Protein AF-A0A937W9B8-F1 (afdb_monomer)

pLDDT: mean 82.1, std 20.15, range [25.0, 98.69]

Structure (mmCIF, N/CA/C/O backbone):
data_AF-A0A937W9B8-F1
#
_entry.id   AF-A0A937W9B8-F1
#
loop_
_atom_site.group_PDB
_atom_site.id
_atom_site.type_symbol
_atom_site.label_atom_id
_atom_site.label_alt_id
_atom_site.label_comp_id
_atom_site.label_asym_id
_atom_site.label_entity_id
_atom_site.label_seq_id
_atom_site.pdbx_PDB_ins_code
_atom_site.Cartn_x
_atom_site.Cartn_y
_atom_site.Cartn_z
_atom_site.occupancy
_atom_site.B_iso_or_equiv
_atom_site.auth_seq_id
_atom_site.auth_comp_id
_atom_site.auth_asym_id
_atom_site.auth_atom_id
_atom_site.pdbx_PDB_model_num
ATOM 1 N N . MET A 1 1 ? -28.801 30.307 -22.491 1.00 70.44 1 MET A N 1
ATOM 2 C CA . MET A 1 1 ? -27.554 30.253 -23.298 1.00 70.44 1 MET A CA 1
ATOM 3 C C . MET A 1 1 ? -26.330 30.880 -22.613 1.00 70.44 1 MET A C 1
ATOM 5 O O . MET A 1 1 ? -25.282 30.248 -22.635 1.00 70.44 1 MET A O 1
ATOM 9 N N . ALA A 1 2 ? -26.424 32.047 -21.958 1.00 71.50 2 ALA A N 1
ATOM 10 C CA . ALA A 1 2 ? -25.270 32.710 -21.318 1.00 71.50 2 ALA A CA 1
ATOM 11 C C . ALA A 1 2 ? -24.565 31.887 -20.210 1.00 71.50 2 ALA A C 1
ATOM 13 O O . ALA A 1 2 ? -23.339 31.848 -20.174 1.00 71.50 2 ALA A O 1
ATOM 14 N N . LYS A 1 3 ? -25.312 31.159 -19.357 1.00 69.88 3 LYS A N 1
ATOM 15 C CA . LYS A 1 3 ? -24.726 30.252 -18.342 1.00 69.88 3 LYS A CA 1
ATOM 16 C C . LYS A 1 3 ? -23.923 29.097 -18.963 1.00 69.88 3 LYS A C 1
ATOM 18 O O . LYS A 1 3 ? -22.860 28.767 -18.457 1.00 69.88 3 LYS A O 1
ATOM 23 N N . LYS A 1 4 ? -24.398 28.530 -20.083 1.00 74.06 4 LYS A N 1
ATOM 24 C CA . LYS A 1 4 ? -23.691 27.463 -20.816 1.00 74.06 4 LYS A CA 1
ATOM 25 C C . LYS A 1 4 ? -22.393 27.999 -21.432 1.00 74.06 4 LYS A C 1
ATOM 27 O O . LYS A 1 4 ? -21.355 27.400 -21.219 1.00 74.06 4 LYS A O 1
ATOM 32 N N . LYS A 1 5 ? -22.433 29.180 -22.070 1.00 79.25 5 LYS A N 1
ATOM 33 C CA . LYS A 1 5 ? -21.233 29.849 -22.612 1.00 79.25 5 LYS A CA 1
ATOM 34 C C . LYS A 1 5 ? -20.195 30.200 -21.533 1.00 79.25 5 LYS A C 1
ATOM 36 O O . LYS A 1 5 ? -19.010 30.010 -21.765 1.00 79.25 5 LYS A O 1
ATOM 41 N N . ARG A 1 6 ? -20.623 30.677 -20.353 1.00 80.12 6 ARG A N 1
ATOM 42 C CA . ARG A 1 6 ? -19.711 30.939 -19.219 1.00 80.12 6 ARG A CA 1
ATOM 43 C C . ARG A 1 6 ? -19.053 29.664 -18.692 1.00 80.12 6 ARG A C 1
ATOM 45 O O . ARG A 1 6 ? -17.858 29.690 -18.438 1.00 80.12 6 ARG A O 1
ATOM 52 N N . LYS A 1 7 ? -19.817 28.573 -18.559 1.00 80.56 7 LYS A N 1
ATOM 53 C CA . LYS A 1 7 ? -19.287 27.282 -18.100 1.00 80.56 7 LYS A CA 1
ATOM 54 C C . LYS A 1 7 ? -18.232 26.735 -19.068 1.00 80.56 7 LYS A C 1
ATOM 56 O O . LYS A 1 7 ? -17.156 26.377 -18.621 1.00 80.56 7 LYS A O 1
ATOM 61 N N . THR A 1 8 ? -18.509 26.777 -20.373 1.00 83.25 8 THR A N 1
ATOM 62 C CA . THR A 1 8 ? -17.549 26.352 -21.404 1.00 83.25 8 THR A CA 1
ATOM 63 C C . THR A 1 8 ? -16.273 27.194 -21.365 1.00 83.25 8 THR A C 1
ATOM 65 O O . THR A 1 8 ? -15.193 26.633 -21.281 1.00 83.25 8 THR A O 1
ATOM 68 N N . LYS A 1 9 ? -16.382 28.529 -21.284 1.00 85.81 9 LYS A N 1
ATOM 69 C CA . LYS A 1 9 ? -15.201 29.405 -21.196 1.00 85.81 9 LYS A CA 1
ATOM 70 C C . LYS A 1 9 ? -14.330 29.118 -19.960 1.00 85.81 9 LYS A C 1
ATOM 72 O O . LYS A 1 9 ? -13.113 29.100 -20.073 1.00 85.81 9 LYS A O 1
ATOM 77 N N . GLN A 1 10 ? -14.941 28.886 -18.796 1.00 80.94 10 GLN A N 1
ATOM 78 C CA . GLN A 1 10 ? -14.202 28.542 -17.573 1.00 80.94 10 GLN A CA 1
ATOM 79 C C . GLN A 1 10 ? -13.530 27.165 -17.659 1.00 80.94 10 GLN A C 1
ATOM 81 O O . GLN A 1 10 ? -12.420 26.998 -17.161 1.00 80.94 10 GLN A O 1
ATOM 86 N N . GLU A 1 11 ? -14.190 26.183 -18.278 1.00 79.69 11 GLU A N 1
ATOM 87 C CA . GLU A 1 11 ? -13.605 24.861 -18.530 1.00 79.69 11 GLU A CA 1
ATOM 88 C C . GLU A 1 11 ? -12.417 24.958 -19.501 1.00 79.69 11 GLU A C 1
ATOM 90 O O . GLU A 1 11 ? -11.376 24.358 -19.238 1.00 79.69 11 GLU A O 1
ATOM 95 N N . ASP A 1 12 ? -12.526 25.770 -20.555 1.00 81.25 12 ASP A N 1
ATOM 96 C CA . ASP A 1 12 ? -11.452 25.999 -21.530 1.00 81.25 12 ASP A CA 1
ATOM 97 C C . ASP A 1 12 ? -10.232 26.684 -20.889 1.00 81.25 12 ASP A C 1
ATOM 99 O O . ASP A 1 12 ? -9.107 26.208 -21.039 1.00 81.25 12 ASP A O 1
ATOM 103 N N . GLU A 1 13 ? -10.445 27.753 -20.112 1.00 83.25 13 GLU A N 1
ATOM 104 C CA . GLU A 1 13 ? -9.376 28.458 -19.382 1.00 83.25 13 GLU A CA 1
ATOM 105 C C . GLU A 1 13 ? -8.682 27.539 -18.363 1.00 83.25 13 GLU A C 1
ATOM 107 O O . GLU A 1 13 ? -7.454 27.536 -18.244 1.00 83.25 13 GLU A O 1
ATOM 112 N N . HIS A 1 14 ? -9.452 26.710 -17.650 1.00 78.75 14 HIS A N 1
ATOM 113 C CA . HIS A 1 14 ? -8.900 25.735 -16.713 1.00 78.75 14 HIS A CA 1
ATOM 114 C C . HIS A 1 14 ? -8.063 24.665 -17.427 1.00 78.75 14 HIS A C 1
ATOM 116 O O . HIS A 1 14 ? -6.954 24.359 -16.988 1.00 78.75 14 HIS A O 1
ATOM 122 N N . ASN A 1 15 ? -8.548 24.129 -18.549 1.00 77.69 15 ASN A N 1
ATOM 123 C CA . ASN A 1 15 ? -7.818 23.139 -19.342 1.00 77.69 15 ASN A CA 1
ATOM 124 C C . ASN A 1 15 ? -6.529 23.719 -19.940 1.00 77.69 15 ASN A C 1
ATOM 126 O O . ASN A 1 15 ? -5.501 23.039 -19.953 1.00 77.69 15 ASN A O 1
ATOM 130 N N . GLN A 1 16 ? -6.551 24.981 -20.380 1.00 80.62 16 GLN A N 1
ATOM 131 C CA . GLN A 1 16 ? -5.357 25.672 -20.862 1.00 80.62 16 GLN A CA 1
ATOM 132 C C . GLN A 1 16 ? -4.306 25.798 -19.750 1.00 80.62 16 GLN A C 1
ATOM 134 O O . GLN A 1 16 ? -3.150 25.438 -19.961 1.00 80.62 16 GLN A O 1
ATOM 139 N N . PHE A 1 17 ? -4.713 26.213 -18.546 1.00 81.50 17 PHE A N 1
ATOM 140 C CA . PHE A 1 17 ? -3.818 26.296 -17.389 1.00 81.50 17 PHE A CA 1
ATOM 141 C C . PHE A 1 17 ? -3.189 24.939 -17.031 1.00 81.50 17 PHE A C 1
ATOM 143 O O . PHE A 1 17 ? -1.981 24.850 -16.799 1.00 81.50 17 PHE A O 1
ATOM 150 N N . LEU A 1 18 ? -3.988 23.865 -17.021 1.00 78.94 18 LEU A N 1
ATOM 151 C CA . LEU A 1 18 ? -3.483 22.514 -16.764 1.00 78.94 18 LEU A CA 1
ATOM 152 C C . LEU A 1 18 ? -2.508 22.042 -17.851 1.00 78.94 18 LEU A C 1
ATOM 154 O O . LEU A 1 18 ? -1.531 21.366 -17.535 1.00 78.94 18 LEU A O 1
ATOM 158 N N . THR A 1 19 ? -2.740 22.429 -19.107 1.00 81.94 19 THR A N 1
ATOM 159 C CA . THR A 1 19 ? -1.856 22.097 -20.234 1.00 81.94 19 THR A CA 1
ATOM 160 C C . THR A 1 19 ? -0.497 22.775 -20.087 1.00 81.94 19 THR A C 1
ATOM 162 O O . THR A 1 19 ? 0.523 22.098 -20.152 1.00 81.94 19 THR A O 1
ATOM 165 N N . THR A 1 20 ? -0.462 24.076 -19.779 1.00 87.38 20 THR A N 1
ATOM 166 C CA . THR A 1 20 ? 0.802 24.791 -19.534 1.00 87.38 20 THR A CA 1
ATOM 167 C C . THR A 1 20 ? 1.586 24.169 -18.379 1.00 87.38 20 THR A C 1
ATOM 169 O O . THR A 1 20 ? 2.799 23.997 -18.470 1.00 87.38 20 THR A O 1
ATOM 172 N N . LYS A 1 21 ? 0.900 23.771 -17.300 1.00 87.88 21 LYS A N 1
ATOM 173 C CA . LYS A 1 21 ? 1.543 23.080 -16.176 1.00 87.88 21 LYS A CA 1
ATOM 174 C C . LYS A 1 21 ? 2.095 21.707 -16.575 1.00 87.88 21 LYS A C 1
ATOM 176 O O . LYS A 1 21 ? 3.163 21.337 -16.098 1.00 87.88 21 LYS A O 1
ATOM 181 N N . TYR A 1 22 ? 1.378 20.960 -17.416 1.00 91.69 22 TYR A N 1
ATOM 182 C CA . TYR A 1 22 ? 1.847 19.680 -17.950 1.00 91.69 22 TYR A CA 1
ATOM 183 C C . TYR A 1 22 ? 3.155 19.862 -18.721 1.00 91.69 22 TYR A C 1
ATOM 185 O O . TYR A 1 22 ? 4.134 19.190 -18.420 1.00 91.69 22 TYR A O 1
ATOM 193 N N . ASP A 1 23 ? 3.200 20.811 -19.654 1.00 93.00 23 ASP A N 1
ATOM 194 C CA . ASP A 1 23 ? 4.361 20.988 -20.528 1.00 93.00 23 ASP A CA 1
ATOM 195 C C . ASP A 1 23 ? 5.620 21.400 -19.734 1.00 93.00 23 ASP A C 1
ATOM 197 O O . ASP A 1 23 ? 6.690 20.844 -19.972 1.00 93.00 23 ASP A O 1
ATOM 201 N N . ILE A 1 24 ? 5.480 22.253 -18.706 1.00 93.06 24 ILE A N 1
ATOM 202 C CA . ILE A 1 24 ? 6.575 22.601 -17.773 1.00 93.06 24 ILE A CA 1
ATOM 203 C C . ILE A 1 24 ? 7.100 21.361 -17.033 1.00 93.06 24 ILE A C 1
ATOM 205 O O . ILE A 1 24 ? 8.308 21.191 -16.866 1.00 93.06 24 ILE A O 1
ATOM 209 N N . VAL A 1 25 ? 6.197 20.493 -16.565 1.00 92.75 25 VAL A N 1
ATOM 210 C CA . VAL A 1 25 ? 6.567 19.253 -15.861 1.00 92.75 25 VAL A CA 1
ATOM 211 C C . VAL A 1 25 ? 7.341 18.323 -16.791 1.00 92.75 25 VAL A C 1
ATOM 213 O O . VAL A 1 25 ? 8.356 17.765 -16.381 1.00 92.75 25 VAL A O 1
ATOM 216 N N . ILE A 1 26 ? 6.897 18.182 -18.042 1.00 96.94 26 ILE A N 1
ATOM 217 C CA . ILE A 1 26 ? 7.577 17.354 -19.042 1.00 96.94 26 ILE A CA 1
ATOM 218 C C . ILE A 1 26 ? 8.957 17.907 -19.384 1.00 96.94 26 ILE A C 1
ATOM 220 O O . ILE A 1 26 ? 9.919 17.144 -19.427 1.00 96.94 26 ILE A O 1
ATOM 224 N N . GLU A 1 27 ? 9.074 19.215 -19.608 1.00 97.12 27 GLU A N 1
ATOM 225 C CA . GLU A 1 27 ? 10.354 19.859 -19.902 1.00 97.12 27 GLU A CA 1
ATOM 226 C C . GLU A 1 27 ? 11.351 19.651 -18.758 1.00 97.12 27 GLU A C 1
ATOM 228 O O . GLU A 1 27 ? 12.443 19.124 -18.978 1.00 97.12 27 GLU A O 1
ATOM 233 N N . LYS A 1 28 ? 10.941 19.937 -17.517 1.00 95.81 28 LYS A N 1
ATOM 234 C CA . LYS A 1 28 ? 11.815 19.771 -16.354 1.00 95.81 28 LYS A CA 1
ATOM 235 C C . LYS A 1 28 ? 12.162 18.307 -16.078 1.00 95.81 28 LYS A C 1
ATOM 237 O O . LYS A 1 28 ? 13.307 17.991 -15.767 1.00 95.81 28 LYS A O 1
ATOM 242 N N . GLY A 1 29 ? 11.201 17.397 -16.228 1.00 96.00 29 GLY A N 1
ATOM 243 C CA . GLY A 1 29 ? 11.443 15.960 -16.107 1.00 96.00 29 GLY A CA 1
ATOM 244 C C . GLY A 1 29 ? 12.404 15.421 -17.171 1.00 96.00 29 GLY A C 1
ATOM 245 O O . GLY A 1 29 ? 13.194 14.521 -16.887 1.00 96.00 29 GLY A O 1
ATOM 246 N N . ARG A 1 30 ? 12.388 15.990 -18.383 1.00 97.50 30 ARG A N 1
ATOM 247 C CA . ARG A 1 30 ? 13.340 15.655 -19.450 1.00 97.50 30 ARG A CA 1
ATOM 248 C C . ARG A 1 30 ? 14.756 16.111 -19.109 1.00 97.50 30 ARG A C 1
ATOM 250 O O . ARG A 1 30 ? 15.684 15.332 -19.304 1.00 97.50 30 ARG A O 1
ATOM 257 N N . GLU A 1 31 ? 14.919 17.322 -18.574 1.00 96.69 31 GLU A N 1
ATOM 258 C CA . GLU A 1 31 ? 16.216 17.802 -18.072 1.00 96.69 31 GLU A CA 1
ATOM 259 C C . GLU A 1 31 ? 16.771 16.869 -16.988 1.00 96.69 31 GLU A C 1
ATOM 261 O O . GLU A 1 31 ? 17.912 16.423 -17.084 1.00 96.69 31 GLU A O 1
ATOM 266 N N . LEU A 1 32 ? 15.945 16.511 -15.995 1.00 95.00 32 LEU A N 1
ATOM 267 C CA . LEU A 1 32 ? 16.327 15.568 -14.939 1.00 95.00 32 LEU A CA 1
ATOM 268 C C . LEU A 1 32 ? 16.735 14.213 -15.520 1.00 95.00 32 LEU A C 1
ATOM 270 O O . LEU A 1 32 ? 17.763 13.665 -15.139 1.00 95.00 32 LEU A O 1
ATOM 274 N N . SER A 1 33 ? 15.973 13.685 -16.481 1.00 95.69 33 SER A N 1
ATOM 275 C CA . SER A 1 33 ? 16.310 12.422 -17.143 1.00 95.69 33 SER A CA 1
ATOM 276 C C . SER A 1 33 ? 17.677 12.453 -17.829 1.00 95.69 33 SER A C 1
ATOM 278 O O . SER A 1 33 ? 18.316 11.406 -17.901 1.00 95.69 33 SER A O 1
ATOM 280 N N . GLU A 1 34 ? 18.115 13.595 -18.362 1.00 95.94 34 GLU A N 1
ATOM 281 C CA . GLU A 1 34 ? 19.446 13.727 -18.962 1.00 95.94 34 GLU A CA 1
ATOM 282 C C . GLU A 1 34 ? 20.538 13.720 -17.887 1.00 95.94 34 GLU A C 1
ATOM 284 O O . GLU A 1 34 ? 21.545 13.033 -18.038 1.00 95.94 34 GLU A O 1
ATOM 289 N N . ILE A 1 35 ? 20.296 14.400 -16.762 1.00 93.81 35 ILE A N 1
ATOM 290 C CA . ILE A 1 35 ? 21.195 14.403 -15.601 1.00 93.81 35 ILE A CA 1
ATOM 291 C C . ILE A 1 35 ? 21.378 12.980 -15.058 1.00 93.81 35 ILE A C 1
ATOM 293 O O . ILE A 1 35 ? 22.512 12.533 -14.894 1.00 93.81 35 ILE A O 1
ATOM 297 N N . TYR A 1 36 ? 20.283 12.243 -14.829 1.00 92.62 36 TYR A N 1
ATOM 298 C CA . TYR A 1 36 ? 20.355 10.862 -14.336 1.00 92.62 36 TYR A CA 1
ATOM 299 C C . TYR A 1 36 ? 21.036 9.920 -15.332 1.00 92.62 36 TYR A C 1
ATOM 301 O O . TYR A 1 36 ? 21.722 8.999 -14.912 1.00 92.62 36 TYR A O 1
ATOM 309 N N . ARG A 1 37 ? 20.912 10.157 -16.644 1.00 92.56 37 ARG A N 1
ATOM 310 C CA . ARG A 1 37 ? 21.600 9.342 -17.658 1.00 92.56 37 ARG A CA 1
ATOM 311 C C . ARG A 1 37 ? 23.123 9.491 -17.608 1.00 92.56 37 ARG A C 1
ATOM 313 O O . ARG A 1 37 ? 23.828 8.549 -17.952 1.00 92.56 37 ARG A O 1
ATOM 320 N N . GLN A 1 38 ? 23.624 10.666 -17.232 1.00 90.62 38 GLN A N 1
ATOM 321 C CA . GLN A 1 38 ? 25.053 10.992 -17.267 1.00 90.62 38 GLN A CA 1
ATOM 322 C C . GLN A 1 38 ? 25.801 10.653 -15.969 1.00 90.62 38 GLN A C 1
ATOM 324 O O . GLN A 1 38 ? 27.027 10.726 -15.945 1.00 90.62 38 GLN A O 1
ATOM 329 N N . GLN A 1 39 ? 25.094 10.317 -14.890 1.00 84.06 39 GLN A N 1
ATOM 330 C CA . GLN A 1 39 ? 25.676 10.159 -13.557 1.00 84.06 39 GLN A CA 1
ATOM 331 C C . GLN A 1 39 ? 25.560 8.705 -13.077 1.00 84.06 39 GLN A C 1
ATOM 333 O O . GLN A 1 39 ? 24.493 8.102 -13.154 1.00 84.06 39 GLN A O 1
ATOM 338 N N . GLU A 1 40 ? 26.652 8.145 -12.543 1.00 71.44 40 GLU A N 1
ATOM 339 C CA . GLU A 1 40 ? 26.633 6.873 -11.806 1.00 71.44 40 GLU A CA 1
ATOM 340 C C . GLU A 1 40 ? 26.029 7.102 -10.415 1.00 71.44 40 GLU A C 1
ATOM 342 O O . GLU A 1 40 ? 26.726 7.223 -9.407 1.00 71.44 40 GLU A O 1
ATOM 347 N N . HIS A 1 41 ? 24.708 7.239 -10.362 1.00 68.62 41 HIS A N 1
ATOM 348 C CA . HIS A 1 41 ? 24.009 7.477 -9.106 1.00 68.62 41 HIS A CA 1
ATOM 349 C C . HIS A 1 41 ? 23.800 6.212 -8.287 1.00 68.62 41 HIS A C 1
ATOM 351 O O . HIS A 1 41 ? 23.621 5.110 -8.803 1.00 68.62 41 HIS A O 1
ATOM 357 N N . ARG A 1 42 ? 23.738 6.412 -6.969 1.00 68.25 42 ARG A N 1
ATOM 358 C CA . ARG A 1 42 ? 23.251 5.442 -5.986 1.00 68.25 42 ARG A CA 1
ATOM 359 C C . ARG A 1 42 ? 22.089 6.078 -5.217 1.00 68.25 42 ARG A C 1
ATOM 361 O O . ARG A 1 42 ? 22.117 7.278 -4.967 1.00 68.25 42 ARG A O 1
ATOM 368 N N . GLY A 1 43 ? 21.087 5.285 -4.838 1.00 85.62 43 GLY A N 1
ATOM 369 C CA . GLY A 1 43 ? 19.934 5.738 -4.044 1.00 85.62 43 GLY A CA 1
ATOM 370 C C . GLY A 1 43 ? 18.581 5.566 -4.739 1.00 85.62 43 GLY A C 1
ATOM 371 O O . GLY A 1 43 ? 18.493 5.006 -5.833 1.00 85.62 43 GLY A O 1
ATOM 372 N N . ASP A 1 44 ? 17.516 6.030 -4.086 1.00 83.81 44 ASP A N 1
ATOM 373 C CA . ASP A 1 44 ? 16.132 5.798 -4.523 1.00 83.81 44 ASP A CA 1
ATOM 374 C C . ASP A 1 44 ? 15.777 6.523 -5.826 1.00 83.81 44 ASP A C 1
ATOM 376 O O . ASP A 1 44 ? 15.124 5.936 -6.687 1.00 83.81 44 ASP A O 1
ATOM 380 N N . ASP A 1 45 ? 16.291 7.733 -6.046 1.00 87.62 45 ASP A N 1
ATOM 381 C CA . ASP A 1 45 ? 16.097 8.472 -7.300 1.00 87.62 45 ASP A CA 1
ATOM 382 C C . ASP A 1 45 ? 16.596 7.696 -8.525 1.00 87.62 45 ASP A C 1
ATOM 384 O O . ASP A 1 45 ? 15.940 7.652 -9.568 1.00 87.62 45 ASP A O 1
ATOM 388 N N . TRP A 1 46 ? 17.739 7.021 -8.387 1.00 92.56 46 TRP A N 1
ATOM 389 C CA . TRP A 1 46 ? 18.278 6.153 -9.430 1.00 92.56 46 TRP A CA 1
ATOM 390 C C . TRP A 1 46 ? 17.387 4.932 -9.669 1.00 92.56 46 TRP A C 1
ATOM 392 O O . TRP A 1 46 ? 17.171 4.532 -10.813 1.00 92.56 46 TRP A O 1
ATOM 402 N N . ARG A 1 47 ? 16.807 4.359 -8.608 1.00 94.81 47 ARG A N 1
ATOM 403 C CA . ARG A 1 47 ? 15.848 3.250 -8.729 1.00 94.81 47 ARG A CA 1
ATOM 404 C C . ARG A 1 47 ? 14.567 3.697 -9.435 1.00 94.81 47 ARG A C 1
ATOM 406 O O . ARG A 1 47 ? 14.076 2.971 -10.297 1.00 94.81 47 ARG A O 1
ATOM 413 N N . ILE A 1 48 ? 14.065 4.897 -9.131 1.00 95.19 48 ILE A N 1
ATOM 414 C CA . ILE A 1 48 ? 12.923 5.524 -9.818 1.00 95.19 48 ILE A CA 1
ATOM 415 C C . ILE A 1 48 ? 13.241 5.711 -11.303 1.00 95.19 48 ILE A C 1
ATOM 417 O O . ILE A 1 48 ? 12.443 5.307 -12.152 1.00 95.19 48 ILE A O 1
ATOM 421 N N . TYR A 1 49 ? 14.405 6.292 -11.616 1.00 96.31 49 TYR A N 1
ATOM 422 C CA . TYR A 1 49 ? 14.865 6.490 -12.989 1.00 96.31 49 TYR A CA 1
ATOM 423 C C . TYR A 1 49 ? 14.950 5.161 -13.744 1.00 96.31 49 TYR A C 1
ATOM 425 O O . TYR A 1 49 ? 14.340 5.016 -14.804 1.00 96.31 49 TYR A O 1
ATOM 433 N N . ASN A 1 50 ? 15.646 4.166 -13.193 1.00 96.06 50 ASN A N 1
ATOM 434 C CA . ASN A 1 50 ? 15.800 2.858 -13.829 1.00 96.06 50 ASN A CA 1
ATOM 435 C C . ASN A 1 50 ? 14.459 2.176 -14.062 1.00 96.06 50 ASN A C 1
ATOM 437 O O . ASN A 1 50 ? 14.229 1.632 -15.136 1.00 96.06 50 ASN A O 1
ATOM 441 N N . TYR A 1 51 ? 13.553 2.238 -13.088 1.00 98.12 51 TYR A N 1
ATOM 442 C CA . TYR A 1 51 ? 12.250 1.611 -13.216 1.00 98.12 51 TYR A CA 1
ATOM 443 C C . TYR A 1 51 ? 11.384 2.283 -14.286 1.00 98.12 51 TYR A C 1
ATOM 445 O O . TYR A 1 51 ? 10.926 1.623 -15.215 1.00 98.12 51 TYR A O 1
ATOM 453 N N . TYR A 1 52 ? 11.179 3.600 -14.203 1.00 98.38 52 TYR A N 1
ATOM 454 C CA . TYR A 1 52 ? 10.291 4.300 -15.134 1.00 98.38 52 TYR A CA 1
ATOM 455 C C . TYR A 1 52 ? 10.933 4.611 -16.493 1.00 98.38 52 TYR A C 1
ATOM 457 O O . TYR A 1 52 ? 10.219 5.011 -17.410 1.00 98.38 52 TYR A O 1
ATOM 465 N N . SER A 1 53 ? 12.246 4.430 -16.673 1.00 97.69 53 SER A N 1
ATOM 466 C CA . SER A 1 53 ? 12.901 4.540 -17.990 1.00 97.69 53 SER A CA 1
ATOM 467 C C . SER A 1 53 ? 12.704 3.302 -18.867 1.00 97.69 53 SER A C 1
ATOM 469 O O . SER A 1 53 ? 12.908 3.374 -20.080 1.00 97.69 53 SER A O 1
ATOM 471 N N . ARG A 1 54 ? 12.248 2.189 -18.283 1.00 98.12 54 ARG A N 1
ATOM 472 C CA . ARG A 1 54 ? 11.916 0.952 -18.990 1.00 98.12 54 ARG A CA 1
ATOM 473 C C . ARG A 1 54 ? 10.766 1.158 -19.997 1.00 98.12 54 ARG A C 1
ATOM 475 O O . ARG A 1 54 ? 9.653 1.505 -19.585 1.00 98.12 54 ARG A O 1
ATOM 482 N N . PRO A 1 55 ? 10.975 0.918 -21.308 1.00 98.25 55 PRO A N 1
ATOM 483 C CA . PRO A 1 55 ? 9.944 1.158 -22.323 1.00 98.25 55 PRO A CA 1
ATOM 484 C C . PRO A 1 55 ? 8.678 0.300 -22.175 1.00 98.25 55 PRO A C 1
ATOM 486 O O . PRO A 1 55 ? 7.585 0.762 -22.506 1.00 98.25 55 PRO A O 1
ATOM 489 N N . ASP A 1 56 ? 8.808 -0.936 -21.684 1.00 98.31 56 ASP A N 1
ATOM 490 C CA . ASP A 1 56 ? 7.687 -1.841 -21.396 1.00 98.31 56 ASP A CA 1
ATOM 491 C C . ASP A 1 56 ? 6.803 -1.282 -20.269 1.00 98.31 56 ASP A C 1
ATOM 493 O O . ASP A 1 56 ? 5.586 -1.195 -20.431 1.00 98.31 56 ASP A O 1
ATOM 497 N N . ILE A 1 57 ? 7.412 -0.799 -19.180 1.00 98.56 57 ILE A N 1
ATOM 498 C CA . ILE A 1 57 ? 6.709 -0.154 -18.058 1.00 98.56 57 ILE A CA 1
ATOM 499 C C . ILE A 1 57 ? 6.001 1.126 -18.510 1.00 98.56 57 ILE A C 1
ATOM 501 O O . ILE A 1 57 ? 4.811 1.305 -18.240 1.00 98.56 57 ILE A O 1
ATOM 505 N N . GLN A 1 58 ? 6.698 2.000 -19.243 1.00 98.44 58 GLN A N 1
ATOM 506 C CA . GLN A 1 58 ? 6.121 3.238 -19.777 1.00 98.44 58 GLN A CA 1
ATOM 507 C C . GLN A 1 58 ? 4.881 2.967 -20.629 1.00 98.44 58 GLN A C 1
ATOM 509 O O . GLN A 1 58 ? 3.846 3.615 -20.453 1.00 98.44 58 GLN A O 1
ATOM 514 N N . ARG A 1 59 ? 4.971 1.989 -21.538 1.00 98.00 59 ARG A N 1
ATOM 515 C CA . ARG A 1 59 ? 3.854 1.594 -22.396 1.00 98.00 59 ARG A CA 1
ATOM 516 C C . ARG A 1 59 ? 2.703 1.027 -21.572 1.00 98.00 59 ARG A C 1
ATOM 518 O O . ARG A 1 59 ? 1.576 1.470 -21.750 1.00 98.00 59 ARG A O 1
ATOM 525 N N . ALA A 1 60 ? 2.972 0.106 -20.651 1.00 98.00 60 ALA A N 1
ATOM 526 C CA . ALA A 1 60 ? 1.930 -0.531 -19.853 1.00 98.00 60 ALA A CA 1
ATOM 527 C C . ALA A 1 60 ? 1.150 0.476 -18.986 1.00 98.00 60 ALA A C 1
ATOM 529 O O . ALA A 1 60 ? -0.083 0.441 -18.945 1.00 98.00 60 ALA A O 1
ATOM 530 N N . ILE A 1 61 ? 1.847 1.425 -18.348 1.00 98.25 61 ILE A N 1
ATOM 531 C CA . ILE A 1 61 ? 1.203 2.498 -17.576 1.00 98.25 61 ILE A CA 1
ATOM 532 C C . ILE A 1 61 ? 0.395 3.411 -18.500 1.00 98.25 61 ILE A C 1
ATOM 534 O O . ILE A 1 61 ? -0.742 3.749 -18.174 1.00 98.25 61 ILE A O 1
ATOM 538 N N . PHE A 1 62 ? 0.957 3.798 -19.650 1.00 97.69 62 PHE A N 1
ATOM 539 C CA . PHE A 1 62 ? 0.290 4.658 -20.628 1.00 97.69 62 PHE A CA 1
ATOM 540 C C . PHE A 1 62 ? -1.019 4.050 -21.149 1.00 97.69 62 PHE A C 1
ATOM 542 O O . PHE A 1 62 ? -2.049 4.726 -21.151 1.00 97.69 62 PHE A O 1
ATOM 549 N N . GLU A 1 63 ? -1.009 2.767 -21.522 1.00 96.69 63 GLU A N 1
ATOM 550 C CA . GLU A 1 63 ? -2.208 2.047 -21.969 1.00 96.69 63 GLU A CA 1
ATOM 551 C C . GLU A 1 63 ? -3.281 2.006 -20.869 1.00 96.69 63 GLU A C 1
ATOM 553 O O . GLU A 1 63 ? -4.450 2.307 -21.119 1.00 96.69 63 GLU A O 1
ATOM 558 N N . TYR A 1 64 ? -2.895 1.717 -19.620 1.00 97.38 64 TYR A N 1
ATOM 559 C CA . TYR A 1 64 ? -3.832 1.711 -18.492 1.00 97.38 64 TYR A CA 1
ATOM 560 C C . TYR A 1 64 ? -4.375 3.112 -18.149 1.00 97.38 64 TYR A C 1
ATOM 562 O O . TYR A 1 64 ? -5.520 3.260 -17.703 1.00 97.38 64 TYR A O 1
ATOM 570 N N . ALA A 1 65 ? -3.563 4.152 -18.355 1.00 97.25 65 ALA A N 1
ATOM 571 C CA . ALA A 1 65 ? -3.889 5.549 -18.085 1.00 97.25 65 ALA A CA 1
ATOM 572 C C . ALA A 1 65 ? -4.794 6.201 -19.142 1.00 97.25 65 ALA A C 1
ATOM 574 O O . ALA A 1 65 ? -5.342 7.276 -18.881 1.00 97.25 65 ALA A O 1
ATOM 575 N N . ARG A 1 66 ? -4.955 5.590 -20.324 1.00 96.00 66 ARG A N 1
ATOM 576 C CA . ARG A 1 66 ? -5.638 6.203 -21.471 1.00 96.00 66 ARG A CA 1
ATOM 577 C C . ARG A 1 66 ? -7.028 6.733 -21.102 1.00 96.00 66 ARG A C 1
ATOM 579 O O . ARG A 1 66 ? -7.873 6.026 -20.549 1.00 96.00 66 ARG A O 1
ATOM 586 N N . GLY A 1 67 ? -7.254 8.010 -21.416 1.00 95.00 67 GLY A N 1
ATOM 587 C CA . GLY A 1 67 ? -8.518 8.711 -21.187 1.00 95.00 67 GLY A CA 1
ATOM 588 C C . GLY A 1 67 ? -8.840 9.027 -19.721 1.00 95.00 67 GLY A C 1
ATOM 589 O O . GLY A 1 67 ? -9.948 9.496 -19.448 1.00 95.00 67 GLY A O 1
ATOM 590 N N . ARG A 1 68 ? -7.928 8.763 -18.774 1.00 96.06 68 ARG A N 1
ATOM 591 C CA . ARG A 1 68 ? -8.084 9.109 -17.353 1.00 96.06 68 ARG A CA 1
ATOM 592 C C . ARG A 1 68 ? -7.450 10.457 -17.050 1.00 96.06 68 ARG A C 1
ATOM 594 O O . ARG A 1 68 ? -6.375 10.774 -17.551 1.00 96.06 68 ARG A O 1
ATOM 601 N N . LYS A 1 69 ? -8.045 11.170 -16.092 1.00 94.69 69 LYS A N 1
ATOM 602 C CA . LYS A 1 69 ? -7.321 12.210 -15.357 1.00 94.69 69 LYS A CA 1
ATOM 603 C C . LYS A 1 69 ? -6.309 11.561 -14.433 1.00 94.69 69 LYS A C 1
ATOM 605 O O . LYS A 1 69 ? -6.629 10.565 -13.780 1.00 94.69 69 LYS A O 1
ATOM 610 N N . ILE A 1 70 ? -5.125 12.149 -14.354 1.00 95.44 70 ILE A N 1
ATOM 611 C CA . ILE A 1 70 ? -3.989 11.595 -13.621 1.00 95.44 70 ILE A CA 1
ATOM 612 C C . ILE A 1 70 ? -3.614 12.530 -12.481 1.00 95.44 70 ILE A C 1
ATOM 614 O O . ILE A 1 70 ? -3.658 13.748 -12.624 1.00 95.44 70 ILE A O 1
ATOM 618 N N . THR A 1 71 ? -3.239 11.962 -11.344 1.00 94.69 71 THR A N 1
ATOM 619 C CA . THR A 1 71 ? -2.571 12.684 -10.260 1.00 94.69 71 THR A CA 1
ATOM 620 C C . THR A 1 71 ? -1.319 11.928 -9.854 1.00 94.69 71 THR A C 1
ATOM 622 O O . THR A 1 71 ? -1.255 10.706 -9.995 1.00 94.69 71 THR A O 1
ATOM 625 N N . VAL A 1 72 ? -0.327 12.651 -9.350 1.00 93.25 72 VAL A N 1
ATOM 626 C CA . VAL A 1 72 ? 0.904 12.067 -8.809 1.00 93.25 72 VAL A CA 1
ATOM 627 C C . VAL A 1 72 ? 0.917 12.337 -7.320 1.00 93.25 72 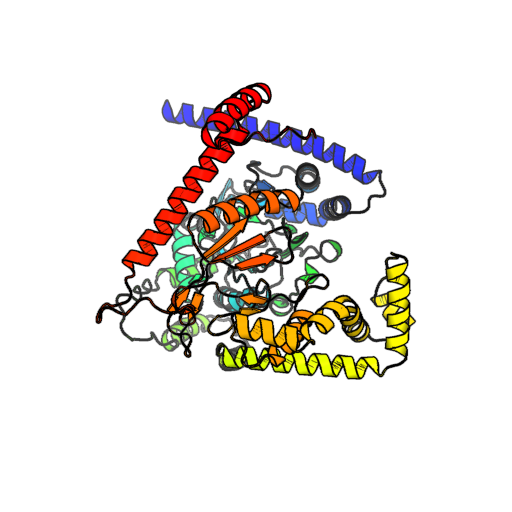VAL A C 1
ATOM 629 O O . VAL A 1 72 ? 0.732 13.488 -6.945 1.00 93.25 72 VAL A O 1
ATOM 632 N N . LEU A 1 73 ? 1.108 11.298 -6.505 1.00 85.81 73 LEU A N 1
ATOM 633 C CA . LEU A 1 73 ? 0.935 11.271 -5.051 1.00 85.81 73 LEU A CA 1
ATOM 634 C C . LEU A 1 73 ? -0.511 11.601 -4.630 1.00 85.81 73 LEU A C 1
ATOM 636 O O . LEU A 1 73 ? -1.086 12.621 -5.007 1.00 85.81 73 LEU A O 1
ATOM 640 N N . ARG A 1 74 ? -1.115 10.765 -3.777 1.00 64.88 74 ARG A N 1
ATOM 641 C CA . ARG A 1 74 ? -2.532 10.894 -3.369 1.00 64.88 74 ARG A CA 1
ATOM 642 C C . ARG A 1 74 ? -2.905 12.266 -2.776 1.00 64.88 74 ARG A C 1
ATOM 644 O O . ARG A 1 74 ? -4.067 12.663 -2.836 1.00 64.88 74 ARG A O 1
ATOM 651 N N . HIS A 1 75 ? -1.938 12.990 -2.211 1.00 60.25 75 HIS A N 1
ATOM 652 C CA . HIS A 1 75 ? -2.147 14.291 -1.563 1.00 60.25 75 HIS A CA 1
ATOM 653 C C . HIS A 1 75 ? -1.706 15.498 -2.399 1.00 60.25 75 HIS A C 1
ATOM 655 O O . HIS A 1 75 ? -2.026 16.635 -2.041 1.00 60.25 75 HIS A O 1
ATOM 661 N N . PHE A 1 76 ? -1.011 15.288 -3.518 1.00 58.09 76 PHE A N 1
ATOM 662 C CA . PHE A 1 76 ? -0.601 16.391 -4.377 1.00 58.09 76 PHE A CA 1
ATOM 663 C C . PHE A 1 76 ? -1.736 16.754 -5.326 1.00 58.09 76 PHE A C 1
ATOM 665 O O . PHE A 1 76 ? -2.244 15.941 -6.087 1.00 58.09 76 PHE A O 1
ATOM 672 N N . ARG A 1 77 ? -2.123 18.031 -5.320 1.00 63.59 77 ARG A N 1
ATOM 673 C CA . ARG A 1 77 ? -3.170 18.594 -6.192 1.00 63.59 77 ARG A CA 1
ATOM 674 C C . ARG A 1 77 ? -2.732 18.725 -7.662 1.00 63.59 77 ARG A C 1
ATOM 676 O O . ARG A 1 77 ? -3.287 19.541 -8.400 1.00 63.59 77 ARG A O 1
ATOM 683 N N . ALA A 1 78 ? -1.689 18.015 -8.088 1.00 71.31 78 ALA A N 1
ATOM 684 C CA . ALA A 1 78 ? -1.210 18.048 -9.463 1.00 71.31 78 ALA A CA 1
ATOM 685 C C . ALA A 1 78 ? -2.109 17.163 -10.331 1.00 71.31 78 ALA A C 1
ATOM 687 O O . ALA A 1 78 ? -1.808 16.003 -10.577 1.00 71.31 78 ALA A O 1
ATOM 688 N N . LEU A 1 79 ? -3.234 17.733 -10.762 1.00 82.81 79 LEU A N 1
ATOM 689 C CA . LEU A 1 79 ? -4.156 17.091 -11.684 1.00 82.81 79 LEU A CA 1
ATOM 690 C C . LEU A 1 79 ? -3.684 17.317 -13.122 1.00 82.81 79 LEU A C 1
ATOM 692 O O . LEU A 1 79 ? -3.615 18.456 -13.579 1.00 82.81 79 LEU A O 1
ATOM 696 N N . TYR A 1 80 ? -3.400 16.237 -13.833 1.00 88.31 80 TYR A N 1
ATOM 697 C CA . TYR A 1 80 ? -3.118 16.237 -15.260 1.00 88.31 80 TYR A CA 1
ATOM 698 C C . TYR A 1 80 ? -4.351 15.736 -16.021 1.00 88.31 80 TYR A C 1
ATOM 700 O O . TYR A 1 80 ? -5.008 14.793 -15.564 1.00 88.31 80 TYR A O 1
ATOM 708 N N . PRO A 1 81 ? -4.703 16.359 -17.159 1.00 85.88 81 PRO A N 1
ATOM 709 C CA . PRO A 1 81 ? -5.883 15.965 -17.920 1.00 85.88 81 PRO A CA 1
ATOM 710 C C . PRO A 1 81 ? -5.742 14.553 -18.503 1.00 85.88 81 PRO A C 1
ATOM 712 O O . PRO A 1 81 ? -6.697 13.787 -18.427 1.00 85.88 81 PRO A O 1
ATOM 715 N N . GLU A 1 82 ? -4.558 14.220 -19.020 1.00 92.25 82 GLU A N 1
ATOM 716 C CA . GLU A 1 82 ? -4.168 12.914 -19.560 1.00 92.25 82 GLU A CA 1
ATOM 717 C C . GLU A 1 82 ? -2.637 12.849 -19.705 1.00 92.25 82 GLU A C 1
ATOM 719 O O . GLU A 1 82 ? -1.966 13.883 -19.655 1.00 92.25 82 GLU A O 1
ATOM 724 N N . ILE A 1 83 ? -2.090 11.645 -19.888 1.00 95.56 83 ILE A N 1
ATOM 725 C CA . ILE A 1 83 ? -0.696 11.448 -20.310 1.00 95.56 83 ILE A CA 1
ATOM 726 C C . ILE A 1 83 ? -0.669 11.427 -21.842 1.00 95.56 83 ILE A C 1
ATOM 728 O O . ILE A 1 83 ? -1.458 10.705 -22.450 1.00 95.56 83 ILE A O 1
ATOM 732 N N . LYS A 1 84 ? 0.222 12.211 -22.461 1.00 95.81 84 LYS A N 1
ATOM 733 C CA . LYS A 1 84 ? 0.272 12.402 -23.922 1.00 95.81 84 LYS A CA 1
ATOM 734 C C . LYS A 1 84 ? 1.144 11.361 -24.635 1.00 95.81 84 LYS A C 1
ATOM 736 O O . LYS A 1 84 ? 0.815 10.968 -25.752 1.00 95.81 84 LYS A O 1
ATOM 741 N N . ALA A 1 85 ? 2.225 10.898 -24.006 1.00 97.56 85 ALA A N 1
ATOM 742 C CA . ALA A 1 85 ? 3.118 9.878 -24.559 1.00 97.56 85 ALA A CA 1
ATOM 743 C C . ALA A 1 85 ? 3.661 8.920 -23.478 1.00 97.56 85 ALA A C 1
ATOM 745 O O . ALA A 1 85 ? 3.790 9.325 -22.325 1.00 97.56 85 ALA A O 1
ATOM 746 N N . PRO A 1 86 ? 4.065 7.680 -23.823 1.00 98.31 86 PRO A N 1
ATOM 747 C CA . PRO A 1 86 ? 4.678 6.756 -22.861 1.00 98.31 86 PRO A CA 1
ATOM 748 C C . PRO A 1 86 ? 5.904 7.327 -22.131 1.00 98.31 86 PRO A C 1
ATOM 750 O O . PRO A 1 86 ? 6.032 7.163 -20.920 1.00 98.31 86 PRO A O 1
ATOM 753 N N . ALA A 1 87 ? 6.771 8.061 -22.837 1.00 98.00 87 ALA A N 1
ATOM 754 C CA . ALA A 1 87 ? 7.968 8.670 -22.250 1.00 98.00 87 ALA A CA 1
ATOM 755 C C . ALA A 1 87 ? 7.650 9.699 -21.150 1.00 98.00 87 ALA A C 1
ATOM 757 O O . ALA A 1 87 ? 8.455 9.903 -20.240 1.00 98.00 87 ALA A O 1
ATOM 758 N N . ASP A 1 88 ? 6.459 10.304 -21.186 1.00 97.88 88 ASP A N 1
ATOM 759 C CA . ASP A 1 88 ? 6.033 11.284 -20.188 1.00 97.88 88 ASP A CA 1
ATOM 760 C C . ASP A 1 88 ? 5.916 10.667 -18.788 1.00 97.88 88 ASP A C 1
ATOM 762 O O . ASP A 1 88 ? 6.059 11.381 -17.800 1.00 97.88 88 ASP A O 1
ATOM 766 N N . ILE A 1 89 ? 5.720 9.346 -18.679 1.00 98.31 89 ILE A N 1
ATOM 767 C CA . ILE A 1 89 ? 5.705 8.627 -17.397 1.00 98.31 89 ILE A CA 1
ATOM 768 C C . ILE A 1 89 ? 7.002 8.851 -16.619 1.00 98.31 89 ILE A C 1
ATOM 770 O O . ILE A 1 89 ? 6.953 9.168 -15.429 1.00 98.31 89 ILE A O 1
ATOM 774 N N . LEU A 1 90 ? 8.155 8.724 -17.286 1.00 97.94 90 LEU A N 1
ATOM 775 C CA . LEU A 1 90 ? 9.457 8.970 -16.670 1.00 97.94 90 LEU A CA 1
ATOM 776 C C . LEU A 1 90 ? 9.569 10.429 -16.231 1.00 97.94 90 LEU A C 1
ATOM 778 O O . LEU A 1 90 ? 9.894 10.705 -15.080 1.00 97.94 90 LEU A O 1
ATOM 782 N N . TYR A 1 91 ? 9.262 11.360 -17.134 1.00 97.88 91 TYR A N 1
ATOM 783 C CA . TYR A 1 91 ? 9.451 12.790 -16.891 1.00 97.88 91 TYR A CA 1
ATOM 784 C C . TYR A 1 91 ? 8.571 13.302 -15.750 1.00 97.88 91 TYR A C 1
ATOM 786 O O . TYR A 1 91 ? 9.058 13.991 -14.854 1.00 97.88 91 TYR A O 1
ATOM 794 N N . ILE A 1 92 ? 7.298 12.904 -15.733 1.00 96.38 92 ILE A N 1
ATOM 795 C CA . ILE A 1 92 ? 6.377 13.211 -14.638 1.00 96.38 92 ILE A CA 1
ATOM 796 C C . ILE A 1 92 ? 6.918 12.630 -13.326 1.00 96.38 92 ILE A C 1
ATOM 798 O O . ILE A 1 92 ? 6.952 13.334 -12.318 1.00 96.38 92 ILE A O 1
ATOM 802 N N . SER A 1 93 ? 7.367 11.373 -13.325 1.00 96.75 93 SER A N 1
ATOM 803 C CA . SER A 1 93 ? 7.827 10.704 -12.103 1.00 96.75 93 SER A CA 1
ATOM 804 C C . SER A 1 93 ? 9.079 11.359 -11.514 1.00 96.75 93 SER A C 1
ATOM 806 O O . SER A 1 93 ? 9.095 11.647 -10.320 1.00 96.75 93 SER A O 1
ATOM 808 N N . LEU A 1 94 ? 10.083 11.674 -12.340 1.00 95.56 94 LEU A N 1
ATOM 809 C CA . LEU A 1 94 ? 11.309 12.354 -11.897 1.00 95.56 94 LEU A CA 1
ATOM 810 C C . LEU A 1 94 ? 11.029 13.757 -11.352 1.00 95.56 94 LEU A C 1
ATOM 812 O O . LEU A 1 94 ? 11.552 14.127 -10.305 1.00 95.56 94 LEU A O 1
ATOM 816 N N . TYR A 1 95 ? 10.163 14.523 -12.024 1.00 95.19 95 TYR A N 1
ATOM 817 C CA . TYR A 1 95 ? 9.798 15.868 -11.575 1.00 95.19 95 TYR A CA 1
ATOM 818 C C . TYR A 1 95 ? 9.208 15.881 -10.155 1.00 95.19 95 TYR A C 1
ATOM 820 O O . TYR A 1 95 ? 9.460 16.812 -9.383 1.00 95.19 95 TYR A O 1
ATOM 828 N N . HIS A 1 96 ? 8.389 14.875 -9.826 1.00 93.62 96 HIS A N 1
ATOM 829 C CA . HIS A 1 96 ? 7.765 14.753 -8.506 1.00 93.62 96 HIS A CA 1
ATOM 830 C C . HIS A 1 96 ? 8.677 14.108 -7.465 1.00 93.62 96 HIS A C 1
ATOM 832 O O . HIS A 1 96 ? 8.589 14.507 -6.306 1.00 93.62 96 HIS A O 1
ATOM 838 N N . ALA A 1 97 ? 9.555 13.183 -7.861 1.00 92.31 97 ALA A N 1
ATOM 839 C CA . ALA A 1 97 ? 10.580 12.623 -6.977 1.00 92.31 97 ALA A CA 1
ATOM 840 C C . ALA A 1 97 ? 11.501 13.725 -6.426 1.00 92.31 97 ALA A C 1
ATOM 842 O O . ALA A 1 97 ? 11.665 13.838 -5.220 1.00 92.31 97 ALA A O 1
ATOM 843 N N . GLU A 1 98 ? 11.959 14.651 -7.278 1.00 92.12 98 GLU A N 1
ATOM 844 C CA . GLU A 1 98 ? 12.795 15.799 -6.870 1.00 92.12 98 GLU A CA 1
ATOM 845 C C . GLU A 1 98 ? 12.113 16.710 -5.818 1.00 92.12 98 GLU A C 1
ATOM 847 O O . GLU A 1 98 ? 12.759 17.491 -5.122 1.00 92.12 98 GLU A O 1
ATOM 852 N N . ARG A 1 99 ? 10.780 16.654 -5.706 1.00 90.00 99 ARG A N 1
ATOM 853 C CA . ARG A 1 99 ? 9.963 17.560 -4.876 1.00 90.00 99 ARG A CA 1
ATOM 854 C C . ARG A 1 99 ? 9.326 16.884 -3.671 1.00 90.00 99 ARG A C 1
ATOM 856 O O . ARG A 1 99 ? 8.560 17.532 -2.951 1.00 90.00 99 ARG A O 1
ATOM 863 N N . SER A 1 100 ? 9.573 15.596 -3.468 1.00 86.62 100 SER A N 1
ATOM 864 C CA . SER A 1 100 ? 8.924 14.820 -2.423 1.00 86.62 100 SER A CA 1
ATOM 865 C C . SER A 1 100 ? 9.869 13.784 -1.841 1.00 86.62 100 SER A C 1
ATOM 867 O O . SER A 1 100 ? 10.576 13.107 -2.567 1.00 86.62 100 SER A O 1
ATOM 869 N N . ASN A 1 101 ? 9.782 13.569 -0.531 1.00 86.88 101 ASN A N 1
ATOM 870 C CA . ASN A 1 101 ? 10.464 12.453 0.131 1.00 86.88 101 ASN A CA 1
ATOM 871 C C . ASN A 1 101 ? 9.680 11.130 -0.009 1.00 86.88 101 ASN A C 1
ATOM 873 O O . ASN A 1 101 ? 9.859 10.217 0.791 1.00 86.88 101 ASN A O 1
ATOM 877 N N . LEU A 1 102 ? 8.733 11.057 -0.950 1.00 90.94 102 LEU A N 1
ATOM 878 C CA . LEU A 1 102 ? 7.888 9.895 -1.215 1.00 90.94 102 LEU A CA 1
ATOM 879 C C . LEU A 1 102 ? 8.130 9.396 -2.636 1.00 90.94 102 LEU A C 1
ATOM 881 O O . LEU A 1 102 ? 8.419 10.178 -3.541 1.00 90.94 102 LEU A O 1
ATOM 885 N N . TRP A 1 103 ? 7.895 8.104 -2.856 1.00 95.06 103 TRP A N 1
ATOM 886 C CA . TRP A 1 103 ? 7.978 7.527 -4.193 1.00 95.06 103 TRP A CA 1
ATOM 887 C C . TRP A 1 103 ? 6.897 8.119 -5.114 1.00 95.06 103 TRP A C 1
ATOM 889 O O . TRP A 1 103 ? 5.734 8.209 -4.707 1.00 95.06 103 TRP A O 1
ATOM 899 N N . PRO A 1 104 ? 7.213 8.488 -6.368 1.00 95.69 104 PRO A N 1
ATOM 900 C CA . PRO A 1 104 ? 6.248 9.098 -7.278 1.00 95.69 104 PRO A CA 1
ATOM 901 C C . PRO A 1 104 ? 5.188 8.077 -7.724 1.00 95.69 104 PRO A C 1
ATOM 903 O O . PRO A 1 104 ? 5.377 7.304 -8.669 1.00 95.69 104 PRO A O 1
ATOM 906 N N . SER A 1 105 ? 4.050 8.089 -7.025 1.00 96.94 105 SER A N 1
ATOM 907 C CA . SER A 1 105 ? 2.901 7.228 -7.313 1.00 96.94 105 SER A CA 1
ATOM 908 C C . SER A 1 105 ? 1.926 7.898 -8.270 1.00 96.94 105 SER A C 1
ATOM 910 O O . SER A 1 105 ? 1.372 8.952 -7.972 1.00 96.94 105 SER A O 1
ATOM 912 N N . LEU A 1 106 ? 1.698 7.285 -9.423 1.00 97.50 106 LEU A N 1
ATOM 913 C CA . LEU A 1 106 ? 0.749 7.705 -10.444 1.00 97.50 106 LEU A CA 1
ATOM 914 C C . LEU A 1 106 ? -0.609 7.068 -10.150 1.00 97.50 106 LEU A C 1
ATOM 916 O O . LEU A 1 106 ? -0.752 5.844 -10.078 1.00 97.50 106 LEU A O 1
ATOM 920 N N . HIS A 1 107 ? -1.638 7.897 -10.036 1.00 97.19 107 HIS A N 1
ATOM 921 C CA . HIS A 1 107 ? -3.014 7.452 -9.867 1.00 97.19 107 HIS A CA 1
ATOM 922 C C . HIS A 1 107 ? -3.876 7.971 -11.011 1.00 97.19 107 HIS A C 1
ATOM 924 O O . HIS A 1 107 ? -3.772 9.130 -11.406 1.00 97.19 107 HIS A O 1
ATOM 930 N N . GLY A 1 108 ? -4.767 7.122 -11.511 1.00 96.44 108 GLY A N 1
ATOM 931 C CA . GLY A 1 108 ? -5.766 7.480 -12.505 1.00 96.44 108 GLY A CA 1
ATOM 932 C C . GLY A 1 108 ? -7.157 7.506 -11.901 1.00 96.44 108 GLY A C 1
ATOM 933 O O . GLY A 1 108 ? -7.504 6.674 -11.062 1.00 96.44 108 GLY A O 1
ATOM 934 N N . GLN A 1 109 ? -7.975 8.447 -12.349 1.00 95.50 109 GLN A N 1
ATOM 935 C CA . GLN A 1 109 ? -9.391 8.457 -12.019 1.00 95.50 109 GLN A CA 1
ATOM 936 C C . GLN A 1 109 ? -10.066 7.167 -12.533 1.00 95.50 109 GLN A C 1
ATOM 938 O O . GLN A 1 109 ? -9.746 6.678 -13.620 1.00 95.50 109 GLN A O 1
ATOM 943 N N . ILE A 1 110 ? -10.994 6.595 -11.756 1.00 95.25 110 ILE A N 1
ATOM 944 C CA . ILE A 1 110 ? -11.706 5.361 -12.149 1.00 95.25 110 ILE A CA 1
ATOM 945 C C . ILE A 1 110 ? -12.529 5.591 -13.419 1.00 95.25 110 ILE A C 1
ATOM 947 O O . ILE A 1 110 ? -12.609 4.719 -14.286 1.00 95.25 110 ILE A O 1
ATOM 951 N N . SER A 1 111 ? -13.137 6.771 -13.550 1.00 95.25 111 SER A N 1
ATOM 952 C CA . SER A 1 111 ? -13.779 7.154 -14.798 1.00 95.25 111 SER A CA 1
ATOM 953 C C . SER A 1 111 ? -12.800 7.647 -15.849 1.00 95.25 111 SER A C 1
ATOM 955 O O . SER A 1 111 ? -11.851 8.367 -15.534 1.00 95.25 111 SER A O 1
ATOM 957 N N . ARG A 1 112 ? -13.102 7.335 -17.108 1.00 95.06 112 ARG A N 1
ATOM 958 C CA . ARG A 1 112 ? -12.282 7.706 -18.257 1.00 95.06 112 ARG A CA 1
ATOM 959 C C . ARG A 1 112 ? -13.087 7.875 -19.528 1.00 95.06 112 ARG A C 1
ATOM 961 O O . ARG A 1 112 ? -14.219 7.404 -19.639 1.00 95.06 112 ARG A O 1
ATOM 968 N N . ARG A 1 113 ? -12.462 8.510 -20.512 1.00 94.94 113 ARG A N 1
ATOM 969 C CA . ARG A 1 113 ? -12.936 8.497 -21.890 1.00 94.94 113 ARG A CA 1
ATOM 970 C C . ARG A 1 113 ? -12.507 7.200 -22.575 1.00 94.94 113 ARG A C 1
ATOM 972 O O . ARG A 1 113 ? -11.334 6.843 -22.537 1.00 94.94 113 ARG A O 1
ATOM 979 N N . LEU A 1 114 ? -13.464 6.498 -23.166 1.00 93.44 114 LEU A N 1
ATOM 980 C CA . LEU A 1 114 ? -13.236 5.297 -23.963 1.00 93.44 114 LEU A CA 1
ATOM 981 C C . LEU A 1 114 ? -12.802 5.679 -25.384 1.00 93.44 114 LEU A C 1
ATOM 983 O O . LEU A 1 114 ? -12.972 6.824 -25.806 1.00 93.44 114 LEU A O 1
ATOM 987 N N . GLU A 1 115 ? -12.273 4.717 -26.139 1.00 91.12 115 GLU A N 1
ATOM 988 C CA . GLU A 1 115 ? -11.774 4.950 -27.506 1.00 91.12 115 GLU A CA 1
ATOM 989 C C . GLU A 1 115 ? -12.873 5.409 -28.472 1.00 91.12 115 GLU A C 1
ATOM 991 O O . GLU A 1 115 ? -12.638 6.248 -29.337 1.00 91.12 115 GLU A O 1
ATOM 996 N N . ASN A 1 116 ? -14.110 4.952 -28.262 1.00 90.94 116 ASN A N 1
ATOM 997 C CA . ASN A 1 116 ? -15.287 5.420 -29.000 1.00 90.94 116 ASN A CA 1
ATOM 998 C C . ASN A 1 116 ? -15.745 6.842 -28.593 1.00 90.94 116 ASN A C 1
ATOM 1000 O O . ASN A 1 116 ? -16.772 7.326 -29.064 1.00 90.94 116 ASN A O 1
ATOM 1004 N N . GLY A 1 117 ? -15.015 7.509 -27.694 1.00 91.50 117 GLY A N 1
ATOM 1005 C CA . GLY A 1 117 ? -15.296 8.852 -27.196 1.00 91.50 117 GLY A CA 1
ATOM 1006 C C . GLY A 1 117 ? -16.319 8.919 -26.060 1.00 91.50 117 GLY A C 1
ATOM 1007 O O . GLY A 1 117 ? -16.487 10.005 -25.490 1.00 91.50 117 GLY A O 1
ATOM 1008 N N . GLU A 1 118 ? -16.973 7.805 -25.714 1.00 92.12 118 GLU A N 1
ATOM 1009 C CA . GLU A 1 118 ? -17.932 7.718 -24.611 1.00 92.12 118 GLU A CA 1
ATOM 1010 C C . GLU A 1 118 ? -17.244 7.812 -23.247 1.00 92.12 118 GLU A C 1
ATOM 1012 O O . GLU A 1 118 ? -16.041 7.605 -23.100 1.00 92.12 118 GLU A O 1
ATOM 1017 N N . HIS A 1 119 ? -18.029 8.113 -22.216 1.00 91.88 119 HIS A N 1
ATOM 1018 C CA . HIS A 1 119 ? -17.544 8.123 -20.845 1.00 91.88 119 HIS A CA 1
ATOM 1019 C C . HIS A 1 119 ? -17.800 6.766 -20.184 1.00 91.88 119 HIS A C 1
ATOM 1021 O O . HIS A 1 119 ? -18.945 6.345 -20.016 1.00 91.88 119 HIS A O 1
ATOM 1027 N N . GLY A 1 120 ? -16.723 6.100 -19.786 1.00 93.69 120 GLY A N 1
ATOM 1028 C CA . GLY A 1 120 ? -16.736 4.851 -19.042 1.00 93.69 120 GLY A CA 1
ATOM 1029 C C . GLY A 1 120 ? -16.297 5.058 -17.599 1.00 93.69 120 GLY A C 1
ATOM 1030 O O . GLY A 1 120 ? -15.723 6.082 -17.225 1.00 93.69 120 GLY A O 1
ATOM 1031 N N . CYS A 1 121 ? -16.572 4.073 -16.758 1.00 95.38 121 CYS A N 1
ATOM 1032 C CA . CYS A 1 121 ? -16.021 4.019 -15.414 1.00 95.38 121 CYS A CA 1
ATOM 1033 C C . CYS A 1 121 ? -15.769 2.556 -15.068 1.00 95.38 121 CYS A C 1
ATOM 1035 O O . CYS A 1 121 ? -16.629 1.705 -15.283 1.00 95.38 121 CYS A O 1
ATOM 1037 N N . ASP A 1 122 ? -14.573 2.219 -14.618 1.00 96.81 122 ASP A N 1
ATOM 1038 C CA . ASP A 1 122 ? -14.322 0.833 -14.232 1.00 96.81 122 ASP A CA 1
ATOM 1039 C C . ASP A 1 122 ? -15.072 0.538 -12.926 1.00 96.81 122 ASP A C 1
ATOM 1041 O O . ASP A 1 122 ? -15.482 1.447 -12.195 1.00 96.81 122 ASP A O 1
ATOM 1045 N N . PHE A 1 123 ? -15.335 -0.729 -12.639 1.00 97.62 123 PHE A N 1
ATOM 1046 C CA . PHE A 1 123 ? -15.837 -1.126 -11.329 1.00 97.62 123 PHE A CA 1
ATOM 1047 C C . PHE A 1 123 ? -14.695 -1.764 -10.555 1.00 97.62 123 PHE A C 1
ATOM 1049 O O . PHE A 1 123 ? -14.172 -2.799 -10.952 1.00 97.62 123 PHE A O 1
ATOM 1056 N N . VAL A 1 124 ? -14.279 -1.093 -9.484 1.00 97.94 124 VAL A N 1
ATOM 1057 C CA . VAL A 1 124 ? -13.115 -1.476 -8.686 1.00 97.94 124 VAL A CA 1
ATOM 1058 C C . VAL A 1 124 ? -13.598 -1.933 -7.323 1.00 97.94 124 VAL A C 1
ATOM 1060 O O . VAL A 1 124 ? -14.427 -1.272 -6.694 1.00 97.94 124 VAL A O 1
ATOM 1063 N N . ILE A 1 125 ? -13.074 -3.069 -6.884 1.00 98.06 125 ILE A N 1
ATOM 1064 C CA . ILE A 1 125 ? -13.335 -3.637 -5.574 1.00 98.06 125 ILE A CA 1
ATOM 1065 C C . ILE A 1 125 ? -12.003 -3.815 -4.866 1.00 98.06 125 ILE A C 1
ATOM 1067 O O . ILE A 1 125 ? -11.071 -4.411 -5.408 1.00 98.06 125 ILE A O 1
ATOM 1071 N N . GLU A 1 126 ? -11.944 -3.312 -3.643 1.00 97.50 126 GLU A N 1
ATOM 1072 C CA . GLU A 1 126 ? -10.797 -3.431 -2.759 1.00 97.50 126 GLU A CA 1
ATOM 1073 C C . GLU A 1 126 ? -11.289 -3.880 -1.385 1.00 97.50 126 GLU A C 1
ATOM 1075 O O . GLU A 1 126 ? -12.256 -3.331 -0.848 1.00 97.50 126 GLU A O 1
ATOM 1080 N N . ILE A 1 127 ? -10.618 -4.887 -0.830 1.00 94.81 127 ILE A N 1
ATOM 1081 C CA . ILE A 1 127 ? -10.725 -5.237 0.582 1.00 94.81 127 ILE A CA 1
ATOM 1082 C C . ILE A 1 127 ? -9.462 -4.726 1.270 1.00 94.81 127 ILE A C 1
ATOM 1084 O O . ILE A 1 127 ? -8.363 -5.194 0.970 1.00 94.81 127 ILE A O 1
ATOM 1088 N N . ASP A 1 128 ? -9.640 -3.799 2.208 1.00 90.25 128 ASP A N 1
ATOM 1089 C CA . ASP A 1 128 ? -8.544 -3.170 2.942 1.00 90.25 128 ASP A CA 1
ATOM 1090 C C . ASP A 1 128 ? -8.454 -3.742 4.366 1.00 90.25 128 ASP A C 1
ATOM 1092 O O . ASP A 1 128 ? -9.021 -3.215 5.334 1.00 90.25 128 ASP A O 1
ATOM 1096 N N . TYR A 1 129 ? -7.756 -4.875 4.499 1.00 88.75 129 TYR A N 1
ATOM 1097 C CA . TYR A 1 129 ? -7.252 -5.298 5.803 1.00 88.75 129 TYR A CA 1
ATOM 1098 C C . TYR A 1 129 ? -5.931 -4.599 6.069 1.00 88.75 129 TYR A C 1
ATOM 1100 O O . TYR A 1 129 ? -4.937 -4.803 5.374 1.00 88.75 129 TYR A O 1
ATOM 1108 N N . LYS A 1 130 ? -5.904 -3.825 7.152 1.00 84.69 130 LYS A N 1
ATOM 1109 C CA . LYS A 1 130 ? -4.692 -3.127 7.560 1.00 84.69 130 LYS A CA 1
ATOM 1110 C C . LYS A 1 130 ? -3.584 -4.095 7.979 1.00 84.69 130 LYS A C 1
ATOM 1112 O O . LYS A 1 130 ? -2.440 -3.708 7.904 1.00 84.69 130 LYS A O 1
ATOM 1117 N N . GLN A 1 131 ? -3.873 -5.328 8.379 1.00 78.62 131 GLN A N 1
ATOM 1118 C CA . GLN A 1 131 ? -2.881 -6.170 9.056 1.00 78.62 131 GLN A CA 1
ATOM 1119 C C . GLN A 1 131 ? -1.921 -6.924 8.121 1.00 78.62 131 GLN A C 1
ATOM 1121 O O . GLN A 1 131 ? -0.745 -7.035 8.433 1.00 78.62 131 GLN A O 1
ATOM 1126 N N . SER A 1 132 ? -2.389 -7.471 6.992 1.00 86.81 132 SER A N 1
ATOM 1127 C CA . SER A 1 132 ? -1.566 -8.363 6.154 1.00 86.81 132 SER A CA 1
ATOM 1128 C C . SER A 1 132 ? -2.064 -8.406 4.710 1.00 86.81 132 SER A C 1
ATOM 1130 O O . SER A 1 132 ? -3.275 -8.351 4.450 1.00 86.81 132 SER A O 1
ATOM 1132 N N . TRP A 1 133 ? -1.126 -8.521 3.766 1.00 93.06 133 TRP A N 1
ATOM 1133 C CA . TRP A 1 133 ? -1.456 -8.649 2.350 1.00 93.06 133 TRP A CA 1
ATOM 1134 C C . TRP A 1 133 ? -2.052 -10.027 2.042 1.00 93.06 133 TRP A C 1
ATOM 1136 O O . TRP A 1 133 ? -3.050 -10.107 1.329 1.00 93.06 133 TRP A O 1
ATOM 1146 N N . GLU A 1 134 ? -1.555 -11.093 2.675 1.00 92.62 134 GLU A N 1
ATOM 1147 C CA . GLU A 1 134 ? -2.088 -12.457 2.566 1.00 92.62 134 GLU A CA 1
ATOM 1148 C C . GLU A 1 134 ? -3.563 -12.494 2.972 1.00 92.62 134 GLU A C 1
ATOM 1150 O O . GLU A 1 134 ? -4.404 -13.116 2.320 1.00 92.62 134 GLU A O 1
ATOM 1155 N N . THR A 1 135 ? -3.905 -11.780 4.048 1.00 92.62 135 THR A N 1
ATOM 1156 C CA . THR A 1 135 ? -5.288 -11.675 4.516 1.00 92.62 135 THR A CA 1
ATOM 1157 C C . THR A 1 135 ? -6.159 -10.930 3.511 1.00 92.62 135 THR A C 1
ATOM 1159 O O . THR A 1 135 ? -7.273 -11.383 3.241 1.00 92.62 135 THR A O 1
ATOM 1162 N N . CYS A 1 136 ? -5.657 -9.849 2.904 1.00 94.44 136 CYS A N 1
ATOM 1163 C CA . CYS A 1 136 ? -6.365 -9.164 1.824 1.00 94.44 136 CYS A CA 1
ATOM 1164 C C . CYS A 1 136 ? -6.584 -10.078 0.611 1.00 94.44 136 CYS A C 1
ATOM 1166 O O . CYS A 1 136 ? -7.703 -10.154 0.109 1.00 94.44 136 CYS A O 1
ATOM 1168 N N . PHE A 1 137 ? -5.557 -10.795 0.149 1.00 95.19 137 PHE A N 1
ATOM 1169 C CA . PHE A 1 137 ? -5.654 -11.694 -1.007 1.00 95.19 137 PHE A CA 1
ATOM 1170 C C . PHE A 1 137 ? -6.647 -12.827 -0.750 1.00 95.19 137 PHE A C 1
ATOM 1172 O O . PHE A 1 137 ? -7.597 -13.014 -1.513 1.00 95.19 137 PHE A O 1
ATOM 1179 N N . ARG A 1 138 ? -6.513 -13.510 0.391 1.00 93.62 138 ARG A N 1
ATOM 1180 C CA . ARG A 1 138 ? -7.435 -14.569 0.819 1.00 93.62 138 ARG A CA 1
ATOM 1181 C C . ARG A 1 138 ? -8.876 -14.075 0.933 1.00 93.62 138 ARG A C 1
ATOM 1183 O O . ARG A 1 138 ? -9.798 -14.792 0.552 1.00 93.62 138 ARG A O 1
ATOM 1190 N N . ALA A 1 139 ? -9.091 -12.862 1.439 1.00 93.69 139 ALA A N 1
ATOM 1191 C CA . ALA A 1 139 ? -10.427 -12.278 1.535 1.00 93.69 139 ALA A CA 1
ATOM 1192 C C . ALA A 1 139 ? -10.993 -11.844 0.174 1.00 93.69 139 ALA A C 1
ATOM 1194 O O . ALA A 1 139 ? -12.211 -11.859 -0.010 1.00 93.69 139 ALA A O 1
ATOM 1195 N N . THR A 1 140 ? -10.130 -11.476 -0.774 1.00 96.12 140 THR A N 1
ATOM 1196 C CA . THR A 1 140 ? -10.502 -11.095 -2.143 1.00 96.12 140 THR A CA 1
ATOM 1197 C C . THR A 1 140 ? -10.830 -12.315 -3.008 1.00 96.12 140 THR A C 1
ATOM 1199 O O . THR A 1 140 ? -11.659 -12.215 -3.913 1.00 96.12 140 THR A O 1
ATOM 1202 N N . ARG A 1 141 ? -10.266 -13.491 -2.703 1.00 95.31 141 ARG A N 1
ATOM 1203 C CA . ARG A 1 141 ? -10.466 -14.728 -3.476 1.00 95.31 141 ARG A CA 1
ATOM 1204 C C . ARG A 1 141 ? -11.940 -15.068 -3.771 1.00 95.31 141 ARG A C 1
ATOM 1206 O O . ARG A 1 141 ? -12.254 -15.264 -4.945 1.00 95.31 141 ARG A O 1
ATOM 1213 N N . PRO A 1 142 ? -12.880 -15.056 -2.802 1.00 94.50 142 PRO A N 1
ATOM 1214 C CA . PRO A 1 142 ? -14.292 -15.332 -3.084 1.00 94.50 142 PRO A CA 1
ATOM 1215 C C . PRO A 1 142 ? -14.948 -14.343 -4.060 1.00 94.50 142 PRO A C 1
ATOM 1217 O O . PRO A 1 142 ? -15.914 -14.693 -4.733 1.00 94.50 142 PRO A O 1
ATOM 1220 N N . ILE A 1 143 ? -14.450 -13.103 -4.139 1.00 95.88 143 ILE A N 1
ATOM 1221 C CA . ILE A 1 143 ? -14.944 -12.095 -5.087 1.00 95.88 143 ILE A CA 1
ATOM 1222 C C . ILE A 1 143 ? -14.509 -12.462 -6.506 1.00 95.88 143 ILE A C 1
ATOM 1224 O O . ILE A 1 143 ? -15.320 -12.400 -7.427 1.00 95.88 143 ILE A O 1
ATOM 1228 N N . ILE A 1 144 ? -13.245 -12.860 -6.673 1.00 95.94 144 ILE A N 1
ATOM 1229 C CA . ILE A 1 144 ? -12.700 -13.308 -7.960 1.00 95.94 144 ILE A CA 1
ATOM 1230 C C . ILE A 1 144 ? -13.465 -14.543 -8.443 1.00 95.94 144 ILE A C 1
ATOM 1232 O O . ILE A 1 144 ? -13.967 -14.548 -9.563 1.00 95.94 144 ILE A O 1
ATOM 1236 N N . GLU A 1 145 ? -13.621 -15.551 -7.580 1.00 93.75 145 GLU A N 1
ATOM 1237 C CA . GLU A 1 145 ? -14.363 -16.780 -7.895 1.00 93.75 145 GLU A CA 1
ATOM 1238 C C . GLU A 1 145 ? -15.807 -16.488 -8.300 1.00 93.75 145 GLU A C 1
ATOM 1240 O O . GLU A 1 145 ? -16.287 -17.036 -9.286 1.00 93.75 145 GLU A O 1
ATOM 1245 N N . MET A 1 146 ? -16.477 -15.563 -7.606 1.00 94.88 146 MET A N 1
ATOM 1246 C CA . MET A 1 146 ? -17.820 -15.131 -7.982 1.00 94.88 146 MET A CA 1
ATOM 1247 C C . MET A 1 146 ? -17.856 -14.586 -9.415 1.00 94.88 146 MET A C 1
ATOM 1249 O O . MET A 1 146 ? -18.731 -14.979 -10.174 1.00 94.88 146 MET A O 1
ATOM 1253 N N . PHE A 1 147 ? -16.947 -13.691 -9.813 1.00 95.75 147 PHE A N 1
ATOM 1254 C CA . PHE A 1 147 ? -16.953 -13.179 -11.189 1.00 95.75 147 PHE A CA 1
ATOM 1255 C C . PHE A 1 147 ? -16.624 -14.265 -12.214 1.00 95.75 147 PHE A C 1
ATOM 1257 O O . PHE A 1 147 ? -17.305 -14.347 -13.237 1.00 95.75 147 PHE A O 1
ATOM 1264 N N . LEU A 1 148 ? -15.651 -15.127 -11.912 1.00 93.12 148 LEU A N 1
ATOM 1265 C CA . LEU A 1 148 ? -15.277 -16.257 -12.761 1.00 93.12 148 LEU A CA 1
ATOM 1266 C C . LEU A 1 148 ? -16.431 -17.243 -12.975 1.00 93.12 148 LEU A C 1
ATOM 1268 O O . LEU A 1 148 ? -16.655 -17.670 -14.105 1.00 93.12 148 LEU A O 1
ATOM 1272 N N . ASP A 1 149 ? -17.207 -17.549 -11.933 1.00 92.44 149 ASP A N 1
ATOM 1273 C CA . ASP A 1 149 ? -18.372 -18.440 -12.010 1.00 92.44 149 ASP A CA 1
ATOM 1274 C C . ASP A 1 149 ? -19.471 -17.901 -12.946 1.00 92.44 149 ASP A C 1
ATOM 1276 O O . ASP A 1 149 ? -20.207 -18.679 -13.552 1.00 92.44 149 ASP A O 1
ATOM 1280 N N . PHE A 1 150 ? -19.573 -16.575 -13.092 1.00 93.44 150 PHE A N 1
ATOM 1281 C CA . PHE A 1 150 ? -20.462 -15.912 -14.058 1.00 93.44 150 PHE A CA 1
ATOM 1282 C C . PHE A 1 150 ? -19.776 -15.617 -15.405 1.00 93.44 150 PHE A C 1
ATOM 1284 O O . PHE A 1 150 ? -20.361 -14.959 -16.265 1.00 93.44 150 PHE A O 1
ATOM 1291 N N . GLY A 1 151 ? -18.522 -16.041 -15.589 1.00 95.12 151 GLY A N 1
ATOM 1292 C CA . GLY A 1 151 ? -17.705 -15.717 -16.759 1.00 95.12 151 GLY A CA 1
ATOM 1293 C C . GLY A 1 151 ? -17.424 -14.217 -16.922 1.00 95.12 151 GLY A C 1
ATOM 1294 O O . GLY A 1 151 ? -17.036 -13.762 -17.997 1.00 95.12 151 GLY A O 1
ATOM 1295 N N . VAL A 1 152 ? -17.634 -13.402 -15.890 1.00 96.62 152 VAL A N 1
ATOM 1296 C CA . VAL A 1 152 ? -17.352 -11.969 -15.958 1.00 96.62 152 VAL A CA 1
ATOM 1297 C C . VAL A 1 152 ? -15.840 -11.772 -16.012 1.00 96.62 152 VAL A C 1
ATOM 1299 O O . VAL A 1 152 ? -15.108 -12.230 -15.139 1.00 96.62 152 VAL A O 1
ATOM 1302 N N . HIS A 1 153 ? -15.376 -11.066 -17.043 1.00 96.81 153 HIS A N 1
ATOM 1303 C CA . HIS A 1 153 ? -13.962 -10.743 -17.186 1.00 96.81 153 HIS A CA 1
ATOM 1304 C C . HIS A 1 153 ? -13.534 -9.754 -16.091 1.00 96.81 153 HIS A C 1
ATOM 1306 O O . HIS A 1 153 ? -14.116 -8.674 -15.962 1.00 96.81 153 HIS A O 1
ATOM 1312 N N . ALA A 1 154 ? -12.521 -10.135 -15.315 1.00 97.00 154 ALA A N 1
ATOM 1313 C CA . ALA A 1 154 ? -11.976 -9.351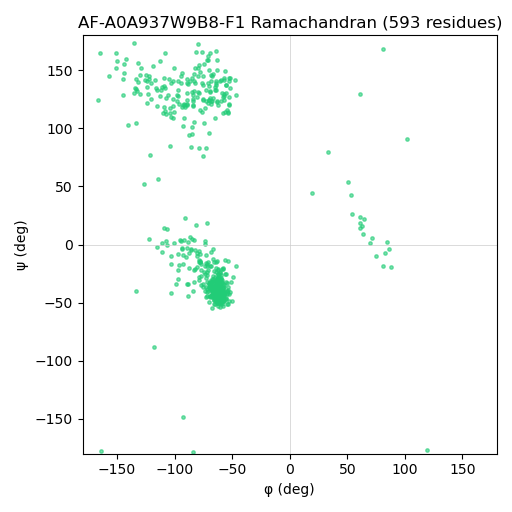 -14.217 1.00 97.00 154 ALA A CA 1
ATOM 1314 C C . ALA A 1 154 ? -10.447 -9.326 -14.292 1.00 97.00 154 ALA A C 1
ATOM 1316 O O . ALA A 1 154 ? -9.812 -10.367 -14.447 1.00 97.00 154 ALA A O 1
ATOM 1317 N N . CYS A 1 155 ? -9.864 -8.142 -14.127 1.00 98.00 155 CYS A N 1
ATOM 1318 C CA . CYS A 1 155 ? -8.428 -7.945 -13.978 1.00 98.00 155 CYS A CA 1
ATOM 1319 C C . CYS A 1 155 ? -8.097 -7.842 -12.487 1.00 98.00 155 CYS A C 1
ATOM 1321 O O . CYS A 1 155 ? -8.827 -7.197 -11.732 1.00 98.00 155 CYS A O 1
ATOM 1323 N N . VAL A 1 156 ? -6.981 -8.425 -12.054 1.00 98.12 156 VAL A N 1
ATOM 1324 C CA . VAL A 1 156 ? -6.533 -8.337 -10.658 1.00 98.12 156 VAL A CA 1
ATOM 1325 C C . VAL A 1 156 ? -5.128 -7.765 -10.590 1.00 98.12 156 VAL A C 1
ATOM 1327 O O . VAL A 1 156 ? -4.289 -8.055 -11.441 1.00 98.12 156 VAL A O 1
ATOM 1330 N N . LYS A 1 157 ? -4.875 -6.915 -9.595 1.00 98.44 157 LYS A N 1
ATOM 1331 C CA . LYS A 1 157 ? -3.531 -6.412 -9.301 1.00 98.44 157 LYS A CA 1
ATOM 1332 C C . LYS A 1 157 ? -3.302 -6.244 -7.811 1.00 98.44 157 LYS A C 1
ATOM 1334 O O . LYS A 1 157 ? -4.211 -5.841 -7.085 1.00 98.44 157 LYS A O 1
ATOM 1339 N N . PHE A 1 158 ? -2.070 -6.454 -7.377 1.00 98.44 158 PHE A N 1
ATOM 1340 C CA . PHE A 1 158 ? -1.588 -5.973 -6.096 1.00 98.44 158 PHE A CA 1
ATOM 1341 C C . PHE A 1 158 ? -1.594 -4.442 -6.083 1.00 98.44 158 PHE A C 1
ATOM 1343 O O . PHE A 1 158 ? -1.239 -3.780 -7.066 1.00 98.44 158 PHE A O 1
ATOM 1350 N N . SER A 1 159 ? -2.000 -3.837 -4.971 1.00 97.56 159 SER A N 1
ATOM 1351 C CA . SER A 1 159 ? -2.017 -2.382 -4.845 1.00 97.56 159 SER A CA 1
ATOM 1352 C C . SER A 1 159 ? -0.614 -1.785 -4.732 1.00 97.56 159 SER A C 1
ATOM 1354 O O . SER A 1 159 ? -0.462 -0.587 -4.948 1.00 97.56 159 SER A O 1
ATOM 1356 N N . GLY A 1 160 ? 0.411 -2.580 -4.420 1.00 97.19 160 GLY A N 1
ATOM 1357 C CA . GLY A 1 160 ? 1.723 -2.087 -3.994 1.00 97.19 160 GLY A CA 1
ATOM 1358 C C . GLY A 1 160 ? 1.765 -1.782 -2.492 1.00 97.19 160 GLY A C 1
ATOM 1359 O O . GLY A 1 160 ? 2.762 -1.275 -2.001 1.00 97.19 160 GLY A O 1
ATOM 1360 N N . HIS A 1 161 ? 0.675 -2.021 -1.754 1.00 95.94 161 HIS A N 1
ATOM 1361 C CA . HIS A 1 161 ? 0.645 -1.915 -0.293 1.00 95.94 161 HIS A CA 1
ATOM 1362 C C . HIS A 1 161 ? 0.314 -3.266 0.342 1.00 95.94 161 HIS A C 1
ATOM 1364 O O . HIS A 1 161 ? 1.211 -4.031 0.663 1.00 95.94 161 HIS A O 1
ATOM 1370 N N . ARG A 1 162 ? -0.977 -3.560 0.524 1.00 94.81 162 ARG A N 1
ATOM 1371 C CA . ARG A 1 162 ? -1.467 -4.772 1.201 1.00 94.81 162 ARG A CA 1
ATOM 1372 C C . ARG A 1 162 ? -2.596 -5.429 0.404 1.00 94.81 162 ARG A C 1
ATOM 1374 O O . ARG A 1 162 ? -2.647 -6.639 0.253 1.00 94.81 162 ARG A O 1
ATOM 1381 N N . SER A 1 163 ? -3.484 -4.625 -0.161 1.00 96.31 163 SER A N 1
ATOM 1382 C CA . SER A 1 163 ? -4.685 -5.091 -0.846 1.00 96.31 163 SER A CA 1
ATOM 1383 C C . SER A 1 163 ? -4.457 -5.615 -2.269 1.00 96.31 163 SER A C 1
ATOM 1385 O O . SER A 1 163 ? -3.547 -5.192 -2.987 1.00 96.31 163 SER A O 1
ATOM 1387 N N . ALA A 1 164 ? -5.361 -6.496 -2.698 1.00 97.56 164 ALA A N 1
ATOM 1388 C CA . ALA A 1 164 ? -5.609 -6.776 -4.106 1.00 97.56 164 ALA A CA 1
ATOM 1389 C C . ALA A 1 164 ? -6.781 -5.914 -4.595 1.00 97.56 164 ALA A C 1
ATOM 1391 O O . ALA A 1 164 ? -7.792 -5.776 -3.903 1.00 97.56 164 ALA A O 1
ATOM 1392 N N . HIS A 1 165 ? -6.666 -5.369 -5.802 1.00 98.38 165 HIS A N 1
ATOM 1393 C CA . HIS A 1 165 ? -7.763 -4.705 -6.494 1.00 98.38 165 HIS A CA 1
ATOM 1394 C C . HIS A 1 165 ? -8.337 -5.644 -7.547 1.00 98.38 165 HIS A C 1
ATOM 1396 O O . HIS A 1 165 ? -7.605 -6.087 -8.432 1.00 98.38 165 HIS A O 1
ATOM 1402 N N . VAL A 1 166 ? -9.644 -5.887 -7.486 1.00 98.31 166 VAL A N 1
ATOM 1403 C CA . VAL A 1 166 ? -10.397 -6.543 -8.561 1.00 98.31 166 VAL A CA 1
ATOM 1404 C C . VAL A 1 166 ? -11.031 -5.451 -9.407 1.00 98.31 166 VAL A C 1
ATOM 1406 O O . VAL A 1 166 ? -11.779 -4.617 -8.896 1.00 98.31 166 VAL A O 1
ATOM 1409 N N . ILE A 1 167 ? -10.704 -5.425 -10.692 1.00 98.56 167 ILE A N 1
ATOM 1410 C CA . ILE A 1 167 ? -11.083 -4.366 -11.621 1.00 98.56 167 ILE A CA 1
ATOM 1411 C C . ILE A 1 167 ? -11.890 -4.984 -12.748 1.00 98.56 167 ILE A C 1
ATOM 1413 O O . ILE A 1 167 ? -11.437 -5.892 -13.439 1.00 98.56 167 ILE A O 1
ATOM 1417 N N . ILE A 1 168 ? -13.079 -4.444 -12.958 1.00 97.88 168 ILE A N 1
ATOM 1418 C CA . ILE A 1 168 ? -13.946 -4.796 -14.068 1.00 97.88 168 ILE A CA 1
ATOM 1419 C C . ILE A 1 168 ? -13.938 -3.628 -15.067 1.00 97.88 168 ILE A C 1
ATOM 1421 O O . ILE A 1 168 ? -14.444 -2.550 -14.719 1.00 97.88 168 ILE A O 1
ATOM 1425 N N . PRO A 1 169 ? -13.365 -3.797 -16.275 1.00 97.38 169 PRO A N 1
ATOM 1426 C CA . PRO A 1 169 ? -13.231 -2.709 -17.241 1.00 97.38 169 PRO A CA 1
ATOM 1427 C C . PRO A 1 169 ? -14.580 -2.117 -17.659 1.00 97.38 169 PRO A C 1
ATOM 1429 O O . PRO A 1 169 ? -15.568 -2.829 -17.842 1.00 97.38 169 PRO A O 1
ATOM 1432 N N . ALA A 1 170 ? -14.633 -0.799 -17.839 1.00 96.50 170 ALA A N 1
ATOM 1433 C CA . ALA A 1 170 ? -15.839 -0.084 -18.252 1.00 96.50 170 ALA A CA 1
ATOM 1434 C C . ALA A 1 170 ? -16.458 -0.602 -19.565 1.00 96.50 170 ALA A C 1
ATOM 1436 O O . ALA A 1 170 ? -17.677 -0.540 -19.736 1.00 96.50 170 ALA A O 1
ATOM 1437 N N . GLU A 1 171 ? -15.632 -1.096 -20.488 1.00 95.50 171 GLU A N 1
ATOM 1438 C CA . GLU A 1 171 ? -16.029 -1.596 -21.805 1.00 95.50 171 GLU A CA 1
ATOM 1439 C C . GLU A 1 171 ? -17.020 -2.753 -21.705 1.00 95.50 171 GLU A C 1
ATOM 1441 O O . GLU A 1 171 ? -17.912 -2.856 -22.547 1.00 95.50 171 GLU A O 1
ATOM 1446 N N . ILE A 1 172 ? -16.911 -3.578 -20.657 1.00 96.56 172 ILE A N 1
ATOM 1447 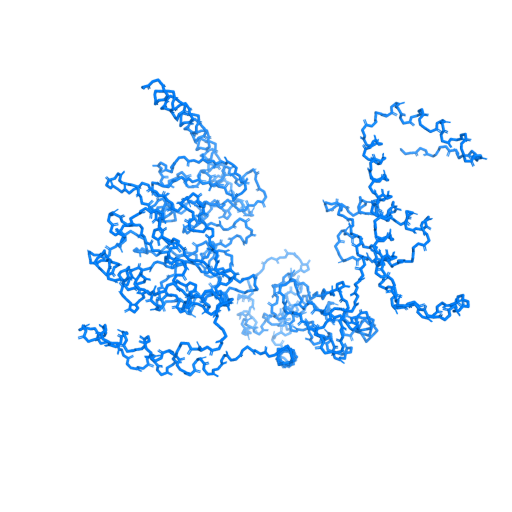C CA . ILE A 1 172 ? -17.748 -4.771 -20.511 1.00 96.56 172 ILE A CA 1
ATOM 1448 C C . ILE A 1 172 ? -19.152 -4.439 -20.002 1.00 96.56 172 ILE A C 1
ATOM 1450 O O . ILE A 1 172 ? -20.052 -5.269 -20.065 1.00 96.56 172 ILE A O 1
ATOM 1454 N N . PHE A 1 173 ? -19.378 -3.225 -19.498 1.00 96.06 173 PHE A N 1
ATOM 1455 C CA . PHE A 1 173 ? -20.714 -2.798 -19.103 1.00 96.06 173 PHE A CA 1
ATOM 1456 C C . PHE A 1 173 ? -21.552 -2.445 -20.339 1.00 96.06 173 PHE A C 1
ATOM 1458 O O . PHE A 1 173 ? -21.057 -1.738 -21.227 1.00 96.06 173 PHE A O 1
ATOM 1465 N N . PRO A 1 174 ? -22.843 -2.835 -20.373 1.00 93.31 174 PRO A N 1
ATOM 1466 C CA . PRO A 1 174 ? -23.787 -2.327 -21.362 1.00 93.31 174 PRO A CA 1
ATOM 1467 C C . PRO A 1 174 ? -23.783 -0.804 -21.400 1.00 93.31 174 PRO A C 1
ATOM 1469 O O . PRO A 1 174 ? -23.655 -0.166 -20.355 1.00 93.31 174 PRO A O 1
ATOM 1472 N N . ILE A 1 175 ? -23.933 -0.218 -22.589 1.00 89.38 175 ILE A N 1
ATOM 1473 C CA . ILE A 1 175 ? -23.794 1.233 -22.801 1.00 89.38 175 ILE A CA 1
ATOM 1474 C C . ILE A 1 175 ? -24.684 2.034 -21.832 1.00 89.38 175 ILE A C 1
ATOM 1476 O O . ILE A 1 175 ? -24.215 2.976 -21.193 1.00 89.38 175 ILE A O 1
ATOM 1480 N N . ASP A 1 176 ? -25.932 1.608 -21.619 1.00 87.94 176 ASP A N 1
ATOM 1481 C CA . ASP A 1 176 ? -26.878 2.252 -20.695 1.00 87.94 176 ASP A CA 1
ATOM 1482 C C . ASP A 1 176 ? -26.525 2.059 -19.202 1.00 87.94 176 ASP A C 1
ATOM 1484 O O . ASP A 1 176 ? -27.032 2.770 -18.330 1.00 87.94 176 ASP A O 1
ATOM 1488 N N . LYS A 1 177 ? -25.630 1.115 -18.894 1.00 87.75 177 LYS A N 1
ATOM 1489 C CA . LYS A 1 177 ? -25.160 0.748 -17.548 1.00 87.75 177 LYS A CA 1
ATOM 1490 C C . LYS A 1 177 ? -23.738 1.219 -17.239 1.00 87.75 177 LYS A C 1
ATOM 1492 O O . LYS A 1 177 ? -23.284 1.044 -16.111 1.00 87.75 177 LYS A O 1
ATOM 1497 N N . ARG A 1 178 ? -23.054 1.885 -18.177 1.00 83.31 178 ARG A N 1
ATOM 1498 C CA . ARG A 1 178 ? -21.710 2.458 -17.958 1.00 83.31 178 ARG A CA 1
ATOM 1499 C C . ARG A 1 178 ? -21.698 3.602 -16.932 1.00 83.31 178 ARG A C 1
ATOM 1501 O O . ARG A 1 178 ? -20.639 3.932 -16.399 1.00 83.31 178 ARG A O 1
ATOM 1508 N N . SER A 1 179 ? -22.852 4.175 -16.584 1.00 75.94 179 SER A N 1
ATOM 1509 C CA . SER A 1 179 ? -22.987 5.269 -15.604 1.00 75.94 179 SER A CA 1
ATOM 1510 C C . SER A 1 179 ? -22.858 4.824 -14.134 1.00 75.94 179 SER A C 1
ATOM 1512 O O . SER A 1 179 ? -22.894 3.636 -13.819 1.00 75.94 179 SER A O 1
ATOM 1514 N N . GLN A 1 180 ? -22.677 5.778 -13.209 1.00 72.44 180 GLN A N 1
ATOM 1515 C CA . GLN A 1 180 ? -22.342 5.537 -11.792 1.00 72.44 180 GLN A CA 1
ATOM 1516 C C . GLN A 1 180 ? -23.346 4.648 -11.031 1.00 72.44 180 GLN A C 1
ATOM 1518 O O . GLN A 1 180 ? -22.927 3.860 -10.185 1.00 72.44 180 GLN A O 1
ATOM 1523 N N . GLY A 1 181 ? -24.647 4.737 -11.331 1.00 81.38 181 GLY A N 1
ATOM 1524 C CA . GLY A 1 181 ? -25.706 4.151 -10.494 1.00 81.38 181 GLY A CA 1
ATOM 1525 C C . GLY A 1 181 ? -25.631 2.630 -10.318 1.00 81.38 181 GLY A C 1
ATOM 1526 O O . GLY A 1 181 ? -25.980 2.111 -9.257 1.00 81.38 181 GLY A O 1
ATOM 1527 N N . VAL A 1 182 ? -25.124 1.904 -11.317 1.00 88.56 182 VAL A N 1
ATOM 1528 C CA . VAL A 1 182 ? -24.995 0.437 -11.262 1.00 88.56 182 VAL A CA 1
ATOM 1529 C C . VAL A 1 182 ? -23.910 -0.001 -10.275 1.00 88.56 182 VAL A C 1
ATOM 1531 O O . VAL A 1 182 ? -24.071 -1.013 -9.599 1.00 88.56 182 VAL A O 1
ATOM 1534 N N . ARG A 1 183 ? -22.837 0.783 -10.112 1.00 90.12 183 ARG A N 1
ATOM 1535 C CA . ARG A 1 183 ? -21.690 0.416 -9.260 1.00 90.12 183 ARG A CA 1
ATOM 1536 C C . ARG A 1 183 ? -22.040 0.387 -7.784 1.00 90.12 183 ARG A C 1
ATOM 1538 O O . ARG A 1 183 ? -21.575 -0.497 -7.079 1.00 90.12 183 ARG A O 1
ATOM 1545 N N . SER A 1 184 ? -22.877 1.308 -7.313 1.00 90.44 184 SER A N 1
ATOM 1546 C CA . SER A 1 184 ? -23.331 1.294 -5.917 1.00 90.44 184 SER A CA 1
ATOM 1547 C C . SER A 1 184 ? -24.142 0.033 -5.604 1.00 90.44 184 SER A C 1
ATOM 1549 O O . SER A 1 184 ? -23.923 -0.587 -4.566 1.00 90.44 184 SER A O 1
ATOM 1551 N N . HIS A 1 185 ? -25.012 -0.392 -6.528 1.00 91.19 185 HIS A N 1
ATOM 1552 C CA . HIS A 1 185 ? -25.776 -1.635 -6.392 1.00 91.19 185 HIS A CA 1
ATOM 1553 C C . HIS A 1 185 ? -24.868 -2.864 -6.447 1.00 91.19 185 HIS A C 1
ATOM 1555 O O . HIS A 1 185 ? -24.995 -3.757 -5.614 1.00 91.19 185 HIS A O 1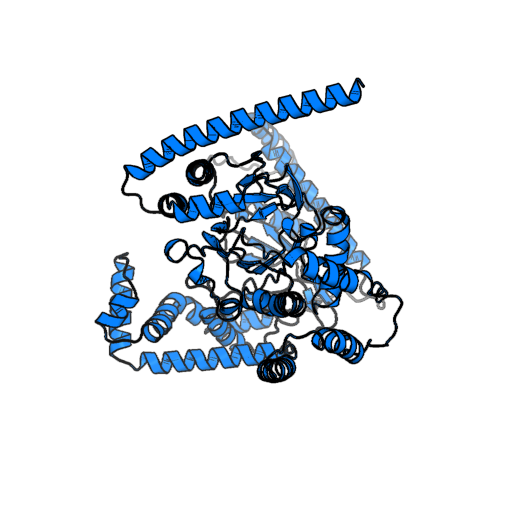
ATOM 1561 N N . LEU A 1 186 ? -23.908 -2.889 -7.375 1.00 94.31 186 LEU A N 1
ATOM 1562 C CA . LEU A 1 186 ? -22.924 -3.965 -7.452 1.00 94.31 186 LEU A CA 1
ATOM 1563 C C . LEU A 1 186 ? -22.052 -4.049 -6.201 1.00 94.31 186 LEU A C 1
ATOM 1565 O O . LEU A 1 186 ? -21.845 -5.140 -5.689 1.00 94.31 186 LEU A O 1
ATOM 1569 N N . MET A 1 187 ? -21.589 -2.920 -5.664 1.00 94.94 187 MET A N 1
ATOM 1570 C CA . MET A 1 187 ? -20.803 -2.896 -4.430 1.00 94.94 187 MET A CA 1
ATOM 1571 C C . MET A 1 187 ? -21.622 -3.406 -3.237 1.00 94.94 187 MET A C 1
ATOM 1573 O O . MET A 1 187 ? -21.113 -4.153 -2.404 1.00 94.94 187 MET A O 1
ATOM 1577 N N . GLN A 1 188 ? -22.913 -3.065 -3.167 1.00 91.75 188 GLN A N 1
ATOM 1578 C CA . GLN A 1 188 ? -23.819 -3.620 -2.160 1.00 91.75 188 GLN A CA 1
ATOM 1579 C C . GLN A 1 188 ? -24.013 -5.132 -2.338 1.00 91.75 188 GLN A C 1
ATOM 1581 O O . GLN A 1 188 ? -24.002 -5.872 -1.353 1.00 91.75 188 GLN A O 1
ATOM 1586 N N . PHE A 1 189 ? -24.170 -5.596 -3.579 1.00 93.50 189 PHE A N 1
ATOM 1587 C CA . PHE A 1 189 ? -24.271 -7.017 -3.893 1.00 93.50 189 PHE A CA 1
ATOM 1588 C C . PHE A 1 189 ? -22.994 -7.770 -3.495 1.00 93.50 189 PHE A C 1
ATOM 1590 O O . PHE A 1 189 ? -23.093 -8.758 -2.767 1.00 93.50 189 PHE A O 1
ATOM 1597 N N . VAL A 1 190 ? -21.810 -7.267 -3.859 1.00 94.19 190 VAL A N 1
ATOM 1598 C CA . VAL A 1 190 ? -20.507 -7.812 -3.436 1.00 94.19 190 VAL A CA 1
ATOM 1599 C C . VAL A 1 190 ? -20.428 -7.873 -1.910 1.00 94.19 190 VAL A C 1
ATOM 1601 O O . VAL A 1 190 ? -20.122 -8.922 -1.350 1.00 94.19 190 VAL A O 1
ATOM 1604 N N . GLY A 1 191 ? -20.822 -6.803 -1.213 1.00 92.94 191 GLY A N 1
ATOM 1605 C CA . GLY A 1 191 ? -20.900 -6.790 0.249 1.00 92.94 191 GLY A CA 1
ATOM 1606 C C . GLY A 1 191 ? -21.846 -7.838 0.845 1.00 92.94 191 GLY A C 1
ATOM 1607 O O . GLY A 1 191 ? -21.627 -8.283 1.962 1.00 92.94 191 GLY A O 1
ATOM 1608 N N . SER A 1 192 ? -22.868 -8.289 0.113 1.00 88.19 192 SER A N 1
ATOM 1609 C CA . SER A 1 192 ? -23.751 -9.380 0.559 1.00 88.19 192 SER A CA 1
ATOM 1610 C C . SER A 1 192 ? -23.152 -10.783 0.382 1.00 88.19 192 SER A C 1
ATOM 1612 O O . SER A 1 192 ? -23.693 -11.761 0.906 1.00 88.19 192 SER A O 1
ATOM 1614 N N . VAL A 1 193 ? -22.081 -10.898 -0.406 1.00 82.50 193 VAL A N 1
ATOM 1615 C CA . VAL A 1 193 ? -21.372 -12.153 -0.691 1.00 82.50 193 VAL A CA 1
ATOM 1616 C C . VAL A 1 193 ? -20.125 -12.280 0.186 1.00 82.50 193 VAL A C 1
ATOM 1618 O O . VAL A 1 193 ? -19.789 -13.380 0.620 1.00 82.50 193 VAL A O 1
ATOM 1621 N N . VAL A 1 194 ? -19.470 -11.162 0.493 1.00 86.94 194 VAL A N 1
ATOM 1622 C CA . VAL A 1 194 ? -18.242 -11.117 1.291 1.00 86.94 194 VAL A CA 1
ATOM 1623 C C . VAL A 1 194 ? -18.577 -11.127 2.783 1.00 86.94 194 VAL A C 1
ATOM 1625 O O . VAL A 1 194 ? -19.354 -10.304 3.263 1.00 86.94 194 VAL A O 1
ATOM 1628 N N . LYS A 1 195 ? -17.949 -12.035 3.541 1.00 82.06 195 LYS A N 1
ATOM 1629 C CA . LYS A 1 195 ? -18.153 -12.190 4.997 1.00 82.06 195 LYS A CA 1
ATOM 1630 C C . LYS A 1 195 ? -17.853 -10.904 5.783 1.00 82.06 195 LYS A C 1
ATOM 1632 O O . LYS A 1 195 ? -18.525 -10.631 6.770 1.00 82.06 195 LYS A O 1
ATOM 1637 N N . HIS A 1 196 ? -16.878 -10.128 5.315 1.00 83.38 196 HIS A N 1
ATOM 1638 C CA . HIS A 1 196 ? -16.357 -8.919 5.956 1.00 83.38 196 HIS A CA 1
ATOM 1639 C C . HIS A 1 196 ? -16.643 -7.665 5.130 1.00 83.38 196 HIS A C 1
ATOM 1641 O O . HIS A 1 196 ? -15.747 -6.930 4.714 1.00 83.38 196 HIS A O 1
ATOM 1647 N N . SER A 1 197 ? -17.922 -7.440 4.833 1.00 87.62 197 SER A N 1
ATOM 1648 C CA . SER A 1 197 ? -18.373 -6.317 4.002 1.00 87.62 197 SER A CA 1
ATOM 1649 C C . SER A 1 197 ? -17.978 -4.930 4.537 1.00 87.62 197 SER A C 1
ATOM 1651 O O . SER A 1 197 ? -17.958 -3.963 3.778 1.00 87.62 197 SER A O 1
ATOM 1653 N N . GLU A 1 198 ? -17.659 -4.826 5.829 1.00 90.50 198 GLU A N 1
ATOM 1654 C CA . GLU A 1 198 ? -17.143 -3.630 6.499 1.00 90.50 198 GLU A CA 1
ATOM 1655 C C . GLU A 1 198 ? -15.717 -3.258 6.076 1.00 90.50 198 GLU A C 1
ATOM 1657 O O . GLU A 1 198 ? -15.303 -2.121 6.287 1.00 90.50 198 GLU A O 1
ATOM 1662 N N . LYS A 1 199 ? -14.973 -4.199 5.483 1.00 93.69 199 LYS A N 1
ATOM 1663 C CA . LYS A 1 199 ? -13.613 -3.992 4.964 1.00 93.69 199 LYS A CA 1
ATOM 1664 C C . LYS A 1 199 ? -13.576 -3.628 3.482 1.00 93.69 199 LYS A C 1
ATOM 1666 O O . LYS A 1 199 ? -12.501 -3.370 2.953 1.00 93.69 199 LYS A O 1
ATOM 1671 N N . LEU A 1 200 ? -14.729 -3.615 2.811 1.00 95.06 200 LEU A N 1
ATOM 1672 C CA . LEU A 1 200 ? -14.821 -3.176 1.422 1.00 95.06 200 LEU A CA 1
ATOM 1673 C C . LEU A 1 200 ? -14.665 -1.659 1.340 1.00 95.06 200 LEU A C 1
ATOM 1675 O O . LEU A 1 200 ? -15.471 -0.924 1.924 1.00 95.06 200 LEU A O 1
ATOM 1679 N N . ASP A 1 201 ? -13.694 -1.189 0.559 1.00 95.00 201 ASP A N 1
ATOM 1680 C CA . ASP A 1 201 ? -13.565 0.239 0.298 1.00 95.00 201 ASP A CA 1
ATOM 1681 C C . ASP A 1 201 ? -14.656 0.702 -0.680 1.00 95.00 201 ASP A C 1
ATOM 1683 O O . ASP A 1 201 ? -14.628 0.479 -1.893 1.00 95.00 201 ASP A O 1
ATOM 1687 N N . ARG A 1 202 ? -15.663 1.382 -0.129 1.00 94.69 202 ARG A N 1
ATOM 1688 C CA . ARG A 1 202 ? -16.784 1.928 -0.902 1.00 94.69 202 ARG A CA 1
ATOM 1689 C C . ARG A 1 202 ? -16.427 3.219 -1.634 1.00 94.69 202 ARG A C 1
ATOM 1691 O O . ARG A 1 202 ? -17.239 3.686 -2.437 1.00 94.69 202 ARG A O 1
ATOM 1698 N N . SER A 1 203 ? -15.252 3.799 -1.395 1.00 92.31 203 SER A N 1
ATOM 1699 C CA . SER A 1 203 ? -14.805 5.026 -2.056 1.00 92.31 203 SER A CA 1
ATOM 1700 C C . SER A 1 203 ? -14.703 4.856 -3.580 1.00 92.31 203 SER A C 1
ATOM 1702 O O . SER A 1 203 ? -15.047 5.782 -4.319 1.00 92.31 203 SER A O 1
ATOM 1704 N N . PHE A 1 204 ? -14.410 3.638 -4.057 1.00 94.31 204 PHE A N 1
ATOM 1705 C CA . PHE A 1 204 ? -14.384 3.271 -5.480 1.00 94.31 204 PHE A CA 1
ATOM 1706 C C . PHE A 1 204 ? -15.753 3.271 -6.176 1.00 94.31 204 PHE A C 1
ATOM 1708 O O . PHE A 1 204 ? -15.835 3.151 -7.398 1.00 94.31 204 PHE A O 1
ATOM 1715 N N . THR A 1 205 ? -16.855 3.459 -5.441 1.00 92.06 205 THR A N 1
ATOM 1716 C CA . THR A 1 205 ? -18.167 3.716 -6.065 1.00 92.06 205 THR A CA 1
ATOM 1717 C C . THR A 1 205 ? -18.264 5.122 -6.666 1.00 92.06 205 THR A C 1
ATOM 1719 O O . THR A 1 205 ? -19.157 5.393 -7.477 1.00 92.06 205 THR A O 1
ATOM 1722 N N . SER A 1 206 ? -17.351 6.025 -6.291 1.00 93.06 206 SER A N 1
ATOM 1723 C CA . SER A 1 206 ? -17.254 7.355 -6.878 1.00 93.06 206 SER A CA 1
ATOM 1724 C C . SER A 1 206 ? -16.427 7.314 -8.168 1.00 93.06 206 SER A C 1
ATOM 1726 O O . SER A 1 206 ? -15.249 6.964 -8.121 1.00 93.06 206 SER A O 1
ATOM 1728 N N . PRO A 1 207 ? -16.969 7.758 -9.318 1.00 91.56 207 PRO A N 1
ATOM 1729 C CA . PRO A 1 207 ? -16.219 7.834 -10.571 1.00 91.56 207 PRO A CA 1
ATOM 1730 C C . PRO A 1 207 ? -15.055 8.826 -10.489 1.00 91.56 207 PRO A C 1
ATOM 1732 O O . PRO A 1 207 ? -14.133 8.744 -11.291 1.00 91.56 207 PRO A O 1
ATOM 1735 N N . ALA A 1 208 ? -15.100 9.763 -9.535 1.00 92.00 208 ALA A N 1
ATOM 1736 C CA . ALA A 1 208 ? -14.052 10.746 -9.283 1.00 92.00 208 ALA A CA 1
ATOM 1737 C C . ALA A 1 208 ? -12.940 10.243 -8.357 1.00 92.00 208 ALA A C 1
ATOM 1739 O O . ALA A 1 208 ? -11.980 10.973 -8.117 1.00 92.00 208 ALA A O 1
ATOM 1740 N N . HIS A 1 209 ? -13.063 9.028 -7.818 1.00 93.81 209 HIS A N 1
ATOM 1741 C CA . HIS A 1 209 ? -12.004 8.460 -7.002 1.00 93.81 209 HIS A CA 1
ATOM 1742 C C . HIS A 1 209 ? -10.787 8.110 -7.866 1.00 93.81 209 HIS A C 1
ATOM 1744 O O . HIS A 1 209 ? -10.916 7.806 -9.055 1.00 93.81 209 HIS A O 1
ATOM 1750 N N . PHE A 1 210 ? -9.604 8.172 -7.259 1.00 94.94 210 PHE A N 1
ATOM 1751 C CA . PHE A 1 210 ? -8.334 7.877 -7.909 1.00 94.94 210 PHE A CA 1
ATOM 1752 C C . PHE A 1 210 ? -7.816 6.521 -7.449 1.00 94.94 210 PHE A C 1
ATOM 1754 O O . PHE A 1 210 ? -7.686 6.265 -6.257 1.00 94.94 210 PHE A O 1
ATOM 1761 N N . LEU A 1 211 ? -7.483 5.673 -8.411 1.00 96.56 211 LEU A N 1
ATOM 1762 C CA . LEU A 1 211 ? -6.880 4.366 -8.211 1.00 96.56 211 LEU A CA 1
ATOM 1763 C C . LEU A 1 211 ? -5.418 4.436 -8.656 1.00 96.56 211 LEU A C 1
ATOM 1765 O O . LEU A 1 211 ? -5.129 4.956 -9.733 1.00 96.56 211 LEU A O 1
ATOM 1769 N N . ARG A 1 212 ? -4.490 3.885 -7.863 1.00 97.75 212 ARG A N 1
ATOM 1770 C CA . ARG A 1 212 ? -3.087 3.752 -8.294 1.00 97.75 212 ARG A CA 1
ATOM 1771 C C . ARG A 1 212 ? -3.029 2.991 -9.617 1.00 97.75 212 ARG A C 1
ATOM 1773 O O . ARG A 1 212 ? -3.670 1.941 -9.730 1.00 97.75 212 ARG A O 1
ATOM 1780 N N . LEU A 1 213 ? -2.306 3.508 -10.605 1.00 98.31 213 LEU A N 1
ATOM 1781 C CA . LEU A 1 213 ? -2.189 2.850 -11.903 1.00 98.31 213 LEU A CA 1
ATOM 1782 C C . LEU A 1 213 ? -1.494 1.489 -11.754 1.00 98.31 213 LEU A C 1
ATOM 1784 O O . LEU A 1 213 ? -0.687 1.298 -10.845 1.00 98.31 213 LEU A O 1
ATOM 1788 N N . ALA A 1 214 ? -1.831 0.530 -12.619 1.00 98.44 214 ALA A N 1
ATOM 1789 C CA . ALA A 1 214 ? -1.023 -0.679 -12.760 1.00 98.44 214 ALA A CA 1
ATOM 1790 C C . ALA A 1 214 ? 0.418 -0.296 -13.122 1.00 98.44 214 ALA A C 1
ATOM 1792 O O . ALA A 1 214 ? 0.619 0.661 -13.864 1.00 98.44 214 ALA A O 1
ATOM 1793 N N . TYR A 1 215 ? 1.389 -1.017 -12.566 1.00 98.69 215 TYR A N 1
ATOM 1794 C CA . TYR A 1 215 ? 2.828 -0.757 -12.674 1.00 98.69 215 TYR A CA 1
ATOM 1795 C C . TYR A 1 215 ? 3.313 0.569 -12.067 1.00 98.69 215 TYR A C 1
ATOM 1797 O O . TYR A 1 215 ? 4.470 0.932 -12.225 1.00 98.69 215 TYR A O 1
ATOM 1805 N N . SER A 1 216 ? 2.478 1.308 -11.333 1.00 98.50 216 SER A N 1
ATOM 1806 C CA . SER A 1 216 ? 2.965 2.485 -10.612 1.00 98.50 216 SER A CA 1
ATOM 1807 C C . SER A 1 216 ? 3.503 2.130 -9.226 1.00 98.50 216 SER A C 1
ATOM 1809 O O . SER A 1 216 ? 2.903 1.320 -8.514 1.00 98.50 216 SER A O 1
ATOM 1811 N N . ILE A 1 217 ? 4.606 2.772 -8.835 1.00 98.44 217 ILE A N 1
ATOM 1812 C CA . ILE A 1 217 ? 5.219 2.646 -7.509 1.00 98.44 217 ILE A CA 1
ATOM 1813 C C . ILE A 1 217 ? 4.268 3.188 -6.434 1.00 98.44 217 ILE A C 1
ATOM 1815 O O . ILE A 1 217 ? 3.589 4.192 -6.636 1.00 98.44 217 ILE A O 1
ATOM 1819 N N . ASN A 1 218 ? 4.193 2.531 -5.285 1.00 97.62 218 ASN A N 1
ATOM 1820 C CA . ASN A 1 218 ? 3.476 2.995 -4.108 1.00 97.62 218 ASN A CA 1
ATOM 1821 C C . ASN A 1 218 ? 4.293 4.042 -3.347 1.00 97.62 218 ASN A C 1
ATOM 1823 O O . ASN A 1 218 ? 5.449 3.808 -3.008 1.00 97.62 218 ASN A O 1
ATOM 1827 N N . GLU A 1 219 ? 3.653 5.160 -3.010 1.00 95.62 219 GLU A N 1
ATOM 1828 C CA . GLU A 1 219 ? 4.290 6.326 -2.403 1.00 95.62 219 GLU A CA 1
ATOM 1829 C C . GLU A 1 219 ? 4.962 6.064 -1.045 1.00 95.62 219 GLU A C 1
ATOM 1831 O O . GLU A 1 219 ? 5.877 6.796 -0.678 1.00 95.62 219 GLU A O 1
ATOM 1836 N N . LYS A 1 220 ? 4.536 5.029 -0.309 1.00 93.81 220 LYS A N 1
ATOM 1837 C CA . LYS A 1 220 ? 5.049 4.688 1.028 1.00 93.81 220 LYS A CA 1
ATOM 1838 C C . LYS A 1 220 ? 6.007 3.504 1.029 1.00 93.81 220 LYS A C 1
ATOM 1840 O O . LYS A 1 220 ? 6.986 3.531 1.759 1.00 93.81 220 LYS A O 1
ATOM 1845 N N . THR A 1 221 ? 5.700 2.455 0.273 1.00 95.62 221 THR A N 1
ATOM 1846 C CA . THR A 1 221 ? 6.431 1.177 0.366 1.00 95.62 221 THR A CA 1
ATOM 1847 C C . THR A 1 221 ? 7.526 1.035 -0.682 1.00 95.62 221 THR A C 1
ATOM 1849 O O . THR A 1 221 ? 8.363 0.149 -0.551 1.00 95.62 221 THR A O 1
ATOM 1852 N N . GLY A 1 222 ? 7.497 1.834 -1.756 1.00 96.62 222 GLY A N 1
ATOM 1853 C CA . GLY A 1 222 ? 8.376 1.642 -2.913 1.00 96.62 222 GLY A CA 1
ATOM 1854 C C . GLY A 1 222 ? 8.052 0.393 -3.747 1.00 96.62 222 GLY A C 1
ATOM 1855 O O . GLY A 1 222 ? 8.717 0.140 -4.749 1.00 96.62 222 GLY A O 1
ATOM 1856 N N . LEU A 1 223 ? 7.020 -0.378 -3.378 1.00 97.81 223 LEU A N 1
ATOM 1857 C CA . LEU A 1 223 ? 6.559 -1.537 -4.144 1.00 97.81 223 LEU A CA 1
ATOM 1858 C C . LEU A 1 223 ? 5.647 -1.109 -5.289 1.00 97.81 223 LEU A C 1
ATOM 1860 O O . LEU A 1 223 ? 4.920 -0.119 -5.210 1.00 97.81 223 LEU A O 1
ATOM 1864 N N . VAL A 1 224 ? 5.631 -1.900 -6.347 1.00 98.56 224 VAL A N 1
ATOM 1865 C CA . VAL A 1 224 ? 4.835 -1.652 -7.542 1.00 98.56 224 VAL A CA 1
ATOM 1866 C C . VAL A 1 224 ? 3.407 -2.153 -7.361 1.00 98.56 224 VAL A C 1
ATOM 1868 O O . VAL A 1 224 ? 3.150 -3.229 -6.822 1.00 98.56 224 VAL A O 1
ATOM 1871 N N . SER A 1 225 ? 2.436 -1.400 -7.873 1.00 98.56 225 SER A N 1
ATOM 1872 C CA . SER A 1 225 ? 1.081 -1.910 -8.050 1.00 98.56 225 SER A CA 1
ATOM 1873 C C . SER A 1 225 ? 1.024 -2.910 -9.204 1.00 98.56 225 SER A C 1
ATOM 1875 O O . SER A 1 225 ? 0.708 -2.551 -10.338 1.00 98.56 225 SER A O 1
ATOM 1877 N N . LEU A 1 226 ? 1.370 -4.156 -8.908 1.00 98.62 226 LEU A N 1
ATOM 1878 C CA . LEU A 1 226 ? 1.673 -5.185 -9.891 1.00 98.62 226 LEU A CA 1
ATOM 1879 C C . LEU A 1 226 ? 0.419 -5.969 -10.321 1.00 98.62 226 LEU A C 1
ATOM 1881 O O . LEU A 1 226 ? -0.247 -6.553 -9.466 1.00 98.62 226 LEU A O 1
ATOM 1885 N N . PRO A 1 227 ? 0.060 -5.987 -11.616 1.00 98.62 227 PRO A N 1
ATOM 1886 C CA . PRO A 1 227 ? -0.856 -6.973 -12.186 1.00 98.62 227 PRO A CA 1
ATOM 1887 C C . PRO A 1 227 ? -0.539 -8.416 -11.803 1.00 98.62 227 PRO A C 1
ATOM 1889 O O . PRO A 1 227 ? 0.623 -8.795 -11.761 1.00 98.62 227 PRO A O 1
ATOM 1892 N N . VAL A 1 228 ? -1.574 -9.218 -11.556 1.00 97.94 228 VAL A N 1
ATOM 1893 C CA . VAL A 1 228 ? -1.445 -10.633 -11.177 1.00 97.94 228 VAL A CA 1
ATOM 1894 C C . VAL A 1 228 ? -2.364 -11.456 -12.075 1.00 97.94 228 VAL A C 1
ATOM 1896 O O . VAL A 1 228 ? -3.544 -11.109 -12.217 1.00 97.94 228 VAL A O 1
ATOM 1899 N N . ARG A 1 229 ? -1.850 -12.528 -12.697 1.00 97.12 229 ARG A N 1
ATOM 1900 C CA . ARG A 1 229 ? -2.704 -13.459 -13.452 1.00 97.12 229 ARG A CA 1
ATOM 1901 C C . ARG A 1 229 ? -3.615 -14.214 -12.486 1.00 97.12 229 ARG A C 1
ATOM 1903 O O . ARG A 1 229 ? -3.233 -14.513 -11.356 1.00 97.12 229 ARG A O 1
ATOM 1910 N N . LEU A 1 230 ? -4.835 -14.533 -12.911 1.00 95.19 230 LEU A N 1
ATOM 1911 C CA . LEU A 1 230 ? -5.812 -15.179 -12.024 1.00 95.19 230 LEU A CA 1
ATOM 1912 C C . LEU A 1 230 ? -5.343 -16.569 -11.568 1.00 95.19 230 LEU A C 1
ATOM 1914 O O . LEU A 1 230 ? -5.634 -16.980 -10.447 1.00 95.19 230 LEU A O 1
ATOM 1918 N N . GLU A 1 231 ? -4.582 -17.264 -12.412 1.00 95.38 231 GLU A N 1
ATOM 1919 C CA . GLU A 1 231 ? -3.994 -18.578 -12.137 1.00 95.38 231 GLU A CA 1
ATOM 1920 C C . GLU A 1 231 ? -2.843 -18.505 -11.122 1.00 95.38 231 GLU A C 1
ATOM 1922 O O . GLU A 1 231 ? -2.552 -19.486 -10.440 1.00 95.38 231 GLU A O 1
ATOM 1927 N N . GLU A 1 232 ? -2.212 -17.337 -11.003 1.00 96.06 232 GLU A N 1
ATOM 1928 C CA . GLU A 1 232 ? -1.083 -17.062 -10.109 1.00 96.06 232 GLU A CA 1
ATOM 1929 C C . GLU A 1 232 ? -1.535 -16.403 -8.799 1.00 96.06 232 GLU A C 1
ATOM 1931 O O . GLU A 1 232 ? -0.746 -16.286 -7.870 1.00 96.06 232 GLU A O 1
ATOM 1936 N N . PHE A 1 233 ? -2.810 -16.010 -8.688 1.00 96.75 233 PHE A N 1
ATOM 1937 C CA . PHE A 1 233 ? -3.315 -15.196 -7.580 1.00 96.75 233 PHE A CA 1
ATOM 1938 C C . PHE A 1 233 ? -3.038 -15.784 -6.189 1.00 96.75 233 PHE A C 1
ATOM 1940 O O . PHE A 1 233 ? -2.687 -15.045 -5.274 1.00 96.75 233 PHE A O 1
ATOM 1947 N N . ASP A 1 234 ? -3.175 -17.104 -6.031 1.00 93.12 234 ASP A N 1
ATOM 1948 C CA . ASP A 1 234 ? -2.953 -17.777 -4.742 1.00 93.12 234 ASP A CA 1
ATOM 1949 C C . ASP A 1 234 ? -1.458 -17.977 -4.422 1.00 93.12 234 ASP A C 1
ATOM 1951 O O . ASP A 1 234 ? -1.116 -18.266 -3.278 1.00 93.12 234 ASP A O 1
ATOM 1955 N N . ASN A 1 235 ? -0.584 -17.831 -5.423 1.00 94.31 235 ASN A N 1
ATOM 1956 C CA . ASN A 1 235 ? 0.866 -17.996 -5.310 1.00 94.31 235 ASN A CA 1
ATOM 1957 C C . ASN A 1 235 ? 1.619 -16.662 -5.384 1.00 94.31 235 ASN A C 1
ATOM 1959 O O . ASN A 1 235 ? 2.844 -16.675 -5.405 1.00 94.31 235 ASN A O 1
ATOM 1963 N N . PHE A 1 236 ? 0.908 -15.538 -5.476 1.00 96.12 236 PHE A N 1
ATOM 1964 C CA . PHE A 1 236 ? 1.517 -14.218 -5.526 1.00 96.12 236 PHE A CA 1
ATOM 1965 C C . PHE A 1 236 ? 2.249 -13.915 -4.219 1.00 96.12 236 PHE A C 1
ATOM 1967 O O . PHE A 1 236 ? 1.684 -14.117 -3.145 1.00 96.12 236 PHE A O 1
ATOM 1974 N N . PHE A 1 237 ? 3.447 -13.343 -4.313 1.00 95.12 237 PHE A N 1
ATOM 1975 C CA . PHE A 1 237 ? 4.209 -12.821 -3.183 1.00 95.12 237 PHE A CA 1
ATOM 1976 C C . PHE A 1 237 ? 4.597 -11.357 -3.405 1.00 95.12 237 PHE A C 1
ATOM 1978 O O . PHE A 1 237 ? 4.981 -10.938 -4.495 1.00 95.12 237 PHE A O 1
ATOM 1985 N N . TRP A 1 238 ? 4.548 -10.549 -2.342 1.00 94.81 238 TRP A N 1
ATOM 1986 C CA . TRP A 1 238 ? 4.812 -9.107 -2.439 1.00 94.81 238 TRP A CA 1
ATOM 1987 C C . TRP A 1 238 ? 6.223 -8.770 -2.950 1.00 94.81 238 TRP A C 1
ATOM 1989 O O . TRP A 1 238 ? 6.422 -7.689 -3.504 1.00 94.81 238 TRP A O 1
ATOM 1999 N N . GLN A 1 239 ? 7.201 -9.670 -2.793 1.00 96.25 239 GLN A N 1
ATOM 2000 C CA . GLN A 1 239 ? 8.567 -9.491 -3.292 1.00 96.25 239 GLN A CA 1
ATOM 2001 C C . GLN A 1 239 ? 8.619 -9.380 -4.820 1.00 96.25 239 GLN A C 1
ATOM 2003 O O . GLN A 1 239 ? 9.476 -8.667 -5.335 1.00 96.25 239 GLN A O 1
ATOM 2008 N N . GLU A 1 240 ? 7.679 -10.002 -5.536 1.00 97.19 240 GLU A N 1
ATOM 2009 C CA . GLU A 1 240 ? 7.557 -9.882 -6.996 1.00 97.19 240 GLU A CA 1
ATOM 2010 C C . GLU A 1 240 ? 7.254 -8.436 -7.426 1.00 97.19 240 GLU A C 1
ATOM 2012 O O . GLU A 1 240 ? 7.530 -8.039 -8.555 1.00 97.19 240 GLU A O 1
ATOM 2017 N N . ALA A 1 241 ? 6.721 -7.617 -6.512 1.00 98.19 241 ALA A N 1
ATOM 2018 C CA . ALA A 1 241 ? 6.427 -6.208 -6.735 1.00 98.19 241 ALA A CA 1
ATOM 2019 C C . ALA A 1 241 ? 7.613 -5.265 -6.457 1.00 98.19 241 ALA A C 1
ATOM 2021 O O . ALA A 1 241 ? 7.434 -4.045 -6.493 1.00 98.19 241 ALA A O 1
ATOM 2022 N N . LYS A 1 242 ? 8.815 -5.778 -6.172 1.00 97.88 242 LYS A N 1
ATOM 2023 C CA . LYS A 1 242 ? 10.033 -4.952 -6.126 1.00 97.88 242 LYS A CA 1
ATOM 2024 C C . LYS A 1 242 ? 10.377 -4.442 -7.527 1.00 97.88 242 LYS A C 1
ATOM 2026 O O . LYS A 1 242 ? 10.170 -5.148 -8.509 1.00 97.88 242 LYS A O 1
ATOM 2031 N N . LEU A 1 243 ? 10.916 -3.224 -7.624 1.00 98.12 243 LEU A N 1
ATOM 2032 C CA . LEU A 1 243 ? 11.179 -2.531 -8.899 1.00 98.12 243 LEU A CA 1
ATOM 2033 C C . LEU A 1 243 ? 11.989 -3.386 -9.888 1.00 98.12 243 LEU A C 1
ATOM 2035 O O . LEU A 1 243 ? 11.695 -3.405 -11.084 1.00 98.12 243 LEU A O 1
ATOM 2039 N N . GLU A 1 244 ? 12.986 -4.094 -9.364 1.00 96.75 244 GLU A N 1
ATOM 2040 C CA . GLU A 1 244 ? 13.885 -4.995 -10.084 1.00 96.75 244 GLU A CA 1
ATOM 2041 C C . GLU A 1 244 ? 13.235 -6.314 -10.547 1.00 96.75 244 GLU A C 1
ATOM 2043 O O . GLU A 1 244 ? 13.644 -6.858 -11.569 1.00 96.75 244 GLU A O 1
ATOM 2048 N N . GLU A 1 245 ? 12.186 -6.787 -9.866 1.00 97.75 245 GLU A N 1
ATOM 2049 C CA . GLU A 1 245 ? 11.525 -8.074 -10.152 1.00 97.75 245 GLU A CA 1
ATOM 2050 C C . GLU A 1 245 ? 10.333 -7.944 -11.111 1.00 97.75 245 GLU A C 1
ATOM 2052 O O . GLU A 1 245 ? 9.884 -8.926 -11.708 1.00 97.75 245 GLU A O 1
ATOM 2057 N N . VAL A 1 246 ? 9.811 -6.725 -11.292 1.00 98.38 246 VAL A N 1
ATOM 2058 C CA . VAL A 1 246 ? 8.589 -6.509 -12.070 1.00 98.38 246 VAL A CA 1
ATOM 2059 C C . VAL A 1 246 ? 8.759 -6.908 -13.533 1.00 98.38 246 VAL A C 1
ATOM 2061 O O . VAL A 1 246 ? 9.559 -6.332 -14.280 1.00 98.38 246 VAL A O 1
ATOM 2064 N N . LYS A 1 247 ? 7.877 -7.808 -13.970 1.00 98.25 247 LYS A N 1
ATOM 2065 C CA . LYS A 1 247 ? 7.670 -8.197 -15.367 1.00 98.25 247 LYS A CA 1
ATOM 2066 C C . LYS A 1 247 ? 6.332 -7.654 -15.854 1.00 98.25 247 LYS A C 1
ATOM 2068 O O . LYS A 1 247 ? 5.330 -7.726 -15.144 1.00 98.25 247 LYS A O 1
ATOM 2073 N N . VAL A 1 248 ? 6.316 -7.098 -17.063 1.00 98.25 248 VAL A N 1
ATOM 2074 C CA . VAL A 1 248 ? 5.066 -6.665 -17.691 1.00 98.25 248 VAL A CA 1
ATOM 2075 C C . VAL A 1 248 ? 4.310 -7.892 -18.178 1.00 98.25 248 VAL A C 1
ATOM 2077 O O . VAL A 1 248 ? 4.835 -8.714 -18.922 1.00 98.25 248 VAL A O 1
ATOM 2080 N N . ILE A 1 249 ? 3.063 -8.001 -17.737 1.00 97.56 249 ILE A N 1
ATOM 2081 C CA . ILE A 1 249 ? 2.094 -8.968 -18.226 1.00 97.56 249 ILE A CA 1
ATOM 2082 C C . ILE A 1 249 ? 1.437 -8.356 -19.462 1.00 97.56 249 ILE A C 1
ATOM 2084 O O . ILE A 1 249 ? 0.492 -7.565 -19.349 1.00 97.56 249 ILE A O 1
ATOM 2088 N N . ASP A 1 250 ? 1.968 -8.703 -20.634 1.00 92.25 250 ASP A N 1
ATOM 2089 C CA . ASP A 1 250 ? 1.268 -8.492 -21.903 1.00 92.25 250 ASP A CA 1
ATOM 2090 C C . ASP A 1 250 ? -0.122 -9.116 -21.790 1.00 92.25 250 ASP A C 1
ATOM 2092 O O . ASP A 1 250 ? -0.232 -10.156 -21.157 1.00 92.25 250 ASP A O 1
ATOM 2096 N N . ASP A 1 251 ? -1.144 -8.495 -22.382 1.00 92.31 251 ASP A N 1
ATOM 2097 C CA . ASP A 1 251 ? -2.567 -8.889 -22.339 1.00 92.31 251 ASP A CA 1
ATOM 2098 C C . ASP A 1 251 ? -3.369 -8.634 -21.054 1.00 92.31 251 ASP A C 1
ATOM 2100 O O . ASP A 1 251 ? -4.599 -8.693 -21.105 1.00 92.31 251 ASP A O 1
ATOM 2104 N N . TRP A 1 252 ? -2.741 -8.251 -19.937 1.00 95.75 252 TRP A N 1
ATOM 2105 C CA . TRP A 1 252 ? -3.486 -8.051 -18.683 1.00 95.75 252 TRP A CA 1
ATOM 2106 C C . TRP A 1 252 ? -4.568 -6.956 -18.769 1.00 95.75 252 TRP A C 1
ATOM 2108 O O . TRP A 1 252 ? -5.603 -7.043 -18.103 1.00 95.75 252 TRP A O 1
ATOM 2118 N N . TRP A 1 253 ? -4.335 -5.919 -19.580 1.00 95.44 253 TRP A N 1
ATOM 2119 C CA . TRP A 1 253 ? -5.273 -4.818 -19.804 1.00 95.44 253 TRP A CA 1
ATOM 2120 C C . TRP A 1 253 ? -5.583 -4.631 -21.289 1.00 95.44 253 TRP A C 1
ATOM 2122 O O . TRP A 1 253 ? -4.717 -4.799 -22.143 1.00 95.44 253 TRP A O 1
ATOM 2132 N N . GLY A 1 254 ? -6.818 -4.228 -21.592 1.00 86.88 254 GLY A N 1
ATOM 2133 C CA . GLY A 1 254 ? -7.272 -3.905 -22.949 1.00 86.88 254 GLY A CA 1
ATOM 2134 C C . GLY A 1 254 ? -7.819 -5.094 -23.745 1.00 86.88 254 GLY A C 1
ATOM 2135 O O . GLY A 1 254 ? -8.598 -4.888 -24.673 1.00 86.88 254 GLY A O 1
ATOM 2136 N N . MET A 1 255 ? -7.509 -6.334 -23.356 1.00 88.12 255 MET A N 1
ATOM 2137 C CA . MET A 1 255 ? -8.084 -7.528 -23.983 1.00 88.12 255 MET A CA 1
ATOM 2138 C C . MET A 1 255 ? -9.432 -7.891 -23.360 1.00 88.12 255 MET A C 1
ATOM 2140 O O . MET A 1 255 ? -9.538 -8.742 -22.482 1.00 88.12 255 MET A O 1
ATOM 2144 N N . VAL A 1 256 ? -10.487 -7.239 -23.845 1.00 92.50 256 VAL A N 1
ATOM 2145 C CA . VAL A 1 256 ? -11.869 -7.566 -23.482 1.00 92.50 256 VAL A CA 1
ATOM 2146 C C . VAL A 1 256 ? -12.411 -8.630 -24.445 1.00 92.50 256 VAL A C 1
ATOM 2148 O O . VAL A 1 256 ? -12.484 -8.363 -25.646 1.00 92.50 256 VAL A O 1
ATOM 2151 N N . PRO A 1 257 ? -12.825 -9.820 -23.963 1.00 94.50 257 PRO A N 1
ATOM 2152 C CA . PRO A 1 257 ? -13.459 -10.825 -24.815 1.00 94.50 257 PRO A CA 1
ATOM 2153 C C . PRO A 1 257 ? -14.704 -10.275 -25.523 1.00 94.50 257 PRO A C 1
ATOM 2155 O O . PRO A 1 257 ? -15.472 -9.518 -24.927 1.00 94.50 257 PRO A O 1
ATOM 2158 N N . ALA A 1 258 ? -14.942 -10.690 -26.770 1.00 95.19 258 ALA A N 1
ATOM 2159 C CA . ALA A 1 258 ? -16.041 -10.170 -27.593 1.00 95.19 258 ALA A CA 1
ATOM 2160 C C . ALA A 1 258 ? -17.436 -10.368 -26.961 1.00 95.19 258 ALA A C 1
ATOM 2162 O O . ALA A 1 258 ? -18.330 -9.547 -27.145 1.00 95.19 258 ALA A O 1
ATOM 2163 N N . ASP A 1 259 ? -17.605 -11.429 -26.177 1.00 95.81 259 ASP A N 1
ATOM 2164 C CA . ASP A 1 259 ? -18.832 -11.799 -25.468 1.00 95.81 259 ASP A CA 1
ATOM 2165 C C . ASP A 1 259 ? -18.877 -11.298 -24.007 1.00 95.81 259 ASP A C 1
ATOM 2167 O O . ASP A 1 259 ? -19.832 -11.562 -23.273 1.00 95.81 259 ASP A O 1
ATOM 2171 N N . ALA A 1 260 ? -17.879 -10.528 -23.552 1.00 96.12 260 ALA A N 1
ATOM 2172 C CA . ALA A 1 260 ? -17.812 -10.049 -22.168 1.00 96.12 260 ALA A CA 1
ATOM 2173 C C . ALA A 1 260 ? -19.009 -9.167 -21.776 1.00 96.12 260 ALA A C 1
ATOM 2175 O O . ALA A 1 260 ? -19.463 -9.217 -20.631 1.00 96.12 260 ALA A O 1
ATOM 2176 N N . GLN A 1 261 ? -19.544 -8.385 -22.719 1.00 96.25 261 GLN A N 1
ATOM 2177 C CA . GLN A 1 261 ? -20.705 -7.528 -22.475 1.00 96.25 261 GLN A CA 1
ATOM 2178 C C . GLN A 1 261 ? -22.000 -8.331 -22.280 1.00 96.25 261 GLN A C 1
ATOM 2180 O O . GLN A 1 261 ? -22.851 -7.943 -21.474 1.00 96.25 261 GLN A O 1
ATOM 2185 N N . GLU A 1 262 ? -22.152 -9.459 -22.978 1.00 96.50 262 GLU A N 1
ATOM 2186 C CA . GLU A 1 262 ? -23.289 -10.367 -22.810 1.00 96.50 262 GLU A CA 1
ATOM 2187 C C . GLU A 1 262 ? -23.256 -11.008 -21.419 1.00 96.50 262 GLU A C 1
ATOM 2189 O O . GLU A 1 262 ? -24.204 -10.845 -20.648 1.00 96.50 262 GLU A O 1
ATOM 2194 N N . ARG A 1 263 ? -22.116 -11.595 -21.033 1.00 96.75 263 ARG A N 1
ATOM 2195 C CA . ARG A 1 263 ? -21.933 -12.205 -19.703 1.00 96.75 263 ARG A CA 1
ATOM 2196 C C . ARG A 1 263 ? -22.109 -11.201 -18.563 1.00 96.75 263 ARG A C 1
ATOM 2198 O O . ARG A 1 263 ? -22.782 -11.486 -17.573 1.00 96.75 263 ARG A O 1
ATOM 2205 N N . MET A 1 264 ? -21.586 -9.980 -18.714 1.00 97.19 264 MET A N 1
ATOM 2206 C CA . MET A 1 264 ? -21.840 -8.900 -17.754 1.00 97.19 264 MET A CA 1
ATOM 2207 C C . MET A 1 264 ? -23.333 -8.543 -17.691 1.00 97.19 264 MET A C 1
ATOM 2209 O O . MET A 1 264 ? -23.864 -8.322 -16.606 1.00 97.19 264 MET A O 1
ATOM 2213 N N . SER A 1 265 ? -24.048 -8.519 -18.817 1.00 95.69 265 SER A N 1
ATOM 2214 C CA . SER A 1 265 ? -25.494 -8.253 -18.821 1.00 95.69 265 SER A CA 1
ATOM 2215 C C . SER A 1 265 ? -26.277 -9.307 -18.037 1.00 95.69 265 SER A C 1
ATOM 2217 O O . SER A 1 265 ? -27.202 -8.964 -17.297 1.00 95.69 265 SER A O 1
ATOM 2219 N N . GLU A 1 266 ? -25.914 -10.581 -18.174 1.00 95.44 266 GLU A N 1
ATOM 2220 C CA . GLU A 1 266 ? -26.508 -11.679 -17.406 1.00 95.44 266 GLU A CA 1
ATOM 2221 C C . GLU A 1 266 ? -26.200 -11.565 -15.914 1.00 95.44 266 GLU A C 1
ATOM 2223 O O . GLU A 1 266 ? -27.115 -11.628 -15.086 1.00 95.44 266 GLU A O 1
ATOM 2228 N N . PHE A 1 267 ? -24.941 -11.288 -15.567 1.00 95.88 267 PHE A N 1
ATOM 2229 C CA . PHE A 1 267 ? -24.538 -11.032 -14.189 1.00 95.88 267 PHE A CA 1
ATOM 2230 C C . PHE A 1 267 ? -25.296 -9.846 -13.577 1.00 95.88 267 PHE A C 1
ATOM 2232 O O . PHE A 1 267 ? -25.786 -9.943 -12.454 1.00 95.88 267 PHE A O 1
ATOM 2239 N N . LEU A 1 268 ? -25.468 -8.741 -14.311 1.00 95.50 268 LEU A N 1
ATOM 2240 C CA . LEU A 1 268 ? -26.244 -7.586 -13.849 1.00 95.50 268 LEU A CA 1
ATOM 2241 C C . LEU A 1 268 ? -27.709 -7.946 -13.607 1.00 95.50 268 LEU A C 1
ATOM 2243 O O . LEU A 1 268 ? -28.272 -7.526 -12.596 1.00 95.50 268 LEU A O 1
ATOM 2247 N N . LYS A 1 269 ? -28.337 -8.734 -14.492 1.00 93.81 269 LYS A N 1
ATOM 2248 C CA . LYS A 1 269 ? -29.700 -9.236 -14.257 1.00 93.81 269 LYS A CA 1
ATOM 2249 C C . LYS A 1 269 ? -29.737 -10.029 -12.953 1.00 93.81 269 LYS A C 1
ATOM 2251 O O . LYS A 1 269 ? -30.582 -9.746 -12.113 1.00 93.81 269 LYS A O 1
ATOM 2256 N N . PHE A 1 270 ? -28.799 -10.945 -12.736 1.00 93.00 270 PHE A N 1
ATOM 2257 C CA . PHE A 1 270 ? -28.731 -11.707 -11.491 1.00 93.00 270 PHE A CA 1
ATOM 2258 C C . PHE A 1 270 ? -28.541 -10.808 -10.253 1.00 93.00 270 PHE A C 1
ATOM 2260 O O . PHE A 1 270 ? -29.341 -10.862 -9.318 1.00 93.00 270 PHE A O 1
ATOM 2267 N N . ALA A 1 271 ? -27.523 -9.945 -10.259 1.00 92.62 271 ALA A N 1
ATOM 2268 C CA . ALA A 1 271 ? -27.144 -9.117 -9.117 1.00 92.62 271 ALA A CA 1
ATOM 2269 C C . ALA A 1 271 ? -28.219 -8.081 -8.744 1.00 92.62 271 ALA A C 1
ATOM 2271 O O . ALA A 1 271 ? -28.434 -7.823 -7.560 1.00 92.62 271 ALA A O 1
ATOM 2272 N N . LEU A 1 272 ? -28.918 -7.509 -9.732 1.00 88.75 272 LEU A N 1
ATOM 2273 C CA . LEU A 1 272 ? -29.941 -6.478 -9.514 1.00 88.75 272 LEU A CA 1
ATOM 2274 C C . LEU A 1 272 ? -31.318 -7.042 -9.126 1.00 88.75 272 LEU A C 1
ATOM 2276 O O . LEU A 1 272 ? -32.117 -6.311 -8.547 1.00 88.75 272 LEU A O 1
ATOM 2280 N N . HIS A 1 273 ? -31.612 -8.315 -9.421 1.00 86.94 273 HIS A N 1
ATOM 2281 C CA . HIS A 1 273 ? -32.887 -8.949 -9.043 1.00 86.94 273 HIS A CA 1
ATOM 2282 C C . HIS A 1 273 ? -32.872 -9.567 -7.641 1.00 86.94 273 HIS A C 1
ATOM 2284 O O . HIS A 1 273 ? -33.916 -10.000 -7.146 1.00 86.94 273 HIS A O 1
ATOM 2290 N N . LEU A 1 274 ? -31.717 -9.614 -6.974 1.00 74.75 274 LEU A N 1
ATOM 2291 C CA . LEU A 1 274 ? -31.674 -10.049 -5.586 1.00 74.75 274 LEU A CA 1
ATOM 2292 C C . LEU A 1 274 ? -32.358 -8.993 -4.707 1.00 74.75 274 LEU A C 1
ATOM 2294 O O . LEU A 1 274 ? -31.980 -7.821 -4.760 1.00 74.75 274 LEU A O 1
ATOM 2298 N N . PRO A 1 275 ? -33.360 -9.378 -3.890 1.00 66.69 275 PRO A N 1
ATOM 2299 C CA . PRO A 1 275 ? -33.998 -8.438 -2.984 1.00 66.69 275 PRO A CA 1
ATOM 2300 C C . PRO A 1 275 ? -32.917 -7.837 -2.090 1.00 66.69 275 PRO A C 1
ATOM 2302 O O . PRO A 1 275 ? -32.134 -8.582 -1.491 1.00 66.69 275 PRO A O 1
ATOM 2305 N N . ALA A 1 276 ? -32.864 -6.501 -2.030 1.00 57.66 276 ALA A N 1
ATOM 2306 C CA . ALA A 1 276 ? -31.892 -5.790 -1.212 1.00 57.66 276 ALA A CA 1
ATOM 2307 C C . ALA A 1 276 ? -31.866 -6.427 0.188 1.00 57.66 276 ALA A C 1
ATOM 2309 O O . ALA A 1 276 ? -32.942 -6.636 0.767 1.00 57.66 276 ALA A O 1
ATOM 2310 N N . PRO A 1 277 ? -30.685 -6.798 0.719 1.00 54.25 277 PRO A N 1
ATOM 2311 C CA . PRO A 1 277 ? -30.604 -7.451 2.015 1.00 54.25 277 PRO A CA 1
ATOM 2312 C C . PRO A 1 277 ? -31.318 -6.565 3.034 1.00 54.25 277 PRO A C 1
ATOM 2314 O O . PRO A 1 277 ? -30.928 -5.414 3.241 1.00 54.25 277 PRO A O 1
ATOM 2317 N N . ARG A 1 278 ? -32.414 -7.080 3.615 1.00 49.84 278 ARG A N 1
ATOM 2318 C CA . ARG A 1 278 ? -33.146 -6.379 4.674 1.00 49.84 278 ARG A CA 1
ATOM 2319 C C . ARG A 1 278 ? -32.122 -6.028 5.741 1.00 49.84 278 ARG A C 1
ATOM 2321 O O . ARG A 1 278 ? -31.429 -6.915 6.238 1.00 49.84 278 ARG A O 1
ATOM 2328 N N . THR A 1 279 ? -31.982 -4.739 6.035 1.00 43.41 279 THR A N 1
ATOM 2329 C CA . THR A 1 279 ? -31.036 -4.264 7.042 1.00 43.41 279 THR A CA 1
ATOM 2330 C C . THR A 1 279 ? -31.264 -5.050 8.332 1.00 43.41 279 THR A C 1
ATOM 2332 O O . THR A 1 279 ? -32.404 -5.263 8.750 1.00 43.41 279 THR A O 1
ATOM 2335 N N . ALA A 1 280 ? -30.177 -5.516 8.954 1.00 45.94 280 ALA A N 1
ATOM 2336 C CA . ALA A 1 280 ? -30.200 -6.419 10.110 1.00 45.94 280 ALA A CA 1
ATOM 2337 C C . ALA A 1 280 ? -31.054 -5.910 11.293 1.00 45.94 280 ALA A C 1
ATOM 2339 O O . ALA A 1 280 ? -31.448 -6.690 12.152 1.00 45.94 280 ALA A O 1
ATOM 2340 N N . ARG A 1 281 ? -31.436 -4.625 11.293 1.00 44.25 281 ARG A N 1
ATOM 2341 C CA . ARG A 1 281 ? -32.391 -4.030 12.236 1.00 44.25 281 ARG A CA 1
ATOM 2342 C C . ARG A 1 281 ? -33.825 -4.585 12.147 1.00 44.25 281 ARG A C 1
ATOM 2344 O O . ARG A 1 281 ? -34.587 -4.354 13.074 1.00 44.25 281 ARG A O 1
ATOM 2351 N N . GLN A 1 282 ? -34.205 -5.302 11.082 1.00 45.31 282 GLN A N 1
ATOM 2352 C CA . GLN A 1 282 ? -35.558 -5.872 10.917 1.00 45.31 282 GLN A CA 1
ATOM 2353 C C . GLN A 1 282 ? -35.616 -7.408 10.886 1.00 45.31 282 GLN A C 1
ATOM 2355 O O . GLN A 1 282 ? -36.703 -7.973 10.789 1.00 45.31 282 GLN A O 1
ATOM 2360 N N . ALA A 1 283 ? -34.482 -8.106 10.960 1.00 40.50 283 ALA A N 1
ATOM 2361 C CA . ALA A 1 283 ? -34.443 -9.559 10.819 1.00 40.50 283 ALA A CA 1
ATOM 2362 C C . ALA A 1 283 ? -33.847 -10.214 12.067 1.00 40.50 283 ALA A C 1
ATOM 2364 O O . ALA A 1 283 ? -32.709 -10.681 12.065 1.00 40.50 283 ALA A O 1
ATOM 2365 N N . GLY A 1 284 ? -34.656 -10.293 13.125 1.00 42.62 284 GLY A N 1
ATOM 2366 C CA . GLY A 1 284 ? -34.475 -11.337 14.126 1.00 42.62 284 GLY A CA 1
ATOM 2367 C C . GLY A 1 284 ? -34.458 -12.696 13.419 1.00 42.62 284 GLY A C 1
ATOM 2368 O O . GLY A 1 284 ? -35.435 -13.083 12.784 1.00 42.62 284 GLY A O 1
ATOM 2369 N N . GLN A 1 285 ? -33.297 -13.351 13.463 1.00 43.19 285 GLN A N 1
ATOM 2370 C CA . GLN A 1 285 ? -33.060 -14.772 13.201 1.00 43.19 285 GLN A CA 1
ATOM 2371 C C . GLN A 1 285 ? -33.952 -15.445 12.141 1.00 43.19 285 GLN A C 1
ATOM 2373 O O . GLN A 1 285 ? -34.817 -16.252 12.465 1.00 43.19 285 GLN A O 1
ATOM 2378 N N . LYS A 1 286 ? -33.634 -15.255 10.857 1.00 37.66 286 LYS A N 1
ATOM 2379 C CA . LYS A 1 286 ? -33.661 -16.369 9.892 1.00 37.66 286 LYS A CA 1
ATOM 2380 C C . LYS A 1 286 ? -32.469 -16.235 8.953 1.00 37.66 286 LYS A C 1
ATOM 2382 O O . LYS A 1 286 ? -32.479 -15.414 8.040 1.00 37.66 286 LYS A O 1
ATOM 2387 N N . GLN A 1 287 ? -31.438 -17.047 9.193 1.00 42.06 287 GLN A N 1
ATOM 2388 C CA . GLN A 1 287 ? -30.375 -17.288 8.220 1.00 42.06 287 GLN A CA 1
ATOM 2389 C C . GLN A 1 287 ? -31.025 -17.736 6.905 1.00 42.06 287 GLN A C 1
ATOM 2391 O O . GLN A 1 287 ? -31.626 -18.809 6.826 1.00 42.06 287 GLN A O 1
ATOM 2396 N N . PHE A 1 288 ? -30.925 -16.905 5.868 1.00 39.22 288 PHE A N 1
ATOM 2397 C CA . PHE A 1 288 ? -31.219 -17.331 4.506 1.00 39.22 288 PHE A CA 1
ATOM 2398 C C . PHE A 1 288 ? -30.180 -18.388 4.125 1.00 39.22 288 PHE A C 1
ATOM 2400 O O . PHE A 1 288 ? -28.994 -18.099 3.985 1.00 39.22 288 PHE A O 1
ATOM 2407 N N . THR A 1 289 ? -30.614 -19.641 4.024 1.00 42.78 289 THR A N 1
ATOM 2408 C CA . THR A 1 289 ? -29.724 -20.777 3.805 1.00 42.78 289 THR A CA 1
ATOM 2409 C C . THR A 1 289 ? -29.115 -20.740 2.403 1.00 42.78 289 THR A C 1
ATOM 2411 O O . THR A 1 289 ? -29.810 -20.632 1.390 1.00 42.78 289 THR A O 1
ATOM 2414 N N . VAL A 1 290 ? -27.792 -20.926 2.358 1.00 47.69 290 VAL A N 1
ATOM 2415 C CA . VAL A 1 290 ? -26.908 -21.050 1.178 1.00 47.69 290 VAL A CA 1
ATOM 2416 C C . VAL A 1 290 ? -27.448 -22.013 0.098 1.00 47.69 290 VAL A C 1
ATOM 2418 O O . VAL A 1 290 ? -27.086 -21.925 -1.075 1.00 47.69 290 VAL A O 1
ATOM 2421 N N . LYS A 1 291 ? -28.385 -22.898 0.460 1.00 44.75 291 LYS A N 1
ATOM 2422 C CA . LYS A 1 291 ? -29.029 -23.882 -0.417 1.00 44.75 291 LYS A CA 1
ATOM 2423 C C . LYS A 1 291 ? -29.785 -23.256 -1.603 1.00 44.75 291 LYS A C 1
ATOM 2425 O O . LYS A 1 291 ? -29.625 -23.743 -2.716 1.00 44.75 291 LYS A O 1
ATOM 2430 N N . LYS A 1 292 ? -30.509 -22.141 -1.412 1.00 51.94 292 LYS A N 1
ATOM 2431 C CA . LYS A 1 292 ? -31.245 -21.477 -2.514 1.00 51.94 292 LYS A CA 1
ATOM 2432 C C . LYS A 1 292 ? -30.329 -20.766 -3.517 1.00 51.94 292 LYS A C 1
ATOM 2434 O O . LYS A 1 292 ? -30.627 -20.759 -4.705 1.00 51.94 292 LYS A O 1
ATOM 2439 N N . LYS A 1 293 ? -29.184 -20.231 -3.068 1.00 53.19 293 LYS A N 1
ATOM 2440 C CA . LYS A 1 293 ? -28.148 -19.693 -3.974 1.00 53.19 293 LYS A CA 1
ATOM 2441 C C . LYS A 1 293 ? -27.502 -20.811 -4.805 1.00 53.19 293 LYS A C 1
ATOM 2443 O O . LYS A 1 293 ? -27.283 -20.632 -5.997 1.00 53.19 293 LYS A O 1
ATOM 2448 N N . ARG A 1 294 ? -27.273 -21.987 -4.203 1.00 46.72 294 ARG A N 1
ATOM 2449 C CA . ARG A 1 294 ? -26.759 -23.185 -4.893 1.00 46.72 294 ARG A CA 1
ATOM 2450 C C . ARG A 1 294 ? -27.704 -23.720 -5.972 1.00 46.72 294 ARG A C 1
ATOM 2452 O O . ARG A 1 294 ? -27.221 -24.226 -6.974 1.00 46.72 294 ARG A O 1
ATOM 2459 N N . GLU A 1 295 ? -29.017 -23.634 -5.782 1.00 51.94 295 GLU A N 1
ATOM 2460 C CA . GLU A 1 295 ? -29.996 -24.074 -6.790 1.00 51.94 295 GLU A CA 1
ATOM 2461 C C . GLU A 1 295 ? -30.074 -23.108 -7.980 1.00 51.94 295 GLU A C 1
ATOM 2463 O O . GLU A 1 295 ? -30.076 -23.565 -9.120 1.00 51.94 295 GLU A O 1
ATOM 2468 N N . ALA A 1 296 ? -30.015 -21.793 -7.736 1.00 50.34 296 ALA A N 1
ATOM 2469 C CA . ALA A 1 296 ? -29.939 -20.788 -8.801 1.00 50.34 296 ALA A CA 1
ATOM 2470 C C . ALA A 1 296 ? -28.628 -20.890 -9.611 1.00 50.34 296 ALA A C 1
ATOM 2472 O O . ALA A 1 296 ? -28.654 -20.833 -10.836 1.00 50.34 296 ALA A O 1
ATOM 2473 N N . ALA A 1 297 ? -27.491 -21.132 -8.946 1.00 47.09 297 ALA A N 1
ATOM 2474 C CA . ALA A 1 297 ? -26.204 -21.357 -9.613 1.00 47.09 297 ALA A CA 1
ATOM 2475 C C . ALA A 1 297 ? -26.155 -22.692 -10.386 1.00 47.09 297 ALA A C 1
ATOM 2477 O O . ALA A 1 297 ? -25.560 -22.771 -11.456 1.00 47.09 297 ALA A O 1
ATOM 2478 N N . LYS A 1 298 ? -26.828 -23.743 -9.893 1.00 50.62 298 LYS A N 1
ATOM 2479 C CA . LYS A 1 298 ? -26.958 -25.026 -10.608 1.00 50.62 298 LYS A CA 1
ATOM 2480 C C . LYS A 1 298 ? -27.823 -24.932 -11.865 1.00 50.62 298 LYS A C 1
ATOM 2482 O O . LYS A 1 298 ? -27.536 -25.636 -12.824 1.00 50.62 298 LYS A O 1
ATOM 2487 N N . GLN A 1 299 ? -28.856 -24.086 -11.869 1.00 53.56 299 GLN A N 1
ATOM 2488 C CA . GLN A 1 299 ? -29.634 -23.805 -13.082 1.00 53.56 299 GLN A CA 1
ATOM 2489 C C . GLN A 1 299 ? -28.804 -23.044 -14.128 1.00 53.56 299 GLN A C 1
ATOM 2491 O O . GLN A 1 299 ? -28.983 -23.278 -15.316 1.00 53.56 299 GLN A O 1
ATOM 2496 N N . PHE A 1 300 ? -27.852 -22.213 -13.693 1.00 40.97 300 PHE A N 1
ATOM 2497 C CA . PHE A 1 300 ? -26.908 -21.516 -14.574 1.00 40.97 300 PHE A CA 1
ATOM 2498 C C . PHE A 1 300 ? -25.845 -22.468 -15.168 1.00 40.97 300 PHE A C 1
ATOM 2500 O O . PHE A 1 300 ? -25.518 -22.378 -16.343 1.00 40.97 300 PHE A O 1
ATOM 2507 N N . GLN A 1 301 ? -25.380 -23.461 -14.398 1.00 42.50 301 GLN A N 1
ATOM 2508 C CA . GLN A 1 301 ? -24.400 -24.474 -14.843 1.00 42.50 301 GLN A CA 1
ATOM 2509 C C . GLN A 1 301 ? -24.947 -25.530 -15.822 1.00 42.50 301 GLN A C 1
ATOM 2511 O O . GLN A 1 301 ? -24.172 -26.317 -16.362 1.00 42.50 301 GLN A O 1
ATOM 2516 N N . GLN A 1 302 ? -26.264 -25.585 -16.053 1.00 46.16 302 GLN A N 1
ATOM 2517 C CA . GLN A 1 302 ? -26.845 -26.446 -17.094 1.00 46.16 302 GLN A CA 1
ATOM 2518 C C . GLN A 1 302 ? -26.711 -25.848 -18.506 1.00 46.16 302 GLN A C 1
ATOM 2520 O O . GLN A 1 302 ? -27.004 -26.540 -19.478 1.00 46.16 302 GLN A O 1
ATOM 2525 N N . ALA A 1 303 ? -26.217 -24.610 -18.627 1.00 43.25 303 ALA A N 1
ATOM 2526 C CA . ALA A 1 303 ? -25.723 -24.047 -19.876 1.00 43.25 303 ALA A CA 1
ATOM 2527 C C . ALA A 1 303 ? -24.232 -24.411 -20.052 1.00 43.25 303 ALA A C 1
ATOM 2529 O O . ALA A 1 303 ? -23.358 -23.780 -19.472 1.00 43.25 303 ALA A O 1
ATOM 2530 N N . ASP A 1 304 ? -23.978 -25.506 -20.775 1.00 40.28 304 ASP A N 1
ATOM 2531 C CA . ASP A 1 304 ? -22.735 -25.969 -21.433 1.00 40.28 304 ASP A CA 1
ATOM 2532 C C . ASP A 1 304 ? -21.342 -25.424 -21.018 1.00 40.28 304 ASP A C 1
ATOM 2534 O O . ASP A 1 304 ? -20.461 -25.217 -21.851 1.00 40.28 304 ASP A O 1
ATOM 2538 N N . VAL A 1 305 ? -21.049 -25.309 -19.721 1.00 44.62 305 VAL A N 1
ATOM 2539 C CA . VAL A 1 305 ? -19.668 -25.174 -19.226 1.00 44.62 305 VAL A CA 1
ATOM 2540 C C . VAL A 1 305 ? -19.472 -26.123 -18.050 1.00 44.62 305 VAL A C 1
ATOM 2542 O O . VAL A 1 305 ? -19.960 -25.878 -16.953 1.00 44.62 305 VAL A O 1
ATOM 2545 N N . LYS A 1 306 ? -18.766 -27.241 -18.268 1.00 36.41 306 LYS A N 1
ATOM 2546 C CA . LYS A 1 306 ? -18.398 -28.210 -17.217 1.00 36.41 306 LYS A CA 1
ATOM 2547 C C . LYS A 1 306 ? -17.242 -27.669 -16.360 1.00 36.41 306 LYS A C 1
ATOM 2549 O O . LYS A 1 306 ? -16.117 -27.650 -16.862 1.00 36.41 306 LYS A O 1
ATOM 2554 N N . PRO A 1 307 ? -17.415 -27.366 -15.058 1.00 42.03 307 PRO A N 1
ATOM 2555 C CA . PRO A 1 307 ? -16.289 -27.167 -14.156 1.00 42.03 307 PRO A CA 1
ATOM 2556 C C . PRO A 1 307 ? -15.887 -28.511 -13.523 1.00 42.03 307 PRO A C 1
ATOM 2558 O O . PRO A 1 307 ? -16.731 -29.348 -13.189 1.00 42.03 307 PRO A O 1
ATOM 2561 N N . LYS A 1 308 ? -14.580 -28.731 -13.339 1.00 49.66 308 LYS A N 1
ATOM 2562 C CA . LYS A 1 308 ? -14.029 -29.928 -12.680 1.00 49.66 308 LYS A CA 1
ATOM 2563 C C . LYS A 1 308 ? -14.486 -29.999 -11.214 1.00 49.66 308 LYS A C 1
ATOM 2565 O O . LYS A 1 308 ? -14.179 -29.125 -10.417 1.00 49.66 308 LYS A O 1
ATOM 2570 N N . ILE A 1 309 ? -15.142 -31.100 -10.846 1.00 43.75 309 ILE A N 1
ATOM 2571 C CA . ILE A 1 309 ? -15.677 -31.448 -9.507 1.00 43.75 309 ILE A CA 1
ATOM 2572 C C . ILE A 1 309 ? -14.611 -31.426 -8.380 1.00 43.75 309 ILE A C 1
ATOM 2574 O O . ILE A 1 309 ? -14.931 -31.419 -7.190 1.00 43.75 309 ILE A O 1
ATOM 2578 N N . GLU A 1 310 ? -13.331 -31.386 -8.735 1.00 38.53 310 GLU A N 1
ATOM 2579 C CA . GLU A 1 310 ? -12.193 -31.491 -7.821 1.00 38.53 310 GLU A CA 1
ATOM 2580 C C . GLU A 1 310 ? -11.880 -30.184 -7.069 1.00 38.53 310 GLU A C 1
ATOM 2582 O O . GLU A 1 310 ? -11.506 -30.221 -5.896 1.00 38.53 310 GLU A O 1
ATOM 2587 N N . SER A 1 311 ? -12.145 -29.020 -7.674 1.00 44.66 311 SER A N 1
ATOM 2588 C CA . SER A 1 311 ? -11.984 -27.712 -7.017 1.00 44.66 311 SER A CA 1
ATOM 2589 C C . SER A 1 311 ? -13.019 -27.486 -5.907 1.00 44.66 311 SER A C 1
ATOM 2591 O O . SER A 1 311 ? -12.700 -26.931 -4.856 1.00 44.66 311 SER A O 1
ATOM 2593 N N . GLN A 1 312 ? -14.235 -28.020 -6.058 1.00 41.62 312 GLN A N 1
ATOM 2594 C CA . GLN A 1 312 ? -15.298 -27.904 -5.050 1.00 41.62 312 GLN A CA 1
ATOM 2595 C C . GLN A 1 312 ? -15.015 -28.697 -3.766 1.00 41.62 312 GLN A C 1
ATOM 2597 O O . GLN A 1 312 ? -15.415 -28.268 -2.682 1.00 41.62 312 GLN A O 1
ATOM 2602 N N . LYS A 1 313 ? -14.310 -29.835 -3.857 1.00 44.78 313 LYS A N 1
ATOM 2603 C CA . LYS A 1 313 ? -13.900 -30.608 -2.672 1.00 44.78 313 LYS A CA 1
ATOM 2604 C C . LYS A 1 313 ? -12.817 -29.881 -1.867 1.00 44.78 313 LYS A C 1
ATOM 2606 O O . LYS A 1 313 ? -12.882 -29.893 -0.641 1.00 44.78 313 LYS A O 1
ATOM 2611 N N . LYS A 1 314 ? -11.891 -29.181 -2.538 1.00 42.62 314 LYS A N 1
ATOM 2612 C CA . LYS A 1 314 ? -10.885 -28.324 -1.882 1.00 42.62 314 LYS A CA 1
ATOM 2613 C C . LYS A 1 314 ? -11.518 -27.146 -1.135 1.00 42.62 314 LYS A C 1
ATOM 2615 O O . LYS A 1 314 ? -11.133 -26.881 -0.003 1.00 42.62 314 LYS A O 1
ATOM 2620 N N . ILE A 1 315 ? -12.533 -26.497 -1.711 1.00 40.75 315 ILE A N 1
ATOM 2621 C CA . ILE A 1 315 ? -13.207 -25.335 -1.098 1.00 40.75 315 ILE A CA 1
ATOM 2622 C C . ILE A 1 315 ? -13.930 -25.707 0.207 1.00 40.75 315 ILE A C 1
ATOM 2624 O O . ILE A 1 315 ? -13.850 -24.971 1.187 1.00 40.75 315 ILE A O 1
ATOM 2628 N N . VAL A 1 316 ? -14.602 -26.863 0.257 1.00 39.66 316 VAL A N 1
ATOM 2629 C CA . VAL A 1 316 ? -15.296 -27.320 1.478 1.00 39.66 316 VAL A CA 1
ATOM 2630 C C . VAL A 1 316 ? -14.303 -27.698 2.584 1.00 39.66 316 VAL A C 1
ATOM 2632 O O . VAL A 1 316 ? -14.566 -27.404 3.748 1.00 39.66 316 VAL A O 1
ATOM 2635 N N . ALA A 1 317 ? -13.146 -28.268 2.232 1.00 38.69 317 ALA A N 1
ATOM 2636 C CA . ALA A 1 317 ? -12.073 -28.546 3.188 1.00 38.69 317 ALA A CA 1
ATOM 2637 C C . ALA A 1 317 ? -11.436 -27.250 3.741 1.00 38.69 317 ALA A C 1
ATOM 2639 O O . ALA A 1 317 ? -11.283 -27.109 4.951 1.00 38.69 317 ALA A O 1
ATOM 2640 N N . LEU A 1 318 ? -11.172 -26.255 2.885 1.00 37.16 318 LEU A N 1
ATOM 2641 C CA . LEU A 1 318 ? -10.644 -24.934 3.277 1.00 37.16 318 LEU A CA 1
ATOM 2642 C C . LEU A 1 318 ? -11.615 -24.124 4.157 1.00 37.16 318 LEU A C 1
ATOM 2644 O O . LEU A 1 318 ? -11.197 -23.424 5.082 1.00 37.16 318 LEU A O 1
ATOM 2648 N N . GLN A 1 319 ? -12.923 -24.240 3.915 1.00 38.28 319 GLN A N 1
ATOM 2649 C CA . GLN A 1 319 ? -13.958 -23.579 4.720 1.00 38.28 319 GLN A CA 1
ATOM 2650 C C . GLN A 1 319 ? -14.161 -24.229 6.096 1.00 38.28 319 GLN A C 1
ATOM 2652 O O . GLN A 1 319 ? -14.592 -23.554 7.029 1.00 38.28 319 GLN A O 1
ATOM 2657 N N . GLN A 1 320 ? -13.846 -25.520 6.244 1.00 38.22 320 GLN A N 1
ATOM 2658 C CA . GLN A 1 320 ? -13.879 -26.211 7.538 1.00 38.22 320 GLN A CA 1
ATOM 2659 C C . GLN A 1 320 ? -12.624 -25.938 8.387 1.00 38.22 320 GLN A C 1
ATOM 2661 O O . GLN A 1 320 ? -12.692 -26.059 9.606 1.00 38.22 320 GLN A O 1
ATOM 2666 N N . MET A 1 321 ? -11.521 -25.491 7.772 1.00 37.53 321 MET A N 1
ATOM 2667 C CA . MET A 1 321 ? -10.261 -25.140 8.447 1.00 37.53 321 MET A CA 1
ATOM 2668 C C . MET A 1 321 ? -10.170 -23.680 8.937 1.00 37.53 321 MET A C 1
ATOM 2670 O O . MET A 1 321 ? -9.144 -23.283 9.474 1.00 37.53 321 MET A O 1
ATOM 2674 N N . THR A 1 322 ? -11.211 -22.856 8.771 1.00 39.50 322 THR A N 1
ATOM 2675 C CA . THR A 1 322 ? -11.144 -21.399 9.025 1.00 39.50 322 THR A CA 1
ATOM 2676 C C . THR A 1 322 ? -12.230 -20.891 9.980 1.00 39.50 322 THR A C 1
ATOM 2678 O O . THR A 1 322 ? -12.939 -19.918 9.700 1.00 39.50 322 THR A O 1
ATOM 2681 N N . GLN A 1 323 ? -12.362 -21.517 11.155 1.00 44.03 323 GLN A N 1
ATOM 2682 C CA . GLN A 1 323 ? -12.903 -20.760 12.287 1.00 44.03 323 GLN A CA 1
ATOM 2683 C C . GLN A 1 323 ? -11.853 -19.718 12.702 1.00 44.03 323 GLN A C 1
ATOM 2685 O O . GLN A 1 323 ? -10.679 -20.073 12.798 1.00 44.03 323 GLN A O 1
ATOM 2690 N N . PRO A 1 324 ? -12.224 -18.435 12.881 1.00 52.41 324 PRO A N 1
ATOM 2691 C CA . PRO A 1 324 ? -11.292 -17.460 13.428 1.00 52.41 324 PRO A CA 1
ATOM 2692 C C . PRO A 1 324 ? -10.830 -17.970 14.793 1.00 52.41 324 PRO A C 1
ATOM 2694 O O . PRO A 1 324 ? -11.670 -18.329 15.621 1.00 52.41 324 PRO A O 1
ATOM 2697 N N . LEU A 1 325 ? -9.513 -18.046 14.983 1.00 64.50 325 LEU A N 1
ATOM 2698 C CA . LEU A 1 325 ? -8.930 -18.406 16.269 1.00 64.50 325 LEU A CA 1
ATOM 2699 C C . LEU A 1 325 ? -9.474 -17.445 17.327 1.00 64.50 325 LEU A C 1
ATOM 2701 O O . LEU A 1 325 ? -9.597 -16.244 17.077 1.00 64.50 325 LEU A O 1
ATOM 2705 N N . THR A 1 326 ? -9.827 -17.972 18.495 1.00 80.69 326 THR A N 1
ATOM 2706 C CA . THR A 1 326 ? -10.062 -17.115 19.660 1.00 80.69 326 THR A CA 1
ATOM 2707 C C . THR A 1 326 ? -8.760 -16.407 20.035 1.00 80.69 326 THR A C 1
ATOM 2709 O O . THR A 1 326 ? -7.679 -16.901 19.711 1.00 80.69 326 THR A O 1
ATOM 2712 N N . ASP A 1 327 ? -8.831 -15.293 20.767 1.00 77.69 327 ASP A N 1
ATOM 2713 C CA . ASP A 1 327 ? -7.627 -14.582 21.228 1.00 77.69 327 ASP A CA 1
ATOM 2714 C C . ASP A 1 327 ? -6.673 -15.517 21.999 1.00 77.69 327 ASP A C 1
ATOM 2716 O O . ASP A 1 327 ? -5.456 -15.416 21.870 1.00 77.69 327 ASP A O 1
ATOM 2720 N N . HIS A 1 328 ? -7.218 -16.502 22.725 1.00 85.38 328 HIS A N 1
ATOM 2721 C CA . HIS A 1 328 ? -6.433 -17.546 23.387 1.00 85.38 328 HIS A CA 1
ATOM 2722 C C . HIS A 1 328 ? -5.706 -18.469 22.409 1.00 85.38 328 HIS A C 1
ATOM 2724 O O . HIS A 1 328 ? -4.515 -18.703 22.582 1.00 85.38 328 HIS A O 1
ATOM 2730 N N . GLN A 1 329 ? -6.400 -18.968 21.385 1.00 86.25 329 GLN A N 1
ATOM 2731 C CA . GLN A 1 329 ? -5.797 -19.852 20.386 1.00 86.25 329 GLN A CA 1
ATOM 2732 C C . GLN A 1 329 ? -4.754 -19.122 19.536 1.00 86.25 329 GLN A C 1
ATOM 2734 O O . GLN A 1 329 ? -3.734 -19.704 19.181 1.00 86.25 329 GLN A O 1
ATOM 2739 N N . LEU A 1 330 ? -4.999 -17.847 19.225 1.00 82.88 330 LEU A N 1
ATOM 2740 C CA . LEU A 1 330 ? -4.031 -17.003 18.536 1.00 82.88 330 LEU A CA 1
ATOM 2741 C C . LEU A 1 330 ? -2.775 -16.820 19.391 1.00 82.88 330 LEU A C 1
ATOM 2743 O O . LEU A 1 330 ? -1.673 -17.011 18.894 1.00 82.88 330 LEU A O 1
ATOM 2747 N N . TYR A 1 331 ? -2.946 -16.520 20.679 1.00 91.31 331 TYR A N 1
ATOM 2748 C CA . TYR A 1 331 ? -1.837 -16.398 21.621 1.00 91.31 331 TYR A CA 1
ATOM 2749 C C . TYR A 1 331 ? -1.014 -17.686 21.732 1.00 91.31 331 TYR A C 1
ATOM 2751 O O . TYR A 1 331 ? 0.208 -17.634 21.662 1.00 91.31 331 TYR A O 1
ATOM 2759 N N . ASP A 1 332 ? -1.675 -18.840 21.862 1.00 93.12 332 ASP A N 1
ATOM 2760 C CA . ASP A 1 332 ? -0.998 -20.140 21.950 1.00 93.12 332 ASP A CA 1
ATOM 2761 C C . ASP A 1 332 ? -0.201 -20.433 20.675 1.00 93.12 332 ASP A C 1
ATOM 2763 O O . ASP A 1 332 ? 0.962 -20.817 20.753 1.00 93.12 332 ASP A O 1
ATOM 2767 N N . SER A 1 333 ? -0.790 -20.155 19.508 1.00 90.06 333 SER A N 1
ATOM 2768 C CA . SER A 1 333 ? -0.116 -20.305 18.217 1.00 90.06 333 SER A CA 1
ATOM 2769 C C . SER A 1 333 ? 1.112 -19.398 18.085 1.00 90.06 333 SER A C 1
ATOM 2771 O O . SER A 1 333 ? 2.102 -19.818 17.489 1.00 90.06 333 SER A O 1
ATOM 2773 N N . MET A 1 334 ? 1.081 -18.181 18.641 1.00 91.81 334 MET A N 1
ATOM 2774 C CA . MET A 1 334 ? 2.243 -17.283 18.643 1.00 91.81 334 MET A CA 1
ATOM 2775 C C . MET A 1 334 ? 3.380 -17.835 19.510 1.00 91.81 334 MET A C 1
ATOM 2777 O O . MET A 1 334 ? 4.536 -17.801 19.094 1.00 91.81 334 MET A O 1
ATOM 2781 N N . LEU A 1 335 ? 3.063 -18.364 20.698 1.00 96.00 335 LEU A N 1
ATOM 2782 C CA . LEU A 1 335 ? 4.061 -18.963 21.590 1.00 96.00 335 LEU A CA 1
ATOM 2783 C C . LEU A 1 335 ? 4.652 -20.258 21.014 1.00 96.00 335 LEU A C 1
ATOM 2785 O O . LEU A 1 335 ? 5.857 -20.475 21.114 1.00 96.00 335 LEU A O 1
ATOM 2789 N N . GLU A 1 336 ? 3.823 -21.101 20.395 1.00 94.50 336 GLU A N 1
ATOM 2790 C CA . GLU A 1 336 ? 4.266 -22.328 19.725 1.00 94.50 336 GLU A CA 1
ATOM 2791 C C . GLU A 1 336 ? 5.210 -22.005 18.561 1.00 94.50 336 GLU A C 1
ATOM 2793 O O . GLU A 1 336 ? 6.321 -22.532 18.513 1.00 94.50 336 GLU A O 1
ATOM 2798 N N . SER A 1 337 ? 4.826 -21.055 17.701 1.00 92.06 337 SER A N 1
ATOM 2799 C CA . SER A 1 337 ? 5.666 -20.576 16.597 1.00 92.06 337 SER A CA 1
ATOM 2800 C C . SER A 1 337 ? 7.016 -20.044 17.088 1.00 92.06 337 SER A C 1
ATOM 2802 O O . SER A 1 337 ? 8.046 -20.371 16.506 1.00 92.06 337 SER A O 1
ATOM 2804 N N . ALA A 1 338 ? 7.034 -19.271 18.180 1.00 94.25 338 ALA A N 1
ATOM 2805 C CA . ALA A 1 338 ? 8.279 -18.786 18.776 1.00 94.25 338 ALA A CA 1
ATOM 2806 C C . ALA A 1 338 ? 9.170 -19.928 19.295 1.00 94.25 338 ALA A C 1
ATOM 2808 O O . ALA A 1 338 ? 10.391 -19.885 19.149 1.00 94.25 338 ALA A O 1
ATOM 2809 N N . GLY A 1 339 ? 8.568 -20.958 19.898 1.00 95.94 339 GLY A N 1
ATOM 2810 C CA . GLY A 1 339 ? 9.277 -22.150 20.363 1.00 95.94 339 GLY A CA 1
ATOM 2811 C C . GLY A 1 339 ? 9.914 -22.947 19.224 1.00 95.94 339 GLY A C 1
ATOM 2812 O O . GLY A 1 339 ? 11.065 -23.372 19.335 1.00 95.94 339 GLY A O 1
ATOM 2813 N N . GLU A 1 340 ? 9.189 -23.126 18.119 1.00 95.06 340 GLU A N 1
ATOM 2814 C CA . GLU A 1 340 ? 9.701 -23.804 16.925 1.00 95.06 340 GLU A CA 1
ATOM 2815 C C . GLU A 1 340 ? 10.872 -23.047 16.294 1.00 95.06 340 GLU A C 1
ATOM 2817 O O . GLU A 1 340 ? 11.876 -23.662 15.933 1.00 95.06 340 GLU A O 1
ATOM 2822 N N . GLU A 1 341 ? 10.778 -21.723 16.200 1.00 91.69 341 GLU A N 1
ATOM 2823 C CA . GLU A 1 341 ? 11.839 -20.878 15.646 1.00 91.69 341 GLU A CA 1
ATOM 2824 C C . GLU A 1 341 ? 13.088 -20.846 16.527 1.00 91.69 341 GLU A C 1
ATOM 2826 O O . GLU A 1 341 ? 14.200 -20.974 16.006 1.00 91.69 341 GLU A O 1
ATOM 2831 N N . LEU A 1 342 ? 12.925 -20.750 17.854 1.00 94.88 342 LEU A N 1
ATOM 2832 C CA . LEU A 1 342 ? 14.056 -20.827 18.783 1.00 94.88 342 LEU A CA 1
ATOM 2833 C C . LEU A 1 342 ? 14.792 -22.151 18.633 1.00 94.88 342 LEU A C 1
ATOM 2835 O O . LEU A 1 342 ? 16.013 -22.169 18.491 1.00 94.88 342 LEU A O 1
ATOM 2839 N N . LYS A 1 343 ? 14.042 -23.252 18.581 1.00 95.62 343 LYS A N 1
ATOM 2840 C CA . LYS A 1 343 ? 14.617 -24.576 18.377 1.00 95.62 343 LYS A CA 1
ATOM 2841 C C . LYS A 1 343 ? 15.361 -24.674 17.043 1.00 95.62 343 LYS A C 1
ATOM 2843 O O . LYS A 1 343 ? 16.471 -25.197 17.006 1.00 95.62 343 LYS A O 1
ATOM 2848 N N . GLN A 1 344 ? 14.780 -24.161 15.955 1.00 93.75 344 GLN A N 1
ATOM 2849 C CA . GLN A 1 344 ? 15.433 -24.172 14.643 1.00 93.75 344 GLN A CA 1
ATOM 2850 C C . GLN A 1 344 ? 16.776 -23.445 14.679 1.00 93.75 344 GLN A C 1
ATOM 2852 O O . GLN A 1 344 ? 17.764 -23.969 14.173 1.00 93.75 344 GLN A O 1
ATOM 2857 N N . TYR A 1 345 ? 16.844 -22.271 15.297 1.00 94.31 345 TYR A N 1
ATOM 2858 C CA . TYR A 1 345 ? 18.105 -21.552 15.453 1.00 94.31 345 TYR A CA 1
ATOM 2859 C C . TYR A 1 345 ? 19.110 -22.267 16.340 1.00 94.31 345 TYR A C 1
ATOM 2861 O O . TYR A 1 345 ? 20.274 -22.334 15.960 1.00 94.31 345 TYR A O 1
ATOM 2869 N N . GLU A 1 346 ? 18.696 -22.805 17.488 1.00 95.00 346 GLU A N 1
ATOM 2870 C CA . GLU A 1 346 ? 19.590 -23.568 18.364 1.00 95.00 346 GLU A CA 1
ATOM 2871 C C . GLU A 1 346 ? 20.203 -24.756 17.605 1.00 95.00 346 GLU A C 1
ATOM 2873 O O . GLU A 1 346 ? 21.416 -24.976 17.661 1.00 95.00 346 GLU A O 1
ATOM 2878 N N . ASP A 1 347 ? 19.392 -25.448 16.798 1.00 95.50 347 ASP A N 1
ATOM 2879 C CA . ASP A 1 347 ? 19.845 -26.517 15.907 1.00 95.50 347 ASP A CA 1
ATOM 2880 C C . ASP A 1 347 ? 20.839 -25.999 14.841 1.00 95.50 347 ASP A C 1
ATOM 2882 O O . ASP A 1 347 ? 21.800 -26.695 14.491 1.00 95.50 347 ASP A O 1
ATOM 2886 N N . LYS A 1 348 ? 20.648 -24.778 14.313 1.00 95.81 348 LYS A N 1
ATOM 2887 C CA . LYS A 1 348 ? 21.565 -24.159 13.333 1.00 95.81 348 LYS A CA 1
ATOM 2888 C C . LYS A 1 348 ? 22.858 -23.633 13.957 1.00 95.81 348 LYS A C 1
ATOM 2890 O O . LYS A 1 348 ? 23.912 -23.782 13.341 1.00 95.81 348 LYS A O 1
ATOM 2895 N N . LEU A 1 349 ? 22.823 -23.085 15.170 1.00 92.75 349 LEU A N 1
ATOM 2896 C CA . LEU A 1 349 ? 24.010 -22.615 15.896 1.00 92.75 349 LEU A CA 1
ATOM 2897 C C . LEU A 1 349 ? 25.030 -23.736 16.137 1.00 92.75 349 LEU A C 1
ATOM 2899 O O . LEU A 1 349 ? 26.234 -23.484 16.182 1.00 92.75 349 LEU A O 1
ATOM 2903 N N . GLY A 1 350 ? 24.571 -24.985 16.256 1.00 92.62 350 GLY A N 1
ATOM 2904 C CA . GLY A 1 350 ? 25.446 -26.153 16.369 1.00 92.62 350 GLY A CA 1
ATOM 2905 C C . GLY A 1 350 ? 26.279 -26.446 15.111 1.00 92.62 350 GLY A C 1
ATOM 2906 O O . GLY A 1 350 ? 27.216 -27.247 15.167 1.00 92.62 350 GLY A O 1
ATOM 2907 N N . GLN A 1 351 ? 25.971 -25.819 13.971 1.00 96.38 351 GLN A N 1
ATOM 2908 C CA . GLN A 1 351 ? 26.635 -26.077 12.695 1.00 96.38 351 GLN A CA 1
ATOM 2909 C C . GLN A 1 351 ? 27.843 -25.152 12.491 1.00 96.38 351 GLN A C 1
ATOM 2911 O O . GLN A 1 351 ? 27.733 -23.930 12.391 1.00 96.38 351 GLN A O 1
ATOM 2916 N N . LYS A 1 352 ? 29.037 -25.749 12.382 1.00 96.69 352 LYS A N 1
ATOM 2917 C CA . LYS A 1 352 ? 30.312 -25.014 12.302 1.00 96.69 352 LYS A CA 1
ATOM 2918 C C . LYS A 1 352 ? 30.405 -24.074 11.090 1.00 96.69 352 LYS A C 1
ATOM 2920 O O . LYS A 1 352 ? 30.964 -22.985 11.209 1.00 96.69 352 LYS A O 1
ATOM 2925 N N . ASN A 1 353 ? 29.892 -24.490 9.934 1.00 96.12 353 ASN A N 1
ATOM 2926 C CA . ASN A 1 353 ? 29.858 -23.680 8.711 1.00 96.12 353 ASN A CA 1
ATOM 2927 C C . ASN A 1 353 ? 28.982 -22.432 8.885 1.00 96.12 353 ASN A C 1
ATOM 2929 O O . ASN A 1 353 ? 29.426 -21.344 8.535 1.00 96.12 353 ASN A O 1
ATOM 2933 N N . ILE A 1 354 ? 27.808 -22.563 9.513 1.00 96.94 354 ILE A N 1
ATOM 2934 C CA . ILE A 1 354 ? 26.920 -21.430 9.810 1.00 96.94 354 ILE A CA 1
ATOM 2935 C C . ILE A 1 354 ? 27.621 -20.418 10.713 1.00 96.94 354 ILE A C 1
ATOM 2937 O O . ILE A 1 354 ? 27.691 -19.242 10.374 1.00 96.94 354 ILE A O 1
ATOM 2941 N N . MET A 1 355 ? 28.213 -20.866 11.821 1.00 97.56 355 MET A N 1
ATOM 2942 C CA . MET A 1 355 ? 28.924 -19.960 12.730 1.00 97.56 355 MET A CA 1
ATOM 2943 C C . MET A 1 355 ? 30.111 -19.260 12.062 1.00 97.56 355 MET A C 1
ATOM 2945 O O . MET A 1 355 ? 30.347 -18.079 12.306 1.00 97.56 355 MET A O 1
ATOM 2949 N N . THR A 1 356 ? 30.827 -19.962 11.180 1.00 97.31 356 THR A N 1
ATOM 2950 C CA . THR A 1 356 ? 31.914 -19.364 10.387 1.00 97.31 356 THR A CA 1
ATOM 2951 C C . THR A 1 356 ? 31.379 -18.282 9.443 1.00 97.31 356 THR A C 1
ATOM 2953 O O . THR A 1 356 ? 31.946 -17.192 9.373 1.00 97.31 356 THR A O 1
ATOM 2956 N N . ALA A 1 357 ? 30.260 -18.553 8.765 1.00 97.19 357 ALA A N 1
ATOM 2957 C CA . ALA A 1 357 ? 29.610 -17.604 7.870 1.00 97.19 357 ALA A CA 1
ATOM 2958 C C . ALA A 1 357 ? 29.126 -16.353 8.618 1.00 97.19 357 ALA A C 1
ATOM 2960 O O . ALA A 1 357 ? 29.336 -15.238 8.146 1.00 97.19 357 ALA A O 1
ATOM 2961 N N . ILE A 1 358 ? 28.524 -16.528 9.795 1.00 97.38 358 ILE A N 1
ATOM 2962 C CA . ILE A 1 358 ? 28.036 -15.440 10.650 1.00 97.38 358 ILE A CA 1
ATOM 2963 C C . ILE A 1 358 ? 29.180 -14.556 11.140 1.00 97.38 358 ILE A C 1
ATOM 2965 O O . ILE A 1 358 ? 29.071 -13.335 11.072 1.00 97.38 358 ILE A O 1
ATOM 2969 N N . GLU A 1 359 ? 30.289 -15.144 11.589 1.00 97.25 359 GLU A N 1
ATOM 2970 C CA . GLU A 1 359 ? 31.458 -14.374 12.023 1.00 97.25 359 GLU A CA 1
ATOM 2971 C C . GLU A 1 359 ? 32.037 -13.536 10.873 1.00 97.25 359 GLU A C 1
ATOM 2973 O O . GLU A 1 359 ? 32.388 -12.371 11.057 1.00 97.25 359 GLU A O 1
ATOM 2978 N N . HIS A 1 360 ? 32.049 -14.084 9.653 1.00 97.25 360 HIS A N 1
ATOM 2979 C CA . HIS A 1 360 ? 32.443 -13.323 8.469 1.00 97.25 360 HIS A CA 1
ATOM 2980 C C . HIS A 1 360 ? 31.450 -12.186 8.156 1.00 97.25 360 HIS A C 1
ATOM 2982 O O . HIS A 1 360 ? 31.881 -11.074 7.858 1.00 97.25 360 HIS A O 1
ATOM 2988 N N . LEU A 1 361 ? 30.133 -12.408 8.290 1.00 96.19 361 LEU A N 1
ATOM 2989 C CA . LEU A 1 361 ? 29.130 -11.341 8.132 1.00 96.19 361 LEU A CA 1
ATOM 2990 C C . LEU A 1 361 ? 29.301 -10.220 9.165 1.00 96.19 361 LEU A C 1
ATOM 2992 O O . LEU A 1 361 ? 29.152 -9.053 8.807 1.00 96.19 361 LEU A O 1
ATOM 2996 N N . LYS A 1 362 ? 29.666 -10.542 10.413 1.00 95.44 362 LYS A N 1
ATOM 2997 C CA . LYS A 1 362 ? 29.976 -9.534 11.443 1.00 95.44 362 LYS A CA 1
ATOM 2998 C C . LYS A 1 362 ? 31.152 -8.657 11.028 1.00 95.44 362 LYS A C 1
ATOM 3000 O O . LYS A 1 362 ? 31.027 -7.437 11.044 1.00 95.44 362 LYS A O 1
ATOM 3005 N N . GLN A 1 363 ? 32.242 -9.263 10.560 1.00 96.06 363 GLN A N 1
ATOM 3006 C CA . GLN A 1 363 ? 33.410 -8.525 10.065 1.00 96.06 363 GLN A CA 1
ATOM 3007 C C . GLN A 1 363 ? 33.064 -7.638 8.859 1.00 96.06 363 GLN A C 1
ATOM 3009 O O . GLN A 1 363 ? 33.540 -6.509 8.755 1.00 96.06 363 GLN A O 1
ATOM 3014 N N . ILE A 1 364 ? 32.219 -8.115 7.942 1.00 92.75 364 ILE A N 1
ATOM 3015 C CA . ILE A 1 364 ? 31.741 -7.324 6.796 1.00 92.75 364 ILE A CA 1
ATOM 3016 C C . ILE A 1 364 ? 30.894 -6.133 7.269 1.00 92.75 364 ILE A C 1
ATOM 3018 O O . ILE A 1 364 ? 31.100 -5.014 6.793 1.00 92.75 364 ILE A O 1
ATOM 3022 N N . ALA A 1 365 ? 29.982 -6.358 8.221 1.00 89.69 365 ALA A N 1
ATOM 3023 C CA . ALA A 1 365 ? 29.118 -5.325 8.786 1.00 89.69 365 ALA A CA 1
ATOM 3024 C C . ALA A 1 365 ? 29.919 -4.246 9.536 1.00 89.69 365 ALA A C 1
ATOM 3026 O O . ALA A 1 365 ? 29.662 -3.056 9.350 1.00 89.69 365 ALA A O 1
ATOM 3027 N N . GLU A 1 366 ? 30.933 -4.639 10.312 1.00 92.75 366 GLU A N 1
ATOM 3028 C CA . GLU A 1 366 ? 31.865 -3.719 10.983 1.00 92.75 366 GLU A CA 1
ATOM 3029 C C . GLU A 1 366 ? 32.635 -2.845 9.984 1.00 92.75 366 GLU A C 1
ATOM 3031 O O . GLU A 1 366 ? 32.851 -1.657 10.225 1.00 92.75 366 GLU A O 1
ATOM 3036 N N . ASN A 1 367 ? 32.984 -3.405 8.824 1.00 93.38 367 ASN A N 1
ATOM 3037 C CA . ASN A 1 367 ? 33.652 -2.687 7.739 1.00 93.38 367 ASN A CA 1
ATOM 3038 C C . ASN A 1 367 ? 32.689 -1.900 6.827 1.00 93.38 367 ASN A C 1
ATOM 3040 O O . ASN A 1 367 ? 33.133 -1.328 5.831 1.00 93.38 367 ASN A O 1
ATOM 3044 N N . GLN A 1 368 ? 31.385 -1.866 7.139 1.00 87.69 368 GLN A N 1
ATOM 3045 C CA . GLN A 1 368 ? 30.334 -1.219 6.337 1.00 87.69 368 GLN A CA 1
ATOM 3046 C C . GLN A 1 368 ? 30.290 -1.679 4.866 1.00 87.69 368 GLN A C 1
ATOM 3048 O O . GLN A 1 368 ? 29.848 -0.942 3.980 1.00 87.69 368 GLN A O 1
ATOM 3053 N N . ALA A 1 369 ? 30.752 -2.898 4.583 1.00 86.94 369 ALA A N 1
ATOM 3054 C CA . ALA A 1 369 ? 30.711 -3.466 3.245 1.00 86.94 369 ALA A CA 1
ATOM 3055 C C . ALA A 1 369 ? 29.331 -4.085 2.957 1.00 86.94 369 ALA A C 1
ATOM 3057 O O . ALA A 1 369 ? 28.661 -4.608 3.845 1.00 86.94 369 ALA A O 1
ATOM 3058 N N . ILE A 1 370 ? 28.898 -4.020 1.696 1.00 85.56 370 ILE A N 1
ATOM 3059 C CA . ILE A 1 370 ? 27.650 -4.639 1.233 1.00 85.56 370 ILE A CA 1
ATOM 3060 C C . ILE A 1 370 ? 27.999 -5.982 0.600 1.00 85.56 370 ILE A C 1
ATOM 3062 O O . ILE A 1 370 ? 28.840 -6.031 -0.297 1.00 85.56 370 ILE A O 1
ATOM 3066 N N . ILE A 1 371 ? 27.325 -7.048 1.030 1.00 91.75 371 ILE A N 1
ATOM 3067 C CA . ILE A 1 371 ? 27.475 -8.389 0.464 1.00 91.75 371 ILE A CA 1
ATOM 3068 C C . ILE A 1 371 ? 26.115 -8.999 0.122 1.00 91.75 371 ILE A C 1
ATOM 3070 O O . ILE A 1 371 ? 25.118 -8.763 0.808 1.00 91.75 371 ILE A O 1
ATOM 3074 N N . SER A 1 372 ? 26.075 -9.797 -0.945 1.00 92.12 372 SER A N 1
ATOM 3075 C CA . SER A 1 372 ? 24.938 -10.662 -1.245 1.00 92.12 372 SER A CA 1
ATOM 3076 C C . SER A 1 372 ? 24.928 -11.848 -0.283 1.00 92.12 372 SER A C 1
ATOM 3078 O O . SER A 1 372 ? 25.832 -12.682 -0.299 1.00 92.12 372 SER A O 1
ATOM 3080 N N . LEU A 1 373 ? 23.877 -11.970 0.529 1.00 89.50 373 LEU A N 1
ATOM 3081 C CA . LEU A 1 373 ? 23.716 -13.118 1.430 1.00 89.50 373 LEU A CA 1
ATOM 3082 C C . LEU A 1 373 ? 23.663 -14.452 0.682 1.00 89.50 373 LEU A C 1
ATOM 3084 O O . LEU A 1 373 ? 24.077 -15.465 1.231 1.00 89.50 373 LEU A O 1
ATOM 3088 N N . GLN A 1 374 ? 23.179 -14.461 -0.563 1.00 93.00 374 GLN A N 1
ATOM 3089 C CA . GLN A 1 374 ? 23.132 -15.668 -1.387 1.00 93.00 374 GLN A CA 1
ATOM 3090 C C . GLN A 1 374 ? 24.530 -16.128 -1.806 1.00 93.00 374 GLN A C 1
ATOM 3092 O O . GLN A 1 374 ? 24.830 -17.316 -1.718 1.00 93.00 374 GLN A O 1
ATOM 3097 N N . GLU A 1 375 ? 25.387 -15.200 -2.235 1.00 93.38 375 GLU A N 1
ATOM 3098 C CA . GLU A 1 375 ? 26.780 -15.508 -2.580 1.00 93.38 375 GLU A CA 1
ATOM 3099 C C . GLU A 1 375 ? 27.538 -15.970 -1.336 1.00 93.38 375 GLU A C 1
ATOM 3101 O O . GLU A 1 375 ? 28.189 -17.009 -1.360 1.00 93.38 375 GLU A O 1
ATOM 3106 N N . HIS A 1 376 ? 27.345 -15.278 -0.211 1.00 96.06 376 HIS A N 1
ATOM 3107 C CA . HIS A 1 376 ? 27.970 -15.643 1.058 1.00 96.06 376 HIS A CA 1
ATOM 3108 C C . HIS A 1 376 ? 27.507 -17.012 1.578 1.00 96.06 376 HIS A C 1
ATOM 3110 O O . HIS A 1 376 ? 28.308 -17.795 2.082 1.00 96.06 376 HIS A O 1
ATOM 3116 N N . ALA A 1 377 ? 26.222 -17.343 1.431 1.00 96.00 377 ALA A N 1
ATOM 3117 C CA . ALA A 1 377 ? 25.701 -18.665 1.772 1.00 96.00 377 ALA A CA 1
ATOM 3118 C C . ALA A 1 377 ? 26.372 -19.766 0.930 1.00 96.00 377 ALA A C 1
ATOM 3120 O O . ALA A 1 377 ? 26.803 -20.785 1.475 1.00 96.00 377 ALA A O 1
ATOM 3121 N N . LEU A 1 378 ? 26.535 -19.533 -0.380 1.00 95.75 378 LEU A N 1
ATOM 3122 C CA . LEU A 1 378 ? 27.230 -20.449 -1.290 1.00 95.75 378 LEU A CA 1
ATOM 3123 C C . LEU A 1 378 ? 28.713 -20.612 -0.929 1.00 95.75 378 LEU A C 1
ATOM 3125 O O . LEU A 1 378 ? 29.200 -21.741 -0.885 1.00 95.75 378 LEU A O 1
ATOM 3129 N N . GLU A 1 379 ? 29.418 -19.519 -0.629 1.00 97.25 379 GLU A N 1
ATOM 3130 C CA . GLU A 1 379 ? 30.835 -19.535 -0.236 1.00 97.25 379 GLU A CA 1
ATOM 3131 C C . GLU A 1 379 ? 31.096 -20.393 1.007 1.00 97.25 379 GLU A C 1
ATOM 3133 O O . GLU A 1 379 ? 32.103 -21.100 1.081 1.00 97.25 379 GLU A O 1
ATOM 3138 N N . HIS A 1 380 ? 30.174 -20.367 1.971 1.00 97.19 380 HIS A N 1
ATOM 3139 C CA . HIS A 1 380 ? 30.289 -21.122 3.222 1.00 97.19 380 HIS A CA 1
ATOM 3140 C C . HIS A 1 380 ? 29.588 -22.485 3.183 1.00 97.19 380 HIS A C 1
ATOM 3142 O O . HIS A 1 380 ? 29.591 -23.200 4.188 1.00 97.19 380 HIS A O 1
ATOM 3148 N N . ASN A 1 381 ? 29.018 -22.876 2.036 1.00 97.19 381 ASN A N 1
ATOM 3149 C CA . ASN A 1 381 ? 28.228 -24.099 1.875 1.00 97.19 381 ASN A CA 1
ATOM 3150 C C . ASN A 1 381 ? 27.132 -24.214 2.957 1.00 97.19 381 ASN A C 1
ATOM 3152 O O . ASN A 1 381 ? 27.069 -25.189 3.714 1.00 97.19 381 ASN A O 1
ATOM 3156 N N . VAL A 1 382 ? 26.317 -23.164 3.068 1.00 96.88 382 VAL A N 1
ATOM 3157 C CA . VAL A 1 382 ? 25.175 -23.037 3.981 1.00 96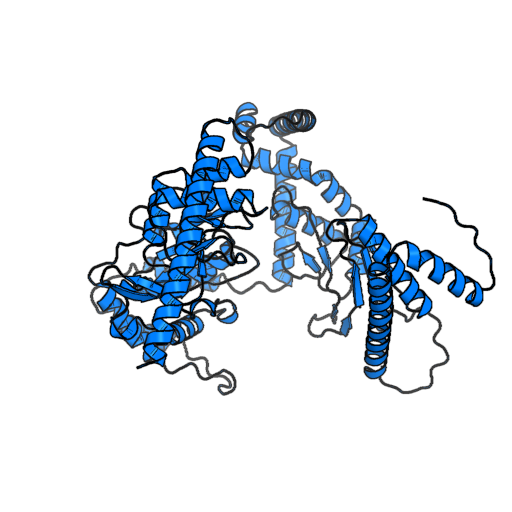.88 382 VAL A CA 1
ATOM 3158 C C . VAL A 1 382 ? 23.918 -22.762 3.152 1.00 96.88 382 VAL A C 1
ATOM 3160 O O . VAL A 1 382 ? 23.965 -22.023 2.173 1.00 96.88 382 VAL A O 1
ATOM 3163 N N . GLU A 1 383 ? 22.778 -23.330 3.544 1.00 96.31 383 GLU A N 1
ATOM 3164 C CA . GLU A 1 383 ? 21.490 -22.980 2.938 1.00 96.31 383 GLU A CA 1
ATOM 3165 C C . GLU A 1 383 ? 21.131 -21.519 3.238 1.00 96.31 383 GLU A C 1
ATOM 3167 O O . GLU A 1 383 ? 21.197 -21.077 4.385 1.00 96.31 383 GLU A O 1
ATOM 3172 N N . LEU A 1 384 ? 20.699 -20.762 2.225 1.00 93.44 384 LEU A N 1
ATOM 3173 C CA . LEU A 1 384 ? 20.414 -19.328 2.373 1.00 93.44 384 LEU A CA 1
ATOM 3174 C C . LEU A 1 384 ? 19.417 -19.041 3.507 1.00 93.44 384 LEU A C 1
ATOM 3176 O O . LEU A 1 384 ? 19.623 -18.110 4.280 1.00 93.44 384 LEU A O 1
ATOM 3180 N N . ASN A 1 385 ? 18.367 -19.856 3.637 1.00 90.19 385 ASN A N 1
ATOM 3181 C CA . ASN A 1 385 ? 17.361 -19.690 4.690 1.00 90.19 385 ASN A CA 1
ATOM 3182 C C . ASN A 1 385 ? 17.938 -19.913 6.095 1.00 90.19 385 ASN A C 1
ATOM 3184 O O . ASN A 1 385 ? 17.553 -19.212 7.026 1.00 90.19 385 ASN A O 1
ATOM 3188 N N . ASP A 1 386 ? 18.884 -20.843 6.240 1.00 95.38 386 ASP A N 1
ATOM 3189 C CA . ASP A 1 386 ? 19.534 -21.135 7.519 1.00 95.38 386 ASP A CA 1
ATOM 3190 C C . ASP A 1 386 ? 20.496 -20.010 7.913 1.00 95.38 386 ASP A C 1
ATOM 3192 O O . ASP A 1 386 ? 20.469 -19.541 9.051 1.00 95.38 386 ASP A O 1
ATOM 3196 N N . LEU A 1 387 ? 21.312 -19.534 6.960 1.00 95.25 387 LEU A N 1
ATOM 3197 C CA . LEU A 1 387 ? 22.181 -18.376 7.181 1.00 95.25 387 LEU A CA 1
ATOM 3198 C C . LEU A 1 387 ? 21.349 -17.147 7.547 1.00 95.25 387 LEU A C 1
ATOM 3200 O O . LEU A 1 387 ? 21.705 -16.407 8.461 1.00 95.25 387 LEU A O 1
ATOM 3204 N N . TRP A 1 388 ? 20.234 -16.946 6.845 1.00 91.75 388 TRP A N 1
ATOM 3205 C CA . TRP A 1 388 ? 19.345 -15.822 7.080 1.00 91.75 388 TRP A CA 1
ATOM 3206 C C . TRP A 1 388 ? 18.696 -15.866 8.459 1.00 91.75 388 TRP A C 1
ATOM 3208 O O . TRP A 1 388 ? 18.712 -14.852 9.152 1.00 91.75 388 TRP A O 1
ATOM 3218 N N . LEU A 1 389 ? 18.192 -17.029 8.884 1.00 90.94 389 LEU A N 1
ATOM 3219 C CA . LEU A 1 389 ? 17.624 -17.229 10.218 1.00 90.94 389 LEU A CA 1
ATOM 3220 C C . LEU A 1 389 ? 18.618 -16.824 11.316 1.00 90.94 389 LEU A C 1
ATOM 3222 O O . LEU A 1 389 ? 18.286 -16.024 12.189 1.00 90.94 389 LEU A O 1
ATOM 3226 N N . VAL A 1 390 ? 19.849 -17.341 11.252 1.00 95.06 390 VAL A N 1
ATOM 3227 C CA . VAL A 1 390 ? 20.866 -17.077 12.280 1.00 95.06 390 VAL A CA 1
ATOM 3228 C C . VAL A 1 390 ? 21.372 -15.637 12.212 1.00 95.06 390 VAL A C 1
ATOM 3230 O O . VAL A 1 390 ? 21.537 -14.997 13.248 1.00 95.06 390 VAL A O 1
ATOM 3233 N N . TRP A 1 391 ? 21.569 -15.090 11.009 1.00 94.06 391 TRP A N 1
ATOM 3234 C CA . TRP A 1 391 ? 22.032 -13.712 10.837 1.00 94.06 391 TRP A CA 1
ATOM 3235 C C . TRP A 1 391 ? 21.023 -12.696 11.360 1.00 94.06 391 TRP A C 1
ATOM 3237 O O . TRP A 1 391 ? 21.385 -11.769 12.080 1.00 94.06 391 TRP A O 1
ATOM 3247 N N . ARG A 1 392 ? 19.743 -12.903 11.048 1.00 89.62 392 ARG A N 1
ATOM 3248 C CA . ARG A 1 392 ? 18.644 -12.075 11.540 1.00 89.62 392 ARG A CA 1
ATOM 3249 C C . ARG A 1 392 ? 18.616 -12.042 13.068 1.00 89.62 392 ARG A C 1
ATOM 3251 O O . ARG A 1 392 ? 18.491 -10.969 13.653 1.00 89.62 392 ARG A O 1
ATOM 3258 N N . TRP A 1 393 ? 18.812 -13.191 13.708 1.00 92.81 393 TRP A N 1
ATOM 3259 C CA . TRP A 1 393 ? 18.870 -13.260 15.162 1.00 92.81 393 TRP A CA 1
ATOM 3260 C C . TRP A 1 393 ? 20.070 -12.495 15.725 1.00 92.81 393 TRP A C 1
ATOM 3262 O O . TRP A 1 393 ? 19.916 -11.718 16.663 1.00 92.81 393 TRP A O 1
ATOM 3272 N N . GLU A 1 394 ? 21.257 -12.634 15.130 1.00 92.81 394 GLU A N 1
ATOM 3273 C CA . GLU A 1 394 ? 22.431 -11.862 15.557 1.00 92.81 394 GLU A CA 1
ATOM 3274 C C . GLU A 1 394 ? 22.202 -10.344 15.469 1.00 92.81 394 GLU A C 1
ATOM 3276 O O . GLU A 1 394 ? 22.609 -9.623 16.380 1.00 92.81 394 GLU A O 1
ATOM 3281 N N . LEU A 1 395 ? 21.490 -9.860 14.442 1.00 87.50 395 LEU A N 1
ATOM 3282 C CA . LEU A 1 395 ? 21.132 -8.440 14.309 1.00 87.50 395 LEU A CA 1
ATOM 3283 C C . LEU A 1 395 ? 20.217 -7.936 15.437 1.00 87.50 395 LEU A C 1
ATOM 3285 O O . LEU A 1 395 ? 20.334 -6.783 15.846 1.00 87.50 395 LEU A O 1
ATOM 3289 N N . CYS A 1 396 ? 19.336 -8.787 15.968 1.00 89.12 396 CYS A N 1
ATOM 3290 C CA . CYS A 1 396 ? 18.393 -8.437 17.040 1.00 89.12 396 CYS A CA 1
ATOM 3291 C C . CYS A 1 396 ? 18.771 -9.029 18.401 1.00 89.12 396 CYS A C 1
ATOM 3293 O O . CYS A 1 396 ? 17.961 -9.029 19.333 1.00 89.12 396 CYS A O 1
ATOM 3295 N N . LYS A 1 397 ? 19.997 -9.539 18.546 1.00 93.31 397 LYS A N 1
ATOM 3296 C CA . LYS A 1 397 ? 20.443 -10.221 19.762 1.00 93.31 397 LYS A CA 1
ATOM 3297 C C . LYS A 1 397 ? 20.252 -9.352 21.001 1.00 93.31 397 LYS A C 1
ATOM 3299 O O . LYS A 1 397 ? 19.742 -9.834 22.006 1.00 93.31 397 LYS A O 1
ATOM 3304 N N . HIS A 1 398 ? 20.584 -8.067 20.908 1.00 94.06 398 HIS A N 1
ATOM 3305 C CA . HIS A 1 398 ? 20.434 -7.127 22.017 1.00 94.06 398 HIS A CA 1
ATOM 3306 C C . HIS A 1 398 ? 18.974 -6.885 22.421 1.00 94.06 398 HIS A C 1
ATOM 3308 O O . HIS A 1 398 ? 18.693 -6.763 23.614 1.00 94.06 398 HIS A O 1
ATOM 3314 N N . ASP A 1 399 ? 18.039 -6.874 21.468 1.00 93.19 399 ASP A N 1
ATOM 3315 C CA . ASP A 1 399 ? 16.610 -6.734 21.767 1.00 93.19 399 ASP A CA 1
ATOM 3316 C C . ASP A 1 399 ? 16.095 -7.972 22.503 1.00 93.19 399 ASP A C 1
ATOM 3318 O O . ASP A 1 399 ? 15.404 -7.875 23.517 1.00 93.19 399 ASP A O 1
ATOM 3322 N N . LEU A 1 400 ? 16.468 -9.159 22.023 1.00 94.81 400 LEU A N 1
ATOM 3323 C CA . LEU A 1 400 ? 16.057 -10.419 22.636 1.00 94.81 400 LEU A CA 1
ATOM 3324 C C . LEU A 1 400 ? 16.710 -10.618 24.008 1.00 94.81 400 LEU A C 1
ATOM 3326 O O . LEU A 1 400 ? 16.039 -11.067 24.932 1.00 94.81 400 LEU A O 1
ATOM 3330 N N . GLU A 1 401 ? 17.970 -10.214 24.188 1.00 95.81 401 GLU A N 1
ATOM 3331 C CA . GLU A 1 401 ? 18.634 -10.154 25.497 1.00 95.81 401 GLU A CA 1
ATOM 3332 C C . GLU A 1 401 ? 17.928 -9.183 26.452 1.00 95.81 401 GLU A C 1
ATOM 3334 O O . GLU A 1 401 ? 17.806 -9.473 27.642 1.00 95.81 401 GLU A O 1
ATOM 3339 N N . TYR A 1 402 ? 17.437 -8.042 25.957 1.00 96.06 402 TYR A N 1
ATOM 3340 C CA . TYR A 1 402 ? 16.642 -7.106 26.751 1.00 96.06 402 TYR A CA 1
ATOM 3341 C C . TYR A 1 402 ? 15.326 -7.744 27.215 1.00 96.06 402 TYR A C 1
ATOM 3343 O O . TYR A 1 402 ? 15.036 -7.728 28.413 1.00 96.06 402 TYR A O 1
ATOM 3351 N N . TYR A 1 403 ? 14.570 -8.370 26.308 1.00 97.12 403 TYR A N 1
ATOM 3352 C CA . TYR A 1 403 ? 13.308 -9.037 26.647 1.00 97.12 403 TYR A CA 1
ATOM 3353 C C . TYR A 1 403 ? 13.489 -10.344 27.432 1.00 97.12 403 TYR A C 1
ATOM 3355 O O . TYR A 1 403 ? 12.551 -10.791 28.089 1.00 97.12 403 TYR A O 1
ATOM 3363 N N . ALA A 1 404 ? 14.676 -10.954 27.422 1.00 96.88 404 ALA A N 1
ATOM 3364 C CA . ALA A 1 404 ? 14.996 -12.133 28.229 1.00 96.88 404 ALA A CA 1
ATOM 3365 C C . ALA A 1 404 ? 15.187 -11.810 29.724 1.00 96.88 404 ALA A C 1
ATOM 3367 O O . ALA A 1 404 ? 15.107 -12.707 30.566 1.00 96.88 404 ALA A O 1
ATOM 3368 N N . LYS A 1 405 ? 15.430 -10.542 30.078 1.00 97.75 405 LYS A N 1
ATOM 3369 C CA . LYS A 1 405 ? 15.622 -10.116 31.470 1.00 97.75 405 LYS A CA 1
ATOM 3370 C C . LYS A 1 405 ? 14.323 -10.236 32.258 1.00 97.75 405 LYS A C 1
ATOM 3372 O O . LYS A 1 405 ? 13.324 -9.589 31.939 1.00 97.75 405 LYS A O 1
ATOM 3377 N N . PHE A 1 406 ? 14.347 -11.027 33.329 1.00 97.38 406 PHE A N 1
ATOM 3378 C CA . PHE A 1 406 ? 13.157 -11.290 34.138 1.00 97.38 406 PHE A CA 1
ATOM 3379 C C . PHE A 1 406 ? 12.569 -10.013 34.756 1.00 97.38 406 PHE A C 1
ATOM 3381 O O . PHE A 1 406 ? 11.353 -9.875 34.847 1.00 97.38 406 PHE A O 1
ATOM 3388 N N . GLU A 1 407 ? 13.399 -9.050 35.150 1.00 97.44 407 GLU A N 1
ATOM 3389 C CA . GLU A 1 407 ? 12.948 -7.764 35.681 1.00 97.44 407 GLU A CA 1
ATOM 3390 C C . GLU A 1 407 ? 12.204 -6.918 34.639 1.00 97.44 407 GLU A C 1
ATOM 3392 O O . GLU A 1 407 ? 11.216 -6.271 34.983 1.00 97.44 407 GLU A O 1
ATOM 3397 N N . ILE A 1 408 ? 12.618 -6.980 33.367 1.00 96.94 408 ILE A N 1
ATOM 3398 C CA . ILE A 1 408 ? 11.941 -6.307 32.250 1.00 96.94 408 ILE A CA 1
ATOM 3399 C C . ILE A 1 408 ? 10.608 -6.993 31.970 1.00 96.94 408 ILE A C 1
ATOM 3401 O O . ILE A 1 408 ? 9.568 -6.335 31.946 1.00 96.94 408 ILE A O 1
ATOM 3405 N N . GLN A 1 409 ? 10.625 -8.322 31.849 1.00 97.69 409 GLN A N 1
ATOM 3406 C CA . GLN A 1 409 ? 9.423 -9.142 31.694 1.00 97.69 409 GLN A CA 1
ATOM 3407 C C . GLN A 1 409 ? 8.402 -8.855 32.795 1.00 97.69 409 GLN A C 1
ATOM 3409 O O . GLN A 1 409 ? 7.229 -8.605 32.529 1.00 97.69 409 GLN A O 1
ATOM 3414 N N . LYS A 1 410 ? 8.850 -8.848 34.052 1.00 97.31 410 LYS A N 1
ATOM 3415 C CA . LYS A 1 410 ? 7.988 -8.589 35.199 1.00 97.31 410 LYS A CA 1
ATOM 3416 C C . LYS A 1 410 ? 7.434 -7.165 35.172 1.00 97.31 410 LYS A C 1
ATOM 3418 O O . LYS A 1 410 ? 6.235 -7.000 35.365 1.00 97.31 410 LYS A O 1
ATOM 3423 N N . ALA A 1 411 ? 8.265 -6.156 34.906 1.00 95.00 411 ALA A N 1
ATOM 3424 C CA . ALA A 1 411 ? 7.815 -4.767 34.836 1.00 95.00 411 ALA A CA 1
ATOM 3425 C C . ALA A 1 411 ? 6.759 -4.562 33.739 1.00 95.00 411 ALA A C 1
ATOM 3427 O O . ALA A 1 411 ? 5.724 -3.947 33.980 1.00 95.00 411 ALA A O 1
ATOM 3428 N N . MET A 1 412 ? 6.982 -5.131 32.554 1.00 96.19 412 MET A N 1
ATOM 3429 C CA . MET A 1 412 ? 6.027 -5.077 31.449 1.00 96.19 412 MET A CA 1
ATOM 3430 C C . MET A 1 412 ? 4.736 -5.844 31.752 1.00 96.19 412 MET A C 1
ATOM 3432 O O . MET A 1 412 ? 3.654 -5.367 31.421 1.00 96.19 412 MET A O 1
ATOM 3436 N N . TYR A 1 413 ? 4.829 -7.013 32.390 1.00 96.69 413 TYR A N 1
ATOM 3437 C CA . TYR A 1 413 ? 3.667 -7.797 32.806 1.00 96.69 413 TYR A CA 1
ATOM 3438 C C . TYR A 1 413 ? 2.822 -7.065 33.851 1.00 96.69 413 TYR A C 1
ATOM 3440 O O . TYR A 1 413 ? 1.597 -7.031 33.726 1.00 96.69 413 TYR A O 1
ATOM 3448 N N . ASP A 1 414 ? 3.465 -6.464 34.854 1.00 94.06 414 ASP A N 1
ATOM 3449 C CA . ASP A 1 414 ? 2.801 -5.696 35.908 1.00 94.06 414 ASP A CA 1
ATOM 3450 C C . ASP A 1 414 ? 2.106 -4.451 35.325 1.00 94.06 414 ASP A C 1
ATOM 3452 O O . ASP A 1 414 ? 0.955 -4.169 35.651 1.00 94.06 414 ASP A O 1
ATOM 3456 N N . GLU A 1 415 ? 2.766 -3.753 34.398 1.00 91.56 415 GLU A N 1
ATOM 3457 C CA . GLU A 1 415 ? 2.207 -2.601 33.678 1.00 91.56 415 GLU A CA 1
ATOM 3458 C C . GLU A 1 415 ? 1.028 -2.985 32.762 1.00 91.56 415 GLU A C 1
ATOM 3460 O O . GLU A 1 415 ? 0.100 -2.201 32.555 1.00 91.56 415 GLU A O 1
ATOM 3465 N N . ALA A 1 416 ? 1.047 -4.200 32.211 1.00 94.00 416 ALA A N 1
ATOM 3466 C CA . ALA A 1 416 ? 0.030 -4.733 31.309 1.00 94.00 416 ALA A CA 1
ATOM 3467 C C . ALA A 1 416 ? -1.209 -5.305 32.019 1.00 94.00 416 ALA A C 1
ATOM 3469 O O . ALA A 1 416 ? -2.150 -5.735 31.343 1.00 94.00 416 ALA A O 1
ATOM 3470 N N . GLN A 1 417 ? -1.229 -5.358 33.355 1.00 92.69 417 GLN A N 1
ATOM 3471 C CA . GLN A 1 417 ? -2.331 -5.978 34.090 1.00 92.69 417 GLN A CA 1
ATOM 3472 C C . GLN A 1 417 ? -3.672 -5.330 33.738 1.00 92.69 417 GLN A C 1
ATOM 3474 O O . GLN A 1 417 ? -3.823 -4.113 33.779 1.00 92.69 417 GLN A O 1
ATOM 3479 N N . ASN A 1 418 ? -4.659 -6.170 33.406 1.00 89.50 418 ASN A N 1
ATOM 3480 C CA . ASN A 1 418 ? -6.005 -5.768 32.977 1.00 89.50 418 ASN A CA 1
ATOM 3481 C C . ASN A 1 418 ? -6.056 -4.922 31.691 1.00 89.50 418 ASN A C 1
ATOM 3483 O O . ASN A 1 418 ? -7.098 -4.352 31.372 1.00 89.50 418 ASN A O 1
ATOM 3487 N N . ARG A 1 419 ? -4.969 -4.866 30.918 1.00 92.88 419 ARG A N 1
ATOM 3488 C CA . ARG A 1 419 ? -4.896 -4.143 29.645 1.00 92.88 419 ARG A CA 1
ATOM 3489 C C . ARG A 1 419 ? -4.750 -5.114 28.488 1.00 92.88 419 ARG A C 1
ATOM 3491 O O . ARG A 1 419 ? -4.301 -6.248 28.646 1.00 92.88 419 ARG A O 1
ATOM 3498 N N . ARG A 1 420 ? -5.124 -4.653 27.299 1.00 92.88 420 ARG A N 1
ATOM 3499 C CA . ARG A 1 420 ? -4.809 -5.343 26.050 1.00 92.88 420 ARG A CA 1
ATOM 3500 C C . ARG A 1 420 ? -3.463 -4.847 25.544 1.00 92.88 420 ARG A C 1
ATOM 3502 O O . ARG A 1 420 ? -3.186 -3.652 25.585 1.00 92.88 420 ARG A O 1
ATOM 3509 N N . ILE A 1 421 ? -2.648 -5.754 25.035 1.00 94.88 421 ILE A N 1
ATOM 3510 C CA . ILE A 1 421 ? -1.328 -5.472 24.484 1.00 94.88 421 ILE A CA 1
ATOM 3511 C C . ILE A 1 421 ? -1.355 -5.788 23.003 1.00 94.88 421 ILE A C 1
ATOM 3513 O O . ILE A 1 421 ? -1.604 -6.925 22.618 1.00 94.88 421 ILE A O 1
ATOM 3517 N N . GLN A 1 422 ? -1.104 -4.793 22.169 1.00 92.81 422 GLN A N 1
ATOM 3518 C CA . GLN A 1 422 ? -0.835 -5.009 20.761 1.00 92.81 422 GLN A CA 1
ATOM 3519 C C . GLN A 1 422 ? 0.589 -5.545 20.604 1.00 92.81 422 GLN A C 1
ATOM 3521 O O . GLN A 1 422 ? 1.544 -4.926 21.082 1.00 92.81 422 GLN A O 1
ATOM 3526 N N . VAL A 1 423 ? 0.726 -6.698 19.958 1.00 92.56 423 VAL A N 1
ATOM 3527 C CA . VAL A 1 423 ? 2.023 -7.336 19.702 1.00 92.56 423 VAL A CA 1
ATOM 3528 C C . VAL A 1 423 ? 2.513 -6.879 18.330 1.00 92.56 423 VAL A C 1
ATOM 3530 O O . VAL A 1 423 ? 2.021 -7.357 17.315 1.00 92.56 423 VAL A O 1
ATOM 3533 N N . GLY A 1 424 ? 3.447 -5.927 18.285 1.00 88.62 424 GLY A N 1
ATOM 3534 C CA . GLY A 1 424 ? 3.851 -5.224 17.063 1.00 88.62 424 GLY A CA 1
ATOM 3535 C C . GLY A 1 424 ? 2.890 -4.091 16.679 1.00 88.62 424 GLY A C 1
ATOM 3536 O O . GLY A 1 424 ? 1.796 -3.962 17.228 1.00 88.62 424 GLY A O 1
ATOM 3537 N N . SER A 1 425 ? 3.296 -3.246 15.729 1.00 79.50 425 SER A N 1
ATOM 3538 C CA . SER A 1 425 ? 2.539 -2.046 15.319 1.00 79.50 425 SER A CA 1
ATOM 3539 C C . SER A 1 425 ? 1.203 -2.371 14.640 1.00 79.50 425 SER A C 1
ATOM 3541 O O . SER A 1 425 ? 0.238 -1.616 14.759 1.00 79.50 425 SER A O 1
ATOM 3543 N N . ASP A 1 426 ? 1.136 -3.520 13.966 1.00 74.69 426 ASP A N 1
ATOM 3544 C CA . ASP A 1 426 ? -0.025 -3.981 13.198 1.00 74.69 426 ASP A CA 1
ATOM 3545 C C . ASP A 1 426 ? -0.556 -5.353 13.667 1.00 74.69 426 ASP A C 1
ATOM 3547 O O . ASP A 1 426 ? -1.479 -5.902 13.058 1.00 74.69 426 ASP A O 1
ATOM 3551 N N . GLY A 1 427 ? -0.004 -5.920 14.746 1.00 80.06 427 GLY A N 1
ATOM 3552 C CA . GLY A 1 427 ? -0.384 -7.252 15.216 1.00 80.06 427 GLY A CA 1
ATOM 3553 C C . GLY A 1 427 ? -1.628 -7.284 16.112 1.00 80.06 427 GLY A C 1
ATOM 3554 O O . GLY A 1 427 ? -2.288 -6.259 16.330 1.00 80.06 427 GLY A O 1
ATOM 3555 N N . PRO A 1 428 ? -2.005 -8.481 16.594 1.00 85.81 428 PRO A N 1
ATOM 3556 C CA . PRO A 1 428 ? -3.211 -8.674 17.386 1.00 85.81 428 PRO A CA 1
ATOM 3557 C C . PRO A 1 428 ? -3.084 -8.079 18.790 1.00 85.81 428 PRO A C 1
ATOM 3559 O O . PRO A 1 428 ? -1.986 -7.902 19.320 1.00 85.81 428 PRO A O 1
ATOM 3562 N N . PHE A 1 429 ? -4.239 -7.820 19.405 1.00 88.88 429 PHE A N 1
ATOM 3563 C CA . PHE A 1 429 ? -4.325 -7.514 20.827 1.00 88.88 429 PHE A CA 1
ATOM 3564 C C . PHE A 1 429 ? -4.394 -8.806 21.633 1.00 88.88 429 PHE A C 1
ATOM 3566 O O . PHE A 1 429 ? -5.203 -9.681 21.338 1.00 88.88 429 PHE A O 1
ATOM 3573 N N . VAL A 1 430 ? -3.571 -8.900 22.669 1.00 93.19 430 VAL A N 1
ATOM 3574 C CA . VAL A 1 430 ? -3.482 -10.053 23.563 1.00 93.19 430 VAL A CA 1
ATOM 3575 C C . VAL A 1 430 ? -3.430 -9.607 25.022 1.00 93.19 430 VAL A C 1
ATOM 3577 O O . VAL A 1 430 ? -3.306 -8.420 25.315 1.00 93.19 430 VAL A O 1
ATOM 3580 N N . ARG A 1 431 ? -3.486 -10.557 25.956 1.00 92.88 431 ARG A N 1
ATOM 3581 C CA . ARG A 1 431 ? -3.103 -10.334 27.356 1.00 92.88 431 ARG A CA 1
ATOM 3582 C C . ARG A 1 431 ? -1.910 -11.204 27.679 1.00 92.88 431 ARG A C 1
ATOM 3584 O O . ARG A 1 431 ? -1.917 -12.386 27.341 1.00 92.88 431 ARG A O 1
ATOM 3591 N N . PHE A 1 432 ? -0.916 -10.634 28.350 1.00 95.31 432 PHE A N 1
ATOM 3592 C CA . PHE A 1 432 ? 0.150 -11.451 28.909 1.00 95.31 432 PHE A CA 1
ATOM 3593 C C . PHE A 1 432 ? -0.428 -12.372 29.983 1.00 95.31 432 PHE A C 1
ATOM 3595 O O . PHE A 1 432 ? -1.213 -11.923 30.821 1.00 95.31 432 PHE A O 1
ATOM 3602 N N . ARG A 1 433 ? -0.072 -13.660 29.944 1.00 95.00 433 ARG A N 1
ATOM 3603 C CA . ARG A 1 433 ? -0.516 -14.640 30.950 1.00 95.00 433 ARG A CA 1
ATOM 3604 C C . ARG A 1 433 ? 0.547 -14.840 32.018 1.00 95.00 433 ARG A C 1
ATOM 3606 O O . ARG A 1 433 ? 0.217 -15.104 33.170 1.00 95.00 433 ARG A O 1
ATOM 3613 N N . SER A 1 434 ? 1.808 -14.676 31.635 1.00 96.81 434 SER A N 1
ATOM 3614 C CA . SER A 1 434 ? 2.961 -14.673 32.520 1.00 96.81 434 SER A CA 1
ATOM 3615 C C . SER A 1 434 ? 4.003 -13.638 32.069 1.00 96.81 434 SER A C 1
ATOM 3617 O O . SER A 1 434 ? 4.010 -13.246 30.899 1.00 96.81 434 SER A O 1
ATOM 3619 N N . PRO A 1 435 ? 4.915 -13.204 32.959 1.00 97.88 435 PRO A N 1
ATOM 3620 C CA . PRO A 1 435 ? 6.089 -12.428 32.560 1.00 97.88 435 PRO A CA 1
ATOM 3621 C C . PRO A 1 435 ? 6.920 -13.112 31.465 1.00 97.88 435 PRO A C 1
ATOM 3623 O O . PRO A 1 435 ? 7.380 -12.456 30.534 1.00 97.88 435 PRO A O 1
ATOM 3626 N N . GLN A 1 436 ? 7.071 -14.437 31.537 1.00 97.50 436 GLN A N 1
ATOM 3627 C CA . GLN A 1 436 ? 7.903 -15.208 30.613 1.00 97.50 436 GLN A CA 1
ATOM 3628 C C . GLN A 1 436 ? 7.402 -15.147 29.168 1.00 97.50 436 GLN A C 1
ATOM 3630 O O . GLN A 1 436 ? 8.206 -15.219 28.240 1.00 97.50 436 GLN A O 1
ATOM 3635 N N . ASP A 1 437 ? 6.096 -14.964 28.962 1.00 96.31 437 ASP A N 1
ATOM 3636 C CA . ASP A 1 437 ? 5.504 -14.908 27.624 1.00 96.31 437 ASP A CA 1
ATOM 3637 C C . ASP A 1 437 ? 6.038 -13.728 26.797 1.00 96.31 437 ASP A C 1
ATOM 3639 O O . ASP A 1 437 ? 6.050 -13.792 25.573 1.00 96.31 437 ASP A O 1
ATOM 3643 N N . ILE A 1 438 ? 6.500 -12.649 27.439 1.00 97.56 438 ILE A N 1
ATOM 3644 C CA . ILE A 1 438 ? 7.006 -11.454 26.746 1.00 97.56 438 ILE A CA 1
ATOM 3645 C C . ILE A 1 438 ? 8.231 -11.785 25.894 1.00 97.56 438 ILE A C 1
ATOM 3647 O O . ILE A 1 438 ? 8.331 -11.317 24.762 1.00 97.56 438 ILE A O 1
ATOM 3651 N N . TYR A 1 439 ? 9.132 -12.626 26.404 1.00 97.50 439 TYR A N 1
ATOM 3652 C CA . TYR A 1 439 ? 10.300 -13.069 25.647 1.00 97.50 439 TYR A CA 1
ATOM 3653 C C . TYR A 1 439 ? 9.895 -13.895 24.423 1.00 97.50 439 TYR A C 1
ATOM 3655 O O . TYR A 1 439 ? 10.357 -13.637 23.314 1.00 97.50 439 TYR A O 1
ATOM 3663 N N . TRP A 1 440 ? 8.960 -14.827 24.599 1.00 97.69 440 TRP A N 1
ATOM 3664 C CA . TRP A 1 440 ? 8.442 -15.651 23.508 1.00 97.69 440 TRP A CA 1
ATOM 3665 C C . TRP A 1 440 ? 7.716 -14.828 22.447 1.00 97.69 440 TRP A C 1
ATOM 3667 O O . TRP A 1 440 ? 7.931 -15.019 21.256 1.00 97.69 440 TRP A O 1
ATOM 3677 N N . LEU A 1 441 ? 6.904 -13.854 22.856 1.00 96.44 441 LEU A N 1
ATOM 3678 C CA . LEU A 1 441 ? 6.252 -12.946 21.918 1.00 96.44 441 LEU A CA 1
ATOM 3679 C C . LEU A 1 441 ? 7.258 -12.030 21.209 1.00 96.44 441 LEU A C 1
ATOM 3681 O O . LEU A 1 441 ? 7.024 -11.657 20.062 1.00 96.44 441 LEU A O 1
ATOM 3685 N N . ALA A 1 442 ? 8.377 -11.686 21.855 1.00 96.56 442 ALA A N 1
ATOM 3686 C CA . ALA A 1 442 ? 9.457 -10.944 21.215 1.00 96.56 442 ALA A CA 1
ATOM 3687 C C . ALA A 1 442 ? 10.168 -11.791 20.150 1.00 96.56 442 ALA A C 1
ATOM 3689 O O . ALA A 1 442 ? 10.452 -11.263 19.079 1.00 96.56 442 ALA A O 1
ATOM 3690 N N . ILE A 1 443 ? 10.380 -13.093 20.392 1.00 95.31 443 ILE A N 1
ATOM 3691 C CA . ILE A 1 443 ? 10.869 -14.043 19.374 1.00 95.31 443 ILE A CA 1
ATOM 3692 C C . ILE A 1 443 ? 9.868 -14.150 18.219 1.00 95.31 443 ILE A C 1
ATOM 3694 O O . ILE A 1 443 ? 10.248 -13.972 17.066 1.00 95.31 443 ILE A O 1
ATOM 3698 N N . PHE A 1 444 ? 8.579 -14.352 18.518 1.00 94.25 444 PHE A N 1
ATOM 3699 C CA . PHE A 1 444 ? 7.531 -14.412 17.495 1.00 94.25 444 PHE A CA 1
ATOM 3700 C C . PHE A 1 444 ? 7.553 -13.170 16.593 1.00 94.25 444 PHE A C 1
ATOM 3702 O O . PHE A 1 444 ? 7.591 -13.278 15.367 1.00 94.25 444 PHE A O 1
ATOM 3709 N N . LEU A 1 445 ? 7.558 -11.979 17.202 1.00 91.31 445 LEU A N 1
ATOM 3710 C CA . LEU A 1 445 ? 7.673 -10.719 16.475 1.00 91.31 445 LEU A CA 1
ATOM 3711 C C . LEU A 1 445 ? 8.960 -10.668 15.672 1.00 91.31 445 LEU A C 1
ATOM 3713 O O . LEU A 1 445 ? 8.925 -10.337 14.491 1.00 91.31 445 LEU A O 1
ATOM 3717 N N . HIS A 1 446 ? 10.079 -11.034 16.290 1.00 88.44 446 HIS A N 1
ATOM 3718 C CA . HIS A 1 446 ? 11.365 -11.009 15.630 1.00 88.44 446 HIS A CA 1
ATOM 3719 C C . HIS A 1 446 ? 11.340 -11.779 14.323 1.00 88.44 446 HIS A C 1
ATOM 3721 O O . HIS A 1 446 ? 11.955 -11.281 13.398 1.00 88.44 446 HIS A O 1
ATOM 3727 N N . SER A 1 447 ? 10.614 -12.891 14.211 1.00 84.62 447 SER A N 1
ATOM 3728 C CA . SER A 1 447 ? 10.562 -13.714 12.998 1.00 84.62 447 SER A CA 1
ATOM 3729 C C . SER A 1 447 ? 9.501 -13.304 11.976 1.00 84.62 447 SER A C 1
ATOM 3731 O O . SER A 1 447 ? 9.638 -13.605 10.785 1.00 84.62 447 SER A O 1
ATOM 3733 N N . HIS A 1 448 ? 8.487 -12.553 12.403 1.00 82.75 448 HIS A N 1
ATOM 3734 C CA . HIS A 1 448 ? 7.374 -12.117 11.552 1.00 82.75 448 HIS A CA 1
ATOM 3735 C C . HIS A 1 448 ? 7.470 -10.649 11.108 1.00 82.75 448 HIS A C 1
ATOM 3737 O O . HIS A 1 448 ? 6.799 -10.255 10.155 1.00 82.75 448 HIS A O 1
ATOM 3743 N N . LEU A 1 449 ? 8.299 -9.843 11.772 1.00 75.81 449 LEU A N 1
ATOM 3744 C CA . LEU A 1 449 ? 8.553 -8.446 11.422 1.00 75.81 449 LEU A CA 1
ATOM 3745 C C . LEU A 1 449 ? 9.548 -8.312 10.249 1.00 75.81 449 LEU A C 1
ATOM 3747 O O . LEU A 1 449 ? 10.115 -9.292 9.769 1.00 75.81 449 LEU A O 1
ATOM 3751 N N . GLY A 1 450 ? 9.754 -7.102 9.731 1.00 71.62 450 GLY A N 1
ATOM 3752 C CA . GLY A 1 450 ? 10.834 -6.833 8.772 1.00 71.62 450 GLY A CA 1
ATOM 3753 C C . GLY A 1 450 ? 12.232 -6.917 9.410 1.00 71.62 450 GLY A C 1
ATOM 3754 O O . GLY A 1 450 ? 12.378 -6.835 10.622 1.00 71.62 450 GLY A O 1
ATOM 3755 N N . VAL A 1 451 ? 13.289 -7.008 8.592 1.00 67.62 451 VAL A N 1
ATOM 3756 C CA . VAL A 1 451 ? 14.708 -7.076 9.042 1.00 67.62 451 VAL A CA 1
ATOM 3757 C C . VAL A 1 451 ? 15.123 -5.890 9.923 1.00 67.62 451 VAL A C 1
ATOM 3759 O O . VAL A 1 451 ? 16.034 -6.010 10.731 1.00 67.62 451 VAL A O 1
ATOM 3762 N N . ASN A 1 452 ? 14.447 -4.751 9.767 1.00 70.69 452 ASN A N 1
ATOM 3763 C CA . ASN A 1 452 ? 14.764 -3.494 10.448 1.00 70.69 452 ASN A CA 1
ATOM 3764 C C . ASN A 1 452 ? 13.724 -3.116 11.514 1.00 70.69 452 ASN A C 1
ATOM 3766 O O . ASN A 1 452 ? 13.648 -1.957 11.918 1.00 70.69 452 ASN A O 1
ATOM 3770 N N . GLU A 1 453 ? 12.863 -4.051 11.907 1.00 79.81 453 GLU A N 1
ATOM 3771 C CA . GLU A 1 453 ? 11.806 -3.800 12.877 1.00 79.81 453 GLU A CA 1
ATOM 3772 C C . GLU A 1 453 ? 12.141 -4.483 14.203 1.00 79.81 453 GLU A C 1
ATOM 3774 O O . GLU A 1 453 ? 12.400 -5.684 14.268 1.00 79.81 453 GLU A O 1
ATOM 3779 N N . HIS A 1 454 ? 12.117 -3.696 15.274 1.00 88.94 454 HIS A N 1
ATOM 3780 C CA . HIS A 1 454 ? 12.341 -4.184 16.626 1.00 88.94 454 HIS A CA 1
ATOM 3781 C C . HIS A 1 454 ? 11.029 -4.718 17.217 1.00 88.94 454 HIS A C 1
ATOM 3783 O O . HIS A 1 454 ? 9.970 -4.116 16.986 1.00 88.94 454 HIS A O 1
ATOM 3789 N N . PRO A 1 455 ? 11.059 -5.798 18.019 1.00 92.62 455 PRO A N 1
ATOM 3790 C CA . PRO A 1 455 ? 9.883 -6.228 18.760 1.00 92.62 455 PRO A CA 1
ATOM 3791 C C . PRO A 1 455 ? 9.369 -5.092 19.649 1.00 92.62 455 PRO A C 1
ATOM 3793 O O . PRO A 1 455 ? 10.107 -4.547 20.472 1.00 92.62 455 PRO A O 1
ATOM 3796 N N . ALA A 1 456 ? 8.098 -4.733 19.482 1.00 93.12 456 ALA A N 1
ATOM 3797 C CA . ALA A 1 456 ? 7.453 -3.656 20.219 1.00 93.12 456 ALA A CA 1
ATOM 3798 C C . ALA A 1 456 ? 6.086 -4.105 20.738 1.00 93.12 456 ALA A C 1
ATOM 3800 O O . ALA A 1 456 ? 5.345 -4.816 20.056 1.00 93.12 456 ALA A O 1
ATOM 3801 N N . PHE A 1 457 ? 5.743 -3.659 21.943 1.00 94.88 457 PHE A N 1
ATOM 3802 C CA . PHE A 1 457 ? 4.493 -3.993 22.614 1.00 94.88 457 PHE A CA 1
ATOM 3803 C C . PHE A 1 457 ? 3.755 -2.708 22.971 1.00 94.88 457 PHE A C 1
ATOM 3805 O O . PHE A 1 457 ? 4.281 -1.870 23.704 1.00 94.88 457 PHE A O 1
ATOM 3812 N N . TYR A 1 458 ? 2.529 -2.552 22.475 1.00 92.19 458 TYR A N 1
ATOM 3813 C CA . TYR A 1 458 ? 1.738 -1.342 22.692 1.00 92.19 458 TYR A CA 1
ATOM 3814 C C . TYR A 1 458 ? 0.576 -1.646 23.621 1.00 92.19 458 TYR A C 1
ATOM 3816 O O . TYR A 1 458 ? -0.345 -2.383 23.274 1.00 92.19 458 TYR A O 1
ATOM 3824 N N . ARG A 1 459 ? 0.599 -1.077 24.822 1.00 92.25 459 ARG A N 1
ATOM 3825 C CA . ARG A 1 459 ? -0.506 -1.239 25.769 1.00 92.25 459 ARG A CA 1
ATOM 3826 C C . ARG A 1 459 ? -1.706 -0.379 25.375 1.00 92.25 459 ARG A C 1
ATOM 3828 O O . ARG A 1 459 ? -1.549 0.757 24.929 1.00 92.25 459 ARG A O 1
ATOM 3835 N N . SER A 1 460 ? -2.912 -0.882 25.614 1.00 91.75 460 SER A N 1
ATOM 3836 C CA . SER A 1 460 ? -4.121 -0.068 25.579 1.00 91.75 460 SER A CA 1
ATOM 3837 C C . SER A 1 460 ? -4.134 0.919 26.745 1.00 91.75 460 SER A C 1
ATOM 3839 O O . SER A 1 460 ? -3.790 0.581 27.881 1.00 91.75 460 SER A O 1
ATOM 3841 N N . VAL A 1 461 ? -4.605 2.140 26.484 1.00 90.88 461 VAL A N 1
ATOM 3842 C CA . VAL A 1 461 ? -4.912 3.101 27.558 1.00 90.88 461 VAL A CA 1
ATOM 3843 C C . VAL A 1 461 ? -6.094 2.630 28.405 1.00 90.88 461 VAL A C 1
ATOM 3845 O O . VAL A 1 461 ? -6.146 2.932 29.590 1.00 90.88 461 VAL A O 1
ATOM 3848 N N . ALA A 1 462 ? -6.994 1.840 27.813 1.00 90.81 462 ALA A N 1
ATOM 3849 C CA . ALA A 1 462 ? -8.139 1.231 28.471 1.00 90.81 462 ALA A CA 1
ATOM 3850 C C . ALA A 1 462 ? -7.743 0.032 29.347 1.00 90.81 462 ALA A C 1
ATOM 3852 O O . ALA A 1 462 ? -6.970 -0.833 28.918 1.00 90.81 462 ALA A O 1
ATOM 3853 N N . ASN A 1 463 ? -8.348 -0.022 30.529 1.00 90.94 463 ASN A N 1
ATOM 3854 C CA . ASN A 1 463 ? -8.416 -1.171 31.420 1.00 90.94 463 ASN A CA 1
ATOM 3855 C C . ASN A 1 463 ? -9.716 -1.933 31.163 1.00 90.94 463 ASN A C 1
ATOM 3857 O O . ASN A 1 463 ? -10.760 -1.341 30.892 1.00 90.94 463 ASN A O 1
ATOM 3861 N N . TYR A 1 464 ? -9.669 -3.249 31.289 1.00 88.69 464 TYR A N 1
ATOM 3862 C CA . TYR A 1 464 ? -10.773 -4.148 30.987 1.00 88.69 464 TYR A CA 1
ATOM 3863 C C . TYR A 1 464 ? -10.992 -5.140 32.129 1.00 88.69 464 TYR A C 1
ATOM 3865 O O . TYR A 1 464 ? -10.067 -5.465 32.872 1.00 88.69 464 TYR A O 1
ATOM 3873 N N . ASP A 1 465 ? -12.206 -5.677 32.244 1.00 88.06 465 ASP A N 1
ATOM 3874 C CA . ASP A 1 465 ? -12.499 -6.729 33.222 1.00 88.06 465 ASP A CA 1
ATOM 3875 C C . ASP A 1 465 ? -11.722 -8.026 32.945 1.00 88.06 465 ASP A C 1
ATOM 3877 O O . ASP A 1 465 ? -11.133 -8.225 31.879 1.00 88.06 465 ASP A O 1
ATOM 3881 N N . ALA A 1 466 ? -11.705 -8.947 33.910 1.00 83.62 466 ALA A N 1
ATOM 3882 C CA . ALA A 1 466 ? -10.986 -10.219 33.782 1.00 83.62 466 ALA A CA 1
ATOM 3883 C C . ALA A 1 466 ? -11.435 -11.059 32.567 1.00 83.62 466 ALA A C 1
ATOM 3885 O O . ALA A 1 466 ? -10.679 -11.905 32.101 1.00 83.62 466 ALA A O 1
ATOM 3886 N N . GLN A 1 467 ? -12.642 -10.811 32.044 1.00 82.81 467 GLN A N 1
ATOM 3887 C CA . GLN A 1 467 ? -13.223 -11.513 30.894 1.00 82.81 467 GLN A CA 1
ATOM 3888 C C . GLN A 1 467 ? -13.119 -10.723 29.583 1.00 82.81 467 GLN A C 1
ATOM 3890 O O . GLN A 1 467 ? -13.595 -11.196 28.554 1.00 82.81 467 GLN A O 1
ATOM 3895 N N . ASP A 1 468 ? -12.510 -9.539 29.621 1.00 79.38 468 ASP A N 1
ATOM 3896 C CA . ASP A 1 468 ? -12.281 -8.665 28.475 1.00 79.38 468 ASP A CA 1
ATOM 3897 C C . ASP A 1 468 ? -13.558 -8.182 27.763 1.00 79.38 468 ASP A C 1
ATOM 3899 O O . ASP A 1 468 ? -13.541 -7.816 26.584 1.00 79.38 468 ASP A O 1
ATOM 3903 N N . ARG A 1 469 ? -14.681 -8.185 28.491 1.00 75.62 469 ARG A N 1
ATOM 3904 C CA . ARG A 1 469 ? -16.017 -7.865 27.970 1.00 75.62 469 ARG A CA 1
ATOM 3905 C C . ARG A 1 469 ? -16.339 -6.384 28.068 1.00 75.62 469 ARG A C 1
ATOM 3907 O O . ARG A 1 469 ? -17.042 -5.860 27.207 1.00 75.62 469 ARG A O 1
ATOM 3914 N N . PHE A 1 470 ? -15.846 -5.726 29.113 1.00 79.25 470 PHE A N 1
ATOM 3915 C CA . PHE A 1 470 ? -16.171 -4.336 29.410 1.00 79.25 470 PHE A CA 1
ATOM 3916 C C . PHE A 1 470 ? -14.908 -3.557 29.759 1.00 79.25 470 PHE A C 1
ATOM 3918 O O . PHE A 1 470 ? -14.068 -4.036 30.523 1.00 79.25 470 PHE A O 1
ATOM 3925 N N . MET A 1 471 ? -14.787 -2.360 29.182 1.00 86.62 471 MET A N 1
ATOM 3926 C CA . MET A 1 471 ? -13.808 -1.369 29.614 1.00 86.62 471 MET A CA 1
ATOM 3927 C C . MET A 1 471 ? -14.216 -0.888 31.009 1.00 86.62 471 MET A C 1
ATOM 3929 O O . MET A 1 471 ? -15.357 -0.468 31.189 1.00 86.62 471 MET A O 1
ATOM 3933 N N . ILE A 1 472 ? -13.311 -1.008 31.978 1.00 87.75 472 ILE A N 1
ATOM 3934 C CA . ILE A 1 472 ? -13.534 -0.594 33.368 1.00 87.75 472 ILE A CA 1
ATOM 3935 C C . ILE A 1 472 ? -13.158 0.876 33.547 1.00 87.75 472 ILE A C 1
ATOM 3937 O O . ILE A 1 472 ? -13.892 1.609 34.194 1.00 87.75 472 ILE A O 1
ATOM 3941 N N . ASP A 1 473 ? -12.020 1.293 32.990 1.00 88.88 473 ASP A N 1
ATOM 3942 C CA . ASP A 1 473 ? -11.491 2.657 33.105 1.00 88.88 473 ASP A CA 1
ATOM 3943 C C . ASP A 1 473 ? -10.409 2.882 32.028 1.00 88.88 473 ASP A C 1
ATOM 3945 O O . ASP A 1 473 ? -10.141 1.981 31.225 1.00 88.88 473 ASP A O 1
ATOM 3949 N N . TYR A 1 474 ? -9.766 4.048 31.987 1.00 89.75 474 TYR A N 1
ATOM 3950 C CA . TYR A 1 474 ? -8.663 4.341 31.074 1.00 89.75 474 TYR A CA 1
ATOM 3951 C C . TYR A 1 474 ? -7.665 5.360 31.640 1.00 89.75 474 TYR A C 1
ATOM 3953 O O . TYR A 1 474 ? -8.005 6.244 32.420 1.00 89.75 474 TYR A O 1
ATOM 3961 N N . ASP A 1 475 ? -6.411 5.254 31.206 1.00 90.38 475 ASP A N 1
ATOM 3962 C CA . ASP A 1 475 ? -5.402 6.283 31.456 1.00 90.38 475 ASP A CA 1
ATOM 3963 C C . ASP A 1 475 ? -5.590 7.461 30.500 1.00 90.38 475 ASP A C 1
ATOM 3965 O O . ASP A 1 475 ? -5.919 7.282 29.322 1.00 90.38 475 ASP A O 1
ATOM 3969 N N . ILE A 1 476 ? -5.256 8.662 30.965 1.00 90.69 476 ILE A N 1
ATOM 3970 C CA . ILE A 1 476 ? -5.080 9.816 30.082 1.00 90.69 476 ILE A CA 1
ATOM 3971 C C . ILE A 1 476 ? -3.602 9.893 29.710 1.00 90.69 476 ILE A C 1
ATOM 3973 O O . ILE A 1 476 ? -2.742 10.036 30.576 1.00 90.69 476 ILE A O 1
ATOM 3977 N N . VAL A 1 477 ? -3.303 9.809 28.415 1.00 91.62 477 VAL A N 1
ATOM 3978 C CA . VAL A 1 477 ? -1.936 9.921 27.894 1.00 91.62 477 VAL A CA 1
ATOM 3979 C C . VAL A 1 477 ? -1.792 11.244 27.158 1.00 91.62 477 VAL A C 1
ATOM 3981 O O . VAL A 1 477 ? -2.470 11.487 26.160 1.00 91.62 477 VAL A O 1
ATOM 3984 N N . LEU A 1 478 ? -0.898 12.095 27.652 1.00 92.00 478 LEU A N 1
ATOM 3985 C CA . LEU A 1 478 ? -0.492 13.333 26.999 1.00 92.00 478 LEU A CA 1
ATOM 3986 C C . LEU A 1 478 ? 0.851 13.091 26.315 1.00 92.00 478 LEU A C 1
ATOM 3988 O O . LEU A 1 478 ? 1.850 12.847 26.986 1.00 92.00 478 LEU A O 1
ATOM 3992 N N . GLU A 1 479 ? 0.877 13.150 24.987 1.00 92.31 479 GLU A N 1
ATOM 3993 C CA . GLU A 1 479 ? 2.089 12.955 24.189 1.00 92.31 479 GLU A CA 1
ATOM 3994 C C . GLU A 1 479 ? 2.521 14.266 23.533 1.00 92.31 479 GLU A C 1
ATOM 3996 O O . GLU A 1 479 ? 1.698 14.995 22.971 1.00 92.31 479 GLU A O 1
ATOM 4001 N N . THR A 1 480 ? 3.819 14.565 23.583 1.00 88.31 480 THR A N 1
ATOM 4002 C CA . THR A 1 480 ? 4.389 15.745 22.928 1.00 88.31 480 THR A CA 1
ATOM 4003 C C . THR A 1 480 ? 5.115 15.358 21.642 1.00 88.31 480 THR A C 1
ATOM 4005 O O . THR A 1 480 ? 6.196 14.772 21.664 1.00 88.31 480 THR A O 1
ATOM 4008 N N . ASP A 1 481 ? 4.545 15.738 20.496 1.00 82.25 481 ASP A N 1
ATOM 4009 C CA . ASP A 1 481 ? 5.184 15.551 19.190 1.00 82.25 481 ASP A CA 1
ATOM 4010 C C . ASP A 1 481 ? 6.170 16.693 18.888 1.00 82.25 481 ASP A C 1
ATOM 4012 O O . ASP A 1 481 ? 5.797 17.818 18.533 1.00 82.25 481 ASP A O 1
ATOM 4016 N N . GLY A 1 482 ? 7.464 16.388 19.004 1.00 76.06 482 GLY A N 1
ATOM 4017 C CA . GLY A 1 482 ? 8.554 17.296 18.644 1.00 76.06 482 GLY A CA 1
ATOM 4018 C C . GLY A 1 482 ? 8.758 17.476 17.132 1.00 76.06 482 GLY A C 1
ATOM 4019 O O . GLY A 1 482 ? 9.672 18.198 16.730 1.00 76.06 482 GLY A O 1
ATOM 4020 N N . ARG A 1 483 ? 7.948 16.826 16.281 1.00 79.38 483 ARG A N 1
ATOM 4021 C CA . ARG A 1 483 ? 8.131 16.682 14.823 1.00 79.38 483 ARG A CA 1
ATOM 4022 C C . ARG A 1 483 ? 9.502 16.114 14.460 1.00 79.38 483 ARG A C 1
ATOM 4024 O O . ARG A 1 483 ? 10.177 16.627 13.570 1.00 79.38 483 ARG A O 1
ATOM 4031 N N . GLY A 1 484 ? 9.944 15.101 15.201 1.00 77.19 484 GLY A N 1
ATOM 4032 C CA . GLY A 1 484 ? 11.279 14.520 15.037 1.00 77.19 484 GLY A CA 1
ATOM 4033 C C . GLY A 1 484 ? 12.396 15.218 15.820 1.00 77.19 484 GLY A C 1
ATOM 4034 O O . GLY A 1 484 ? 13.519 14.729 15.806 1.00 77.19 484 GLY A O 1
ATOM 4035 N N . ASN A 1 485 ? 12.128 16.330 16.518 1.00 84.12 485 ASN A N 1
ATOM 4036 C CA . ASN A 1 485 ? 13.120 17.004 17.358 1.00 84.12 485 ASN A CA 1
ATOM 4037 C C . ASN A 1 485 ? 12.908 16.659 18.842 1.00 84.12 485 ASN A C 1
ATOM 4039 O O . ASN A 1 485 ? 11.958 17.136 19.466 1.00 84.12 485 ASN A O 1
ATOM 4043 N N . HIS A 1 486 ? 13.821 15.860 19.404 1.00 85.88 486 HIS A N 1
ATOM 4044 C CA . HIS A 1 486 ? 13.769 15.422 20.802 1.00 85.88 486 HIS A CA 1
ATOM 4045 C C . HIS A 1 486 ? 13.785 16.595 21.794 1.00 85.88 486 HIS A C 1
ATOM 4047 O O . HIS A 1 486 ? 12.936 16.649 22.679 1.00 85.88 486 HIS A O 1
ATOM 4053 N N . GLN A 1 487 ? 14.671 17.579 21.602 1.00 88.12 487 GLN A N 1
ATOM 4054 C CA . GLN A 1 487 ? 14.776 18.751 22.480 1.00 88.12 487 GLN A CA 1
ATOM 4055 C C . GLN A 1 487 ? 13.451 19.518 22.549 1.00 88.12 487 GLN A C 1
ATOM 4057 O O . GLN A 1 487 ? 12.988 19.900 23.619 1.00 88.12 487 GLN A O 1
ATOM 4062 N N . LYS A 1 488 ? 12.783 19.663 21.403 1.00 88.00 488 LYS A N 1
ATOM 4063 C CA . LYS A 1 488 ? 11.473 20.309 21.335 1.00 88.00 488 LYS A CA 1
ATOM 4064 C C . LYS A 1 488 ? 10.383 19.503 22.045 1.00 88.00 488 LYS A C 1
ATOM 4066 O O . LYS A 1 488 ? 9.488 20.090 22.647 1.00 88.00 488 LYS A O 1
ATOM 4071 N N . SER A 1 489 ? 10.428 18.171 21.964 1.00 87.00 489 SER A N 1
ATOM 4072 C CA . SER A 1 489 ? 9.498 17.309 22.707 1.00 87.00 489 SER A CA 1
ATOM 4073 C C . SER A 1 489 ? 9.703 17.443 24.222 1.00 87.00 489 SER A C 1
ATOM 4075 O O . SER A 1 489 ? 8.713 17.519 24.953 1.00 87.00 489 SER A O 1
ATOM 4077 N N . VAL A 1 490 ? 10.961 17.567 24.675 1.00 90.06 490 VAL A N 1
ATOM 4078 C CA . VAL A 1 490 ? 11.327 17.843 26.077 1.00 90.06 490 VAL A CA 1
ATOM 4079 C C . VAL A 1 490 ? 10.783 19.195 26.537 1.00 90.06 490 VAL A C 1
ATOM 4081 O O . VAL A 1 490 ? 10.050 19.231 27.517 1.00 90.06 490 VAL A O 1
ATOM 4084 N N . GLU A 1 491 ? 11.044 20.284 25.809 1.00 91.06 491 GLU A N 1
ATOM 4085 C CA . GLU A 1 491 ? 10.551 21.633 26.152 1.00 91.06 491 GLU A CA 1
ATOM 4086 C C . GLU A 1 491 ? 9.017 21.688 26.270 1.00 91.06 491 GLU A C 1
ATOM 4088 O O . GLU A 1 491 ? 8.453 22.299 27.185 1.00 91.06 491 GLU A O 1
ATOM 4093 N N . LEU A 1 492 ? 8.315 21.020 25.347 1.00 89.19 492 LEU A N 1
ATOM 4094 C CA . LEU A 1 492 ? 6.860 20.894 25.411 1.00 89.19 492 LEU A CA 1
ATOM 4095 C C . LEU A 1 492 ? 6.428 20.078 26.634 1.00 89.19 492 LEU A C 1
ATOM 4097 O O . LEU A 1 492 ? 5.488 20.473 27.326 1.00 89.19 492 LEU A O 1
ATOM 4101 N N . MET A 1 493 ? 7.111 18.966 26.920 1.00 94.56 493 MET A N 1
ATOM 4102 C CA . MET A 1 493 ? 6.775 18.103 28.050 1.00 94.56 493 MET A CA 1
ATOM 4103 C C . MET A 1 493 ? 7.041 18.786 29.394 1.00 94.56 493 MET A C 1
ATOM 4105 O O . MET A 1 493 ? 6.236 18.642 30.306 1.00 94.56 493 MET A O 1
ATOM 4109 N N . GLU A 1 494 ? 8.093 19.597 29.520 1.00 94.25 494 GLU A N 1
ATOM 4110 C CA . GLU A 1 494 ? 8.339 20.405 30.722 1.00 94.25 494 GLU A CA 1
ATOM 4111 C C . GLU A 1 494 ? 7.160 21.327 31.045 1.00 94.25 494 GLU A C 1
ATOM 4113 O O . GLU A 1 494 ? 6.816 21.520 32.213 1.00 94.25 494 GLU A O 1
ATOM 4118 N N . THR A 1 495 ? 6.507 21.872 30.015 1.00 92.00 495 THR A N 1
ATOM 4119 C CA . THR A 1 495 ? 5.312 22.696 30.210 1.00 92.00 495 THR A CA 1
ATOM 4120 C C . THR A 1 495 ? 4.132 21.858 30.697 1.00 92.00 495 THR A C 1
ATOM 4122 O O . THR A 1 495 ? 3.465 22.244 31.655 1.00 92.00 495 THR A O 1
ATOM 4125 N N . VAL A 1 496 ? 3.903 20.687 30.092 1.00 89.75 496 VAL A N 1
ATOM 4126 C CA . VAL A 1 496 ? 2.860 19.743 30.534 1.00 89.75 496 VAL A CA 1
ATOM 4127 C C . VAL A 1 496 ? 3.084 19.332 31.993 1.00 89.75 496 VAL A C 1
ATOM 4129 O O . VAL A 1 496 ? 2.156 19.386 32.794 1.00 89.75 496 VAL A O 1
ATOM 4132 N N . VAL A 1 497 ? 4.323 18.998 32.359 1.00 93.56 497 VAL A N 1
ATOM 4133 C CA . VAL A 1 497 ? 4.724 18.617 33.720 1.00 93.56 497 VAL A CA 1
ATOM 4134 C C . VAL A 1 497 ? 4.409 19.713 34.733 1.00 93.56 497 VAL A C 1
ATOM 4136 O O . VAL A 1 497 ? 3.782 19.420 35.749 1.00 93.56 497 VAL A O 1
ATOM 4139 N N . LYS A 1 498 ? 4.787 20.968 34.456 1.00 92.38 498 LYS A N 1
ATOM 4140 C CA . LYS A 1 498 ? 4.498 22.104 35.349 1.00 92.38 498 LYS A CA 1
ATOM 4141 C C . LYS A 1 498 ? 2.996 22.283 35.562 1.00 92.38 498 LYS A C 1
ATOM 4143 O O . LYS A 1 498 ? 2.559 22.394 36.703 1.00 92.38 498 LYS A O 1
ATOM 4148 N N . VAL A 1 499 ? 2.204 22.222 34.487 1.00 87.62 499 VAL A N 1
ATOM 4149 C CA . VAL A 1 499 ? 0.738 22.340 34.566 1.00 87.62 499 VAL A CA 1
ATOM 4150 C C . VAL A 1 499 ? 0.135 21.215 35.411 1.00 87.62 499 VAL A C 1
ATOM 4152 O O . VAL A 1 499 ? -0.689 21.479 36.284 1.00 87.62 499 VAL A O 1
ATOM 4155 N N . LEU A 1 500 ? 0.551 19.963 35.197 1.00 87.19 500 LEU A N 1
ATOM 4156 C CA . LEU A 1 500 ? 0.051 18.831 35.983 1.00 87.19 500 LEU A CA 1
ATOM 4157 C C . LEU A 1 500 ? 0.445 18.938 37.467 1.00 87.19 500 LEU A C 1
ATOM 4159 O O . LEU A 1 500 ? -0.379 18.653 38.336 1.00 87.19 500 LEU A O 1
ATOM 4163 N N . GLN A 1 501 ? 1.664 19.402 37.763 1.00 90.50 501 GLN A N 1
ATOM 4164 C CA . GLN A 1 501 ? 2.139 19.637 39.132 1.00 90.50 501 GLN A CA 1
ATOM 4165 C C . GLN A 1 501 ? 1.360 20.754 39.839 1.00 90.50 501 GLN A C 1
ATOM 4167 O O . GLN A 1 501 ? 0.948 20.572 40.983 1.00 90.50 501 GLN A O 1
ATOM 4172 N N . GLU A 1 502 ? 1.105 21.879 39.167 1.00 89.88 502 GLU A N 1
ATOM 4173 C CA . GLU A 1 502 ? 0.288 22.980 39.701 1.00 89.88 502 GLU A CA 1
ATOM 4174 C C . GLU A 1 502 ? -1.162 22.559 39.970 1.00 89.88 502 GLU A C 1
ATOM 4176 O O . GLU A 1 502 ? -1.808 23.082 40.879 1.00 89.88 502 GLU A O 1
ATOM 4181 N N . LEU A 1 503 ? -1.669 21.589 39.204 1.00 85.38 503 LEU A N 1
ATOM 4182 C CA . LEU A 1 503 ? -2.992 21.002 39.401 1.00 85.38 503 LEU A CA 1
ATOM 4183 C C . LEU A 1 503 ? -3.042 19.939 40.503 1.00 85.38 503 LEU A C 1
ATOM 4185 O O . LEU A 1 503 ? -4.129 19.467 40.831 1.00 85.38 503 LEU A O 1
ATOM 4189 N N . GLY A 1 504 ? -1.897 19.535 41.061 1.00 89.62 504 GLY A N 1
ATOM 4190 C CA . GLY A 1 504 ? -1.823 18.419 42.003 1.00 89.62 504 GLY A CA 1
ATOM 4191 C C . GLY A 1 504 ? -2.203 17.069 41.380 1.00 89.62 504 GLY A C 1
ATOM 4192 O O . GLY A 1 504 ? -2.592 16.151 42.102 1.00 89.62 504 GLY A O 1
ATOM 4193 N N . VAL A 1 505 ? -2.117 16.935 40.051 1.00 88.00 505 VAL A N 1
ATOM 4194 C CA . VAL A 1 505 ? -2.393 15.679 39.343 1.00 88.00 505 VAL A CA 1
ATOM 4195 C C . VAL A 1 505 ? -1.177 14.767 39.469 1.00 88.00 505 VAL A C 1
ATOM 4197 O O . VAL A 1 505 ? -0.049 15.178 39.207 1.00 88.00 505 VAL A O 1
ATOM 4200 N N . THR A 1 506 ? -1.399 13.512 39.860 1.00 90.25 506 THR A N 1
ATOM 4201 C CA . THR A 1 506 ? -0.347 12.485 39.853 1.00 90.25 506 THR A CA 1
ATOM 4202 C C . THR A 1 506 ? -0.225 11.899 38.450 1.00 90.25 506 THR A C 1
ATOM 4204 O O . THR A 1 506 ? -1.235 11.556 37.840 1.00 90.25 506 THR A O 1
ATOM 4207 N N . PHE A 1 507 ? 0.997 11.787 37.934 1.00 93.62 507 PHE A N 1
ATOM 4208 C CA . PHE A 1 507 ? 1.271 11.236 36.608 1.00 93.62 507 PHE A CA 1
ATOM 4209 C C . PHE A 1 507 ? 2.645 10.560 36.564 1.00 93.62 507 PHE A C 1
ATOM 4211 O O . PHE A 1 507 ? 3.537 10.904 37.340 1.00 93.62 507 PHE A O 1
ATOM 4218 N N . ASP A 1 508 ? 2.815 9.649 35.609 1.00 93.69 508 ASP A N 1
ATOM 4219 C CA . ASP A 1 508 ? 4.096 9.042 35.256 1.00 93.69 508 ASP A CA 1
ATOM 4220 C C . ASP A 1 508 ? 4.666 9.696 33.998 1.00 93.69 508 ASP A C 1
ATOM 4222 O O . AS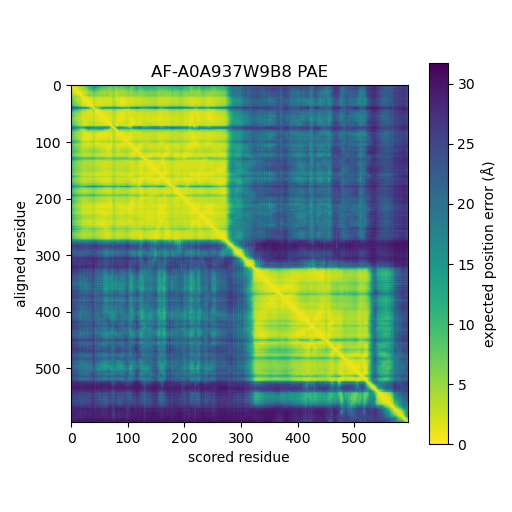P A 1 508 ? 3.938 9.945 33.035 1.00 93.69 508 ASP A O 1
ATOM 4226 N N . LEU A 1 509 ? 5.980 9.907 33.962 1.00 94.06 509 LEU A N 1
ATOM 4227 C CA . LEU A 1 509 ? 6.682 10.293 32.739 1.00 94.06 509 LEU A CA 1
ATOM 4228 C C . LEU A 1 509 ? 7.291 9.074 32.068 1.00 94.06 509 LEU A C 1
ATOM 4230 O O . LEU A 1 509 ? 7.960 8.263 32.708 1.00 94.06 509 LEU A O 1
ATOM 4234 N N . ARG A 1 510 ? 7.075 8.963 30.759 1.00 90.81 510 ARG A N 1
ATOM 4235 C CA . ARG A 1 510 ? 7.533 7.833 29.957 1.00 90.81 510 ARG A CA 1
ATOM 4236 C C . ARG A 1 510 ? 8.234 8.310 28.701 1.00 90.81 510 ARG A C 1
ATOM 4238 O O . ARG A 1 510 ? 7.796 9.246 28.035 1.00 90.81 510 ARG A O 1
ATOM 4245 N N . PHE A 1 511 ? 9.307 7.613 28.366 1.00 87.38 511 PHE A N 1
ATOM 4246 C CA . PHE A 1 511 ? 9.969 7.731 27.080 1.00 87.38 511 PHE A CA 1
ATOM 4247 C C . PHE A 1 511 ? 9.477 6.606 26.173 1.00 87.38 511 PHE A C 1
ATOM 4249 O O . PHE A 1 511 ? 9.499 5.441 26.561 1.00 87.38 511 PHE A O 1
ATOM 4256 N N . THR A 1 512 ? 9.012 6.951 24.974 1.00 82.31 512 THR A N 1
ATOM 4257 C CA . THR A 1 512 ? 8.383 5.987 24.050 1.00 82.31 512 THR A CA 1
ATOM 4258 C C . THR A 1 512 ? 9.387 5.226 23.179 1.00 82.31 512 THR A C 1
ATOM 4260 O O . THR A 1 512 ? 8.988 4.493 22.280 1.00 82.31 512 THR A O 1
ATOM 4263 N N . GLY A 1 513 ? 10.693 5.416 23.400 1.00 75.75 513 GLY A N 1
ATOM 4264 C CA . GLY A 1 513 ? 11.760 4.870 22.552 1.00 75.75 513 GLY A CA 1
ATOM 4265 C C . GLY A 1 513 ? 12.028 5.692 21.284 1.00 75.75 513 GLY A C 1
ATOM 4266 O O . GLY A 1 513 ? 13.102 5.578 20.704 1.00 75.75 513 GLY A O 1
ATOM 4267 N N . GLY A 1 514 ? 11.081 6.543 20.870 1.00 77.62 514 GLY A N 1
ATOM 4268 C CA . GLY A 1 514 ? 11.237 7.491 19.766 1.00 77.62 514 GLY A CA 1
ATOM 4269 C C . GLY A 1 514 ? 11.723 8.871 20.221 1.00 77.62 514 GLY A C 1
ATOM 4270 O O . GLY A 1 514 ? 12.436 9.020 21.202 1.00 77.62 514 GLY A O 1
ATOM 4271 N N . VAL A 1 515 ? 11.303 9.925 19.520 1.00 75.44 515 VAL A N 1
ATOM 4272 C CA . VAL A 1 515 ? 11.609 11.322 19.898 1.00 75.44 515 VAL A CA 1
ATOM 4273 C C . VAL A 1 515 ? 10.624 11.919 20.909 1.00 75.44 515 VAL A C 1
ATOM 4275 O O . VAL A 1 515 ? 10.847 13.041 21.360 1.00 75.44 515 VAL A O 1
ATOM 4278 N N . ASN A 1 516 ? 9.567 11.179 21.271 1.00 84.94 516 ASN A N 1
ATOM 4279 C CA . ASN A 1 516 ? 8.428 11.690 22.032 1.00 84.94 516 ASN A CA 1
ATOM 4280 C C . ASN A 1 516 ? 8.443 11.240 23.499 1.00 84.94 516 ASN A C 1
ATOM 4282 O O . ASN A 1 516 ? 8.745 10.082 23.820 1.00 84.94 516 ASN A O 1
ATOM 4286 N N . LEU A 1 517 ? 8.028 12.151 24.377 1.00 91.44 517 LEU A N 1
ATOM 4287 C CA . LEU A 1 517 ? 7.712 11.876 25.775 1.00 91.44 517 LEU A CA 1
ATOM 4288 C C . LEU A 1 517 ? 6.199 11.752 25.968 1.00 91.44 517 LEU A C 1
ATOM 4290 O O . LEU A 1 517 ? 5.409 12.391 25.270 1.00 91.44 517 LEU A O 1
ATOM 4294 N N . GLN A 1 518 ? 5.807 10.965 26.966 1.00 94.38 518 GLN A N 1
ATOM 4295 C CA . GLN A 1 518 ? 4.426 10.831 27.414 1.00 94.38 518 GLN A CA 1
ATOM 4296 C C . GLN A 1 518 ? 4.307 11.151 28.906 1.00 94.38 518 GLN A C 1
ATOM 4298 O O . GLN A 1 518 ? 5.102 10.664 29.707 1.00 94.38 518 GLN A O 1
ATOM 4303 N N . ALA A 1 519 ? 3.292 11.929 29.276 1.00 95.19 519 ALA A N 1
ATOM 4304 C CA . ALA A 1 519 ? 2.794 12.018 30.643 1.00 95.19 519 ALA A CA 1
ATOM 4305 C C . ALA A 1 519 ? 1.517 11.175 30.745 1.00 95.19 519 ALA A C 1
ATOM 4307 O O . ALA A 1 519 ? 0.546 11.416 30.026 1.00 95.19 519 ALA A O 1
ATOM 4308 N N . VAL A 1 520 ? 1.536 10.161 31.604 1.00 93.38 520 VAL A N 1
ATOM 4309 C CA . VAL A 1 520 ? 0.436 9.213 31.793 1.00 93.38 520 VAL A CA 1
ATOM 4310 C C . VAL A 1 520 ? -0.223 9.492 33.131 1.00 93.38 520 VAL A C 1
ATOM 4312 O O . VAL A 1 520 ? 0.396 9.315 34.175 1.00 93.38 520 VAL A O 1
ATOM 4315 N N . ILE A 1 521 ? -1.481 9.913 33.104 1.00 92.88 521 ILE A N 1
ATOM 4316 C CA . ILE A 1 521 ? -2.309 10.068 34.297 1.00 92.88 521 ILE A CA 1
ATOM 4317 C C . ILE A 1 521 ? -3.052 8.739 34.479 1.00 92.88 521 ILE A C 1
ATOM 4319 O O . ILE A 1 521 ? -3.913 8.420 33.649 1.00 92.88 521 ILE A O 1
ATOM 4323 N N . PRO A 1 522 ? -2.699 7.933 35.496 1.00 88.81 522 PRO A N 1
ATOM 4324 C CA . PRO A 1 522 ? -3.323 6.639 35.701 1.00 88.81 522 PRO A CA 1
ATOM 4325 C C . PRO A 1 522 ? -4.790 6.811 36.092 1.00 88.81 522 PRO A C 1
ATOM 4327 O O . PRO A 1 522 ? -5.169 7.755 36.788 1.00 88.81 522 PRO A O 1
ATOM 4330 N N . SER A 1 523 ? -5.604 5.857 35.661 1.00 83.06 523 SER A N 1
ATOM 4331 C CA . SER A 1 523 ? -7.012 5.775 36.038 1.00 83.06 523 SER A CA 1
ATOM 4332 C C . SER A 1 523 ? -7.189 5.742 37.576 1.00 83.06 523 SER A C 1
ATOM 4334 O O . SER A 1 523 ? -6.437 5.080 38.305 1.00 83.06 523 SER A O 1
ATOM 4336 N N . LEU A 1 524 ? -8.171 6.493 38.098 1.00 65.56 524 LEU A N 1
ATOM 4337 C CA . LEU A 1 524 ? -8.316 6.800 39.536 1.00 65.56 524 LEU A CA 1
ATOM 4338 C C . LEU A 1 524 ? -8.536 5.556 40.415 1.00 65.56 524 LEU A C 1
ATOM 4340 O O . LEU A 1 524 ? -8.209 5.574 41.608 1.00 65.56 524 LEU A O 1
ATOM 4344 N N . THR A 1 525 ? -9.014 4.451 39.836 1.00 55.09 525 THR A N 1
ATOM 4345 C CA . THR A 1 525 ? -9.258 3.186 40.545 1.00 55.09 525 THR A CA 1
ATOM 4346 C C . THR A 1 525 ? -7.996 2.536 41.130 1.00 55.09 525 THR A C 1
ATOM 4348 O O . THR A 1 525 ? -8.110 1.669 41.992 1.00 55.09 525 THR A O 1
ATOM 4351 N N . HIS A 1 526 ? -6.787 2.958 40.733 1.00 49.06 526 HIS A N 1
ATOM 4352 C CA . HIS A 1 526 ? -5.523 2.399 41.240 1.00 49.06 526 HIS A CA 1
ATOM 4353 C C . HIS A 1 526 ? -4.955 3.079 42.501 1.00 49.06 526 HIS A C 1
ATOM 4355 O O . HIS A 1 526 ? -3.954 2.616 43.053 1.00 49.06 526 HIS A O 1
ATOM 4361 N N . THR A 1 527 ? -5.585 4.139 43.014 1.00 47.19 527 THR A N 1
ATOM 4362 C CA . THR A 1 527 ? -5.030 4.957 44.115 1.00 47.19 527 THR A CA 1
ATOM 4363 C C . THR A 1 527 ? -5.432 4.519 45.534 1.00 47.19 527 THR A C 1
ATOM 4365 O O . THR A 1 527 ? -5.322 5.295 46.482 1.00 47.19 527 THR A O 1
ATOM 4368 N N . GLU A 1 528 ? -5.820 3.256 45.751 1.00 46.97 528 GLU A N 1
ATOM 4369 C CA . GLU A 1 528 ? -6.188 2.753 47.093 1.00 46.97 528 GLU A CA 1
ATOM 4370 C C . GLU A 1 528 ? -5.029 2.695 48.116 1.00 46.97 528 GLU A C 1
ATOM 4372 O O . GLU A 1 528 ? -5.266 2.387 49.282 1.00 46.97 528 GLU A O 1
ATOM 4377 N N . LYS A 1 529 ? -3.783 3.019 47.736 1.00 43.25 529 LYS A N 1
ATOM 4378 C CA . LYS A 1 529 ? -2.640 3.057 48.674 1.00 43.25 529 LYS A CA 1
ATOM 4379 C C . LYS A 1 529 ? -2.338 4.424 49.299 1.00 43.25 529 LYS A C 1
ATOM 4381 O O . LYS A 1 529 ? -1.471 4.486 50.169 1.00 43.25 529 LYS A O 1
ATOM 4386 N N . SER A 1 530 ? -3.053 5.490 48.941 1.00 36.38 530 SER A N 1
ATOM 4387 C CA . SER A 1 530 ? -3.010 6.741 49.713 1.00 36.38 530 SER A CA 1
ATOM 4388 C C . SER A 1 530 ? -4.062 6.702 50.830 1.00 36.38 530 SER A C 1
ATOM 4390 O O . SER A 1 530 ? -5.174 6.229 50.584 1.00 36.38 530 SER A O 1
ATOM 4392 N N . PRO A 1 531 ? -3.755 7.168 52.059 1.00 35.38 531 PRO A N 1
ATOM 4393 C CA . PRO A 1 531 ? -4.719 7.175 53.154 1.00 35.38 531 PRO A CA 1
ATOM 4394 C C . PRO A 1 531 ? -5.941 7.994 52.736 1.00 35.38 531 PRO A C 1
ATOM 4396 O O . PRO A 1 531 ? -5.849 9.204 52.530 1.00 35.38 531 PRO A O 1
ATOM 4399 N N . ARG A 1 532 ? -7.086 7.322 52.577 1.00 35.69 532 ARG A N 1
ATOM 4400 C CA . ARG A 1 532 ? -8.354 7.994 52.292 1.00 35.69 532 ARG A CA 1
ATOM 4401 C C . ARG A 1 532 ? -8.643 8.982 53.432 1.00 35.69 532 ARG A C 1
ATOM 4403 O O . ARG A 1 532 ? -8.596 8.562 54.593 1.00 35.69 532 ARG A O 1
ATOM 4410 N N . PRO A 1 533 ? -8.977 10.258 53.156 1.00 38.19 533 PRO A N 1
ATOM 4411 C CA . PRO A 1 533 ? -9.674 11.066 54.150 1.00 38.19 533 PRO A CA 1
ATOM 4412 C C . PRO A 1 533 ? -10.967 10.329 54.551 1.00 38.19 533 PRO A C 1
ATOM 4414 O O . PRO A 1 533 ? -11.496 9.554 53.748 1.00 38.19 533 PRO A O 1
ATOM 4417 N N . PRO A 1 534 ? -11.445 10.486 55.798 1.00 33.62 534 PRO A N 1
ATOM 4418 C CA . PRO A 1 534 ? -12.495 9.641 56.357 1.00 33.62 534 PRO A CA 1
ATOM 4419 C C . PRO A 1 534 ? -13.719 9.596 55.436 1.00 33.62 534 PRO A C 1
ATOM 4421 O O . PRO A 1 534 ? -14.321 10.622 55.125 1.00 33.62 534 PRO A O 1
ATOM 4424 N N . LEU A 1 535 ? -14.050 8.379 54.995 1.00 35.88 535 LEU A N 1
ATOM 4425 C CA . LEU A 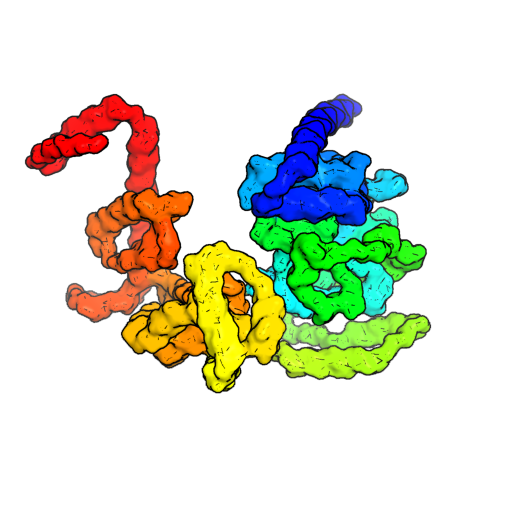1 535 ? -15.197 8.068 54.151 1.00 35.88 535 LEU A CA 1
ATOM 4426 C C . LEU A 1 535 ? -16.489 8.547 54.819 1.00 35.88 535 LEU A C 1
ATOM 4428 O O . LEU A 1 535 ? -16.917 7.995 55.834 1.00 35.88 535 LEU A O 1
ATOM 4432 N N . ILE A 1 536 ? -17.138 9.531 54.198 1.00 39.09 536 ILE A N 1
ATOM 4433 C CA . ILE A 1 536 ? -18.579 9.729 54.333 1.00 39.09 536 ILE A CA 1
ATOM 4434 C C . ILE A 1 536 ? -19.230 8.576 53.559 1.00 39.09 536 ILE A C 1
ATOM 4436 O O . ILE A 1 536 ? -18.928 8.347 52.389 1.00 39.09 536 ILE A O 1
ATOM 4440 N N . GLN A 1 537 ? -20.049 7.783 54.246 1.00 36.47 537 GLN A N 1
ATOM 4441 C CA . GLN A 1 537 ? -20.687 6.594 53.686 1.00 36.47 537 GLN A CA 1
ATOM 4442 C C . GLN A 1 537 ? -21.707 6.970 52.599 1.00 36.47 537 GLN A C 1
ATOM 4444 O O . GLN A 1 537 ? -22.648 7.708 52.875 1.00 36.47 537 GLN A O 1
ATOM 4449 N N . GLY A 1 538 ? -21.559 6.374 51.412 1.00 40.84 538 GLY A N 1
ATOM 4450 C CA . GLY A 1 538 ? -22.614 6.258 50.400 1.00 40.84 538 GLY A CA 1
ATOM 4451 C C . GLY A 1 538 ? -22.516 7.250 49.241 1.00 40.84 538 GLY A C 1
ATOM 4452 O O . GLY A 1 538 ? -23.119 8.315 49.286 1.00 40.84 538 GLY A O 1
ATOM 4453 N N . GLY A 1 539 ? -21.823 6.859 48.172 1.00 38.53 539 GLY A N 1
ATOM 4454 C CA . GLY A 1 539 ? -21.886 7.523 46.871 1.00 38.53 539 GLY A CA 1
ATOM 4455 C C . GLY A 1 539 ? -21.238 6.641 45.811 1.00 38.53 539 GLY A C 1
ATOM 4456 O O . GLY A 1 539 ? -20.107 6.195 46.000 1.00 38.53 539 GLY A O 1
ATOM 4457 N N . GLU A 1 540 ? -21.977 6.336 44.746 1.00 44.66 540 GLU A N 1
ATOM 4458 C CA . GLU A 1 540 ? -21.425 5.778 43.509 1.00 44.66 540 GLU A CA 1
ATOM 4459 C C . GLU A 1 540 ? -20.282 6.688 43.030 1.00 44.66 540 GLU A C 1
ATOM 4461 O O . GLU A 1 540 ? -20.353 7.907 43.192 1.00 44.66 540 GLU A O 1
ATOM 4466 N N . ALA A 1 541 ? -19.194 6.106 42.521 1.00 42.34 541 ALA A N 1
ATOM 4467 C CA . ALA A 1 541 ? -18.097 6.893 41.971 1.00 42.34 541 ALA A CA 1
ATOM 4468 C C . ALA A 1 541 ? -18.636 7.744 40.810 1.00 42.34 541 ALA A C 1
ATOM 4470 O O . ALA A 1 541 ? -19.264 7.226 39.891 1.00 42.34 541 ALA A O 1
ATOM 4471 N N . ASP A 1 542 ? -18.446 9.051 40.929 1.00 54.59 542 ASP A N 1
ATOM 4472 C CA . ASP A 1 542 ? -19.157 10.075 40.178 1.00 54.59 542 ASP A CA 1
ATOM 4473 C C . ASP A 1 542 ? -18.480 10.316 38.817 1.00 54.59 542 ASP A C 1
ATOM 4475 O O . ASP A 1 542 ? -17.453 10.997 38.740 1.00 54.59 542 ASP A O 1
ATOM 4479 N N . ASP A 1 543 ? -19.043 9.755 37.738 1.00 54.25 543 ASP A N 1
ATOM 4480 C CA . ASP A 1 543 ? -18.652 10.041 36.342 1.00 54.25 543 ASP A CA 1
ATOM 4481 C C . ASP A 1 543 ? -18.589 11.563 36.072 1.00 54.25 543 ASP A C 1
ATOM 4483 O O . ASP A 1 543 ? -17.800 12.036 35.245 1.00 54.25 543 ASP A O 1
ATOM 4487 N N . GLU A 1 544 ? -19.374 12.358 36.810 1.00 62.62 544 GLU A N 1
ATOM 4488 C CA . GLU A 1 544 ? -19.376 13.818 36.734 1.00 62.62 544 GLU A CA 1
ATOM 4489 C C . GLU A 1 544 ? -18.042 14.418 37.213 1.00 62.62 544 GLU A C 1
ATOM 4491 O O . GLU A 1 544 ? -17.510 15.322 36.569 1.00 62.62 544 GLU A O 1
ATOM 4496 N N . GLN A 1 545 ? -17.418 13.874 38.264 1.00 58.69 545 GLN A N 1
ATOM 4497 C CA . GLN A 1 545 ? -16.128 14.363 38.775 1.00 58.69 545 GLN A CA 1
ATOM 4498 C C . GLN A 1 545 ? -14.974 14.087 37.812 1.00 58.69 545 GLN A C 1
ATOM 4500 O O . GLN A 1 545 ? -14.105 14.946 37.634 1.00 58.69 545 GLN A O 1
ATOM 4505 N N . GLN A 1 546 ? -14.971 12.922 37.156 1.00 54.28 546 GLN A N 1
ATOM 4506 C CA . GLN A 1 546 ? -13.990 12.629 36.109 1.00 54.28 546 GLN A CA 1
ATOM 4507 C C . GLN A 1 546 ? -14.178 13.558 34.906 1.00 54.28 546 GLN A C 1
ATOM 4509 O O . GLN A 1 546 ? -13.201 14.133 34.423 1.00 54.28 546 GLN A O 1
ATOM 4514 N N . SER A 1 547 ? -15.422 13.776 34.465 1.00 64.56 547 SER A N 1
ATOM 4515 C CA . SER A 1 547 ? -15.721 14.704 33.369 1.00 64.56 547 SER A CA 1
ATOM 4516 C C . SER A 1 547 ? -15.295 16.141 33.696 1.00 64.56 547 SER A C 1
ATOM 4518 O O . SER A 1 547 ? -14.725 16.821 32.842 1.00 64.56 547 SER A O 1
ATOM 4520 N N . VAL A 1 548 ? -15.531 16.605 34.927 1.00 67.94 548 VAL A N 1
ATOM 4521 C CA . VAL A 1 548 ? -15.131 17.943 35.393 1.00 67.94 548 VAL A CA 1
ATOM 4522 C C . VAL A 1 548 ? -13.608 18.079 35.462 1.00 67.94 548 VAL A C 1
ATOM 4524 O O . VAL A 1 548 ? -13.065 19.102 35.042 1.00 67.94 548 VAL A O 1
ATOM 4527 N N . LEU A 1 549 ? -12.895 17.055 35.943 1.00 61.12 549 LEU A N 1
ATOM 4528 C CA . LEU A 1 549 ? -11.431 17.066 35.988 1.00 61.12 549 LEU A CA 1
ATOM 4529 C C . LEU A 1 549 ? -10.823 17.085 34.578 1.00 61.12 549 LEU A C 1
ATOM 4531 O O . LEU A 1 549 ? -9.913 17.873 34.321 1.00 61.12 549 LEU A O 1
ATOM 4535 N N . VAL A 1 550 ? -11.341 16.264 33.657 1.00 60.25 550 VAL A N 1
ATOM 4536 C CA . VAL A 1 550 ? -10.892 16.215 32.255 1.00 60.25 550 VAL A CA 1
ATOM 4537 C C . VAL A 1 550 ? -11.092 17.563 31.568 1.00 60.25 550 VAL A C 1
ATOM 4539 O O . VAL A 1 550 ? -10.166 18.057 30.920 1.00 60.25 550 VAL A O 1
ATOM 4542 N N . GLU A 1 551 ? -12.260 18.188 31.732 1.00 67.44 551 GLU A N 1
ATOM 4543 C CA . GLU A 1 551 ? -12.528 19.485 31.106 1.00 67.44 551 GLU A CA 1
ATOM 4544 C C . GLU A 1 551 ? -11.681 20.602 31.745 1.00 67.44 551 GLU A C 1
ATOM 4546 O O . GLU A 1 551 ? -11.110 21.414 31.023 1.00 67.44 551 GLU A O 1
ATOM 4551 N N . SER A 1 552 ? -11.461 20.578 33.066 1.00 64.38 552 SER A N 1
ATOM 4552 C CA . SER A 1 552 ? -10.554 21.509 33.762 1.00 64.38 552 SER A CA 1
ATOM 4553 C C . SER A 1 552 ? -9.100 21.398 33.277 1.00 64.38 552 SER A C 1
ATOM 4555 O O . SER A 1 552 ? -8.449 22.410 32.995 1.00 64.38 552 SER A O 1
ATOM 4557 N N . ILE A 1 553 ? -8.587 20.170 33.114 1.00 58.03 553 ILE A N 1
ATOM 4558 C CA . ILE A 1 553 ? -7.255 19.913 32.543 1.00 58.03 553 ILE A CA 1
ATOM 4559 C C . ILE A 1 553 ? -7.192 20.456 31.112 1.00 58.03 553 ILE A C 1
ATOM 4561 O O . ILE A 1 553 ? -6.245 21.161 30.762 1.00 58.03 553 ILE A O 1
ATOM 4565 N N . ARG A 1 554 ? -8.212 20.171 30.294 1.00 61.50 554 ARG A N 1
ATOM 4566 C CA . ARG A 1 554 ? -8.296 20.608 28.897 1.00 61.50 554 ARG A CA 1
ATOM 4567 C C . ARG A 1 554 ? -8.326 22.129 28.762 1.00 61.50 554 ARG A C 1
ATOM 4569 O O . ARG A 1 554 ? -7.605 22.672 27.927 1.00 61.50 554 ARG A O 1
ATOM 4576 N N . GLU A 1 555 ? -9.127 22.817 29.571 1.00 68.69 555 GLU A N 1
ATOM 4577 C CA . GLU A 1 555 ? -9.240 24.277 29.563 1.00 68.69 555 GLU A CA 1
ATOM 4578 C C . GLU A 1 555 ? -7.927 24.952 29.964 1.00 68.69 555 GLU A C 1
ATOM 4580 O O . GLU A 1 555 ? -7.500 25.902 29.297 1.00 68.69 555 GLU A O 1
ATOM 4585 N N . ARG A 1 556 ? -7.246 24.438 30.998 1.00 63.62 556 ARG A N 1
ATOM 4586 C CA . ARG A 1 556 ? -5.949 24.965 31.445 1.00 63.62 556 ARG A CA 1
ATOM 4587 C C . ARG A 1 556 ? -4.837 24.699 30.438 1.00 63.62 556 ARG A C 1
ATOM 4589 O O . ARG A 1 556 ? -4.119 25.633 30.100 1.00 63.62 556 ARG A O 1
ATOM 4596 N N . LEU A 1 557 ? -4.752 23.493 29.871 1.00 53.47 557 LEU A N 1
ATOM 4597 C CA . LEU A 1 557 ? -3.821 23.200 28.772 1.00 53.47 557 LEU A CA 1
ATOM 4598 C C . LEU A 1 557 ? -4.072 24.115 27.572 1.00 53.47 557 LEU A C 1
ATOM 4600 O O . LEU A 1 557 ? -3.130 24.680 27.025 1.00 53.47 557 LEU A O 1
ATOM 4604 N N . ALA A 1 558 ? -5.334 24.322 27.190 1.00 61.75 558 ALA A N 1
ATOM 4605 C CA . ALA A 1 558 ? -5.680 25.237 26.109 1.00 61.75 558 ALA A CA 1
ATOM 4606 C C . ALA A 1 558 ? -5.325 26.697 26.440 1.00 61.75 558 ALA A C 1
ATOM 4608 O O . ALA A 1 558 ? -4.942 27.450 25.547 1.00 61.75 558 ALA A O 1
ATOM 4609 N N . ALA A 1 559 ? -5.451 27.132 27.698 1.00 66.75 559 ALA A N 1
ATOM 4610 C CA . ALA A 1 559 ? -5.004 28.453 28.141 1.00 66.75 559 ALA A CA 1
ATOM 4611 C C . ALA A 1 559 ? -3.475 28.593 28.046 1.00 66.75 559 ALA A C 1
ATOM 4613 O O . ALA A 1 559 ? -3.001 29.491 27.354 1.00 66.75 559 ALA A O 1
ATOM 4614 N N . THR A 1 560 ? -2.712 27.655 28.610 1.00 58.44 560 THR A N 1
ATOM 4615 C CA . THR A 1 560 ? -1.241 27.650 28.550 1.00 58.44 560 THR A CA 1
ATOM 4616 C C . THR A 1 560 ? -0.719 27.547 27.114 1.00 58.44 560 THR A C 1
ATOM 4618 O O . THR A 1 560 ? 0.226 28.238 26.741 1.00 58.44 560 THR A O 1
ATOM 4621 N N . MET A 1 561 ? -1.347 26.734 26.257 1.00 52.34 561 MET A N 1
ATOM 4622 C CA . MET A 1 561 ? -0.978 26.645 24.840 1.00 52.34 561 MET A CA 1
ATOM 4623 C C . MET A 1 561 ? -1.255 27.951 24.089 1.00 52.34 561 MET A C 1
ATOM 4625 O O . MET A 1 561 ? -0.439 28.343 23.257 1.00 52.34 561 MET A O 1
ATOM 4629 N N . ARG A 1 562 ? -2.358 28.650 24.399 1.00 67.81 562 ARG A N 1
ATOM 4630 C CA . ARG A 1 562 ? -2.645 29.982 23.840 1.00 67.81 562 ARG A CA 1
ATOM 4631 C C . ARG A 1 562 ? -1.612 31.011 24.284 1.00 67.81 562 ARG A C 1
ATOM 4633 O O . ARG A 1 562 ? -1.171 31.795 23.453 1.00 67.81 562 ARG A O 1
ATOM 4640 N N . GLU A 1 563 ? -1.185 30.981 25.543 1.00 60.41 563 GLU A N 1
ATOM 4641 C CA . GLU A 1 563 ? -0.107 31.845 26.041 1.00 60.41 563 GLU A CA 1
ATOM 4642 C C . GLU A 1 563 ? 1.230 31.542 25.350 1.00 60.41 563 G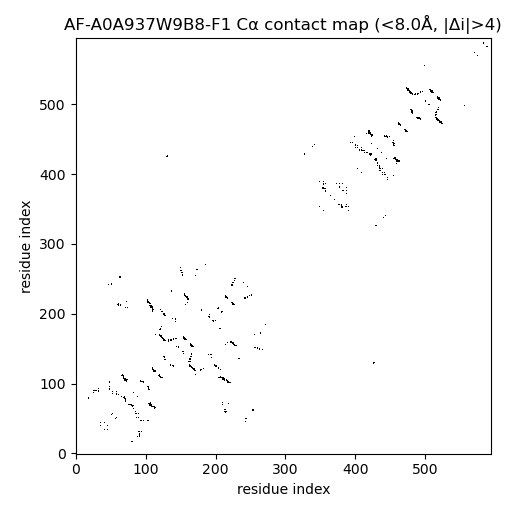LU A C 1
ATOM 4644 O O . GLU A 1 563 ? 1.909 32.461 24.901 1.00 60.41 563 GLU A O 1
ATOM 4649 N N . LEU A 1 564 ? 1.578 30.266 25.156 1.00 50.75 564 LEU A N 1
ATOM 4650 C CA . LEU A 1 564 ? 2.787 29.863 24.429 1.00 50.75 564 LEU A CA 1
ATOM 4651 C C . LEU A 1 564 ? 2.757 30.232 22.937 1.00 50.75 564 LEU A C 1
ATOM 4653 O O . LEU A 1 564 ? 3.793 30.589 22.373 1.00 50.75 564 LEU A O 1
ATOM 4657 N N . GLU A 1 565 ? 1.603 30.133 22.273 1.00 53.44 565 GLU A N 1
ATOM 4658 C CA . GLU A 1 565 ? 1.436 30.621 20.898 1.00 53.44 565 GLU A CA 1
ATOM 4659 C C . GLU A 1 565 ? 1.547 32.147 20.824 1.00 53.44 565 GLU A C 1
ATOM 4661 O O . GLU A 1 565 ? 2.174 32.662 19.897 1.00 53.44 565 GLU A O 1
ATOM 4666 N N . LEU A 1 566 ? 1.029 32.862 21.830 1.00 48.62 566 LEU A N 1
ATOM 4667 C CA . LEU A 1 566 ? 1.193 34.308 21.959 1.00 48.62 566 LEU A CA 1
ATOM 4668 C C . LEU A 1 566 ? 2.677 34.675 22.107 1.00 48.62 566 LEU A C 1
ATOM 4670 O O . LEU A 1 566 ? 3.165 35.532 21.378 1.00 48.62 566 LEU A O 1
ATOM 4674 N N . VAL A 1 567 ? 3.421 33.967 22.964 1.00 43.78 567 VAL A N 1
ATOM 4675 C CA . VAL A 1 567 ? 4.864 34.172 23.191 1.00 43.78 567 VAL A CA 1
ATOM 4676 C C . VAL A 1 567 ? 5.687 33.908 21.926 1.00 43.78 567 VAL A C 1
ATOM 4678 O O . VAL A 1 567 ? 6.616 34.656 21.634 1.00 43.78 567 VAL A O 1
ATOM 4681 N N . LYS A 1 568 ? 5.318 32.908 21.117 1.00 44.50 568 LYS A N 1
ATOM 4682 C CA . LYS A 1 568 ? 5.964 32.639 19.815 1.00 44.50 568 LYS A CA 1
ATOM 4683 C C . LYS A 1 568 ? 5.699 33.718 18.760 1.00 44.50 568 LYS A C 1
ATOM 4685 O O . LYS A 1 568 ? 6.417 33.763 17.763 1.00 44.50 568 LYS A O 1
ATOM 4690 N N . SER A 1 569 ? 4.674 34.549 18.952 1.00 43.06 569 SER A N 1
ATOM 4691 C CA . SER A 1 569 ? 4.309 35.634 18.032 1.00 43.06 569 SER A CA 1
ATOM 4692 C C . SER A 1 569 ? 4.939 36.990 18.374 1.00 43.06 569 SER A C 1
ATOM 4694 O O . SER A 1 569 ? 4.868 37.907 17.554 1.00 43.06 569 SER A O 1
ATOM 4696 N N . LEU A 1 570 ? 5.580 37.115 19.541 1.00 38.53 570 LEU A N 1
ATOM 4697 C CA . LEU A 1 570 ? 6.213 38.353 19.997 1.00 38.53 570 LEU A CA 1
ATOM 4698 C C . LEU A 1 570 ? 7.608 38.524 19.385 1.00 38.53 570 LEU A C 1
ATOM 4700 O O . LEU A 1 570 ? 8.385 37.573 19.270 1.00 38.53 570 LEU A O 1
ATOM 4704 N N . LYS A 1 571 ? 7.941 39.755 18.985 1.00 41.97 571 LYS A N 1
ATOM 4705 C CA . LYS A 1 571 ? 9.290 40.095 18.502 1.00 41.97 571 LYS A CA 1
ATOM 4706 C C . LYS A 1 571 ? 10.263 40.179 19.682 1.00 41.97 571 LYS A C 1
ATOM 4708 O O . LYS A 1 571 ? 9.863 40.462 20.805 1.00 41.97 571 LYS A O 1
ATOM 4713 N N . HIS A 1 572 ? 11.554 39.965 19.419 1.00 39.72 572 HIS A N 1
ATOM 4714 C CA . HIS A 1 572 ? 12.620 39.920 20.435 1.00 39.72 572 HIS A CA 1
ATOM 4715 C C . HIS A 1 572 ? 12.621 41.137 21.389 1.00 39.72 572 HIS A C 1
ATOM 4717 O O . HIS A 1 572 ? 12.879 40.991 22.581 1.00 39.72 572 HIS A O 1
ATOM 4723 N N . ASP A 1 573 ? 12.220 42.311 20.896 1.00 35.69 573 ASP A N 1
ATOM 4724 C CA . ASP A 1 573 ? 12.168 43.555 21.673 1.00 35.69 573 ASP A CA 1
ATOM 4725 C C . ASP A 1 573 ? 10.946 43.636 22.619 1.00 35.69 573 ASP A C 1
ATOM 4727 O O . ASP A 1 573 ? 10.975 44.347 23.623 1.00 35.69 573 ASP A O 1
ATOM 4731 N N . GLU A 1 574 ? 9.881 42.872 22.351 1.00 40.56 574 GLU A N 1
ATOM 4732 C CA . GLU A 1 574 ? 8.675 42.777 23.194 1.00 40.56 574 GLU A CA 1
ATOM 4733 C C . GLU A 1 574 ? 8.861 41.778 24.348 1.00 40.56 574 GLU A C 1
ATOM 4735 O O . GLU A 1 574 ? 8.214 41.898 25.391 1.00 40.56 574 GLU A O 1
ATOM 4740 N N . LEU A 1 575 ? 9.809 40.841 24.212 1.00 36.56 575 LEU A N 1
ATOM 4741 C CA . LEU A 1 575 ? 10.198 39.916 25.279 1.00 36.56 575 LEU A CA 1
ATOM 4742 C C . LEU A 1 575 ? 10.839 40.648 26.469 1.00 36.56 575 LEU A C 1
ATOM 4744 O O . LEU A 1 575 ? 10.603 40.270 27.610 1.00 36.56 575 LEU A O 1
ATOM 4748 N N . ILE A 1 576 ? 11.588 41.729 26.225 1.00 38.22 576 ILE A N 1
ATOM 4749 C CA . ILE A 1 576 ? 12.285 42.503 27.270 1.00 38.22 576 ILE A CA 1
ATOM 4750 C C . ILE A 1 576 ? 11.294 43.254 28.180 1.00 38.22 576 ILE A C 1
ATOM 4752 O O . ILE A 1 576 ? 11.533 43.393 29.382 1.00 38.22 576 ILE A O 1
ATOM 4756 N N . LEU A 1 577 ? 10.153 43.688 27.636 1.00 34.94 577 LEU A N 1
ATOM 4757 C CA . LEU A 1 577 ? 9.094 44.359 28.398 1.00 34.94 577 LEU A CA 1
ATOM 4758 C C . LEU A 1 577 ? 8.285 43.378 29.261 1.00 34.94 577 LEU A C 1
ATOM 4760 O O . LEU A 1 577 ? 7.909 43.723 30.381 1.00 34.94 577 LEU A O 1
ATOM 4764 N N . LEU A 1 578 ? 8.085 42.138 28.799 1.00 35.25 578 LEU A N 1
ATOM 4765 C CA . LEU A 1 578 ? 7.369 41.112 29.565 1.00 35.25 578 LEU A CA 1
ATOM 4766 C C . LEU A 1 578 ? 8.172 40.640 30.793 1.00 35.25 578 LEU A C 1
ATOM 4768 O O . LEU A 1 578 ? 7.605 40.425 31.867 1.00 35.25 578 LEU A O 1
ATOM 4772 N N . THR A 1 579 ? 9.502 40.558 30.670 1.00 35.44 579 THR A N 1
ATOM 4773 C CA . THR A 1 579 ? 10.407 40.208 31.780 1.00 35.44 579 THR A CA 1
ATOM 4774 C C . THR A 1 579 ? 10.387 41.259 32.895 1.00 35.44 579 THR A C 1
ATOM 4776 O O . THR A 1 579 ? 10.591 40.930 34.063 1.00 35.44 579 THR A O 1
ATOM 4779 N N . HIS A 1 580 ? 10.086 42.521 32.569 1.00 35.81 580 HIS A N 1
ATOM 4780 C CA . HIS A 1 580 ? 9.969 43.587 33.563 1.00 35.81 580 HIS A CA 1
ATOM 4781 C C . HIS A 1 580 ? 8.652 43.535 34.354 1.00 35.81 580 HIS A C 1
ATOM 4783 O O . HIS A 1 580 ? 8.678 43.792 35.555 1.00 35.81 580 HIS A O 1
ATOM 4789 N N . SER A 1 581 ? 7.535 43.130 33.739 1.00 36.75 581 SER A N 1
ATOM 4790 C CA . SER A 1 581 ? 6.244 42.991 34.437 1.00 36.75 581 SER A CA 1
ATOM 4791 C C . SER A 1 581 ? 6.117 41.705 35.263 1.00 36.75 581 SER A C 1
ATOM 4793 O O . SER A 1 581 ? 5.432 41.699 36.282 1.00 36.75 581 SER A O 1
ATOM 4795 N N . LEU A 1 582 ? 6.804 40.619 34.890 1.00 35.19 582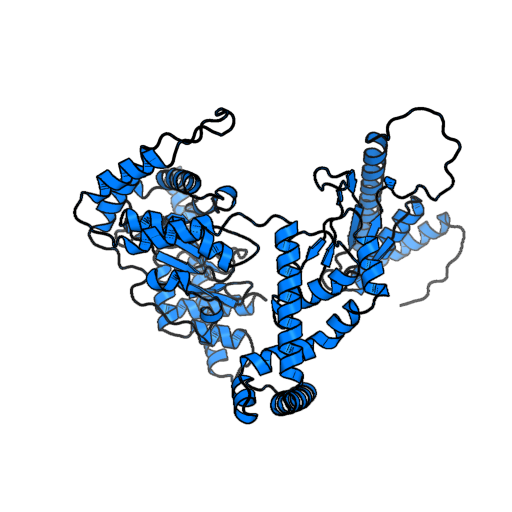 LEU A N 1
ATOM 4796 C CA . LEU A 1 582 ? 6.788 39.366 35.665 1.00 35.19 582 LEU A CA 1
ATOM 4797 C C . LEU A 1 582 ? 7.624 39.434 36.958 1.00 35.19 582 LEU A C 1
ATOM 4799 O O . LEU A 1 582 ? 7.326 38.729 37.926 1.00 35.19 582 LEU A O 1
ATOM 4803 N N . ASN A 1 583 ? 8.618 40.327 37.019 1.00 36.53 583 ASN A N 1
ATOM 4804 C CA . ASN A 1 583 ? 9.421 40.558 38.225 1.00 36.53 583 ASN A CA 1
ATOM 4805 C C . ASN A 1 583 ? 8.645 41.274 39.348 1.00 36.53 583 ASN A C 1
ATOM 4807 O O . ASN A 1 583 ? 8.992 41.116 40.518 1.00 36.53 583 ASN A O 1
ATOM 4811 N N . GLU A 1 584 ? 7.564 41.993 39.029 1.00 37.66 584 GLU A N 1
ATOM 4812 C CA . GLU A 1 584 ? 6.685 42.597 40.043 1.00 37.66 584 GLU A CA 1
ATOM 4813 C C . GLU A 1 584 ? 5.745 41.576 40.709 1.00 37.66 584 GLU A C 1
ATOM 4815 O O . GLU A 1 584 ? 5.246 41.836 41.801 1.00 37.66 584 GLU A O 1
ATOM 4820 N N . PHE A 1 585 ? 5.547 40.389 40.118 1.00 35.84 585 PHE A N 1
ATOM 4821 C CA . PHE A 1 585 ? 4.591 39.394 40.627 1.00 35.84 585 PHE A CA 1
ATOM 4822 C C . PHE A 1 585 ? 5.218 38.291 41.499 1.00 35.84 585 PHE A C 1
ATOM 4824 O O . PHE A 1 585 ? 4.518 37.674 42.298 1.00 35.84 585 PHE A O 1
ATOM 4831 N N . THR A 1 586 ? 6.527 38.034 41.384 1.00 40.50 586 THR A N 1
ATOM 4832 C CA . THR A 1 586 ? 7.192 36.904 42.075 1.00 40.50 586 THR A CA 1
ATOM 4833 C C . THR A 1 586 ? 8.158 37.311 43.192 1.00 40.50 586 THR A C 1
ATOM 4835 O O . THR A 1 586 ? 8.635 36.452 43.936 1.00 40.50 586 THR A O 1
ATOM 4838 N N . GLY A 1 587 ? 8.428 38.610 43.367 1.00 35.06 587 GLY A N 1
ATOM 4839 C CA . GLY A 1 587 ? 9.153 39.142 44.527 1.00 35.06 587 GLY A CA 1
ATOM 4840 C C . GLY A 1 587 ? 10.587 38.625 44.714 1.00 35.06 587 GLY A C 1
ATOM 4841 O O . GLY A 1 587 ? 11.127 38.733 45.816 1.00 35.06 587 GLY A O 1
ATOM 4842 N N . LYS A 1 588 ? 11.228 38.062 43.681 1.00 37.41 588 LYS A N 1
ATOM 4843 C CA . LYS A 1 588 ? 12.634 37.633 43.736 1.00 37.41 588 LYS A CA 1
ATOM 4844 C C . LYS A 1 588 ? 13.394 38.063 42.479 1.00 37.41 588 LYS A C 1
ATOM 4846 O O . LYS A 1 588 ? 12.929 37.778 41.381 1.00 37.41 588 LYS A O 1
ATOM 4851 N N . PRO A 1 589 ? 14.576 38.694 42.610 1.00 31.05 589 PRO A N 1
ATOM 4852 C CA . PRO A 1 589 ? 15.401 39.018 41.459 1.00 31.05 589 PRO A CA 1
ATOM 4853 C C . PRO A 1 589 ? 16.146 37.765 40.986 1.00 31.05 589 PRO A C 1
ATOM 4855 O O . PRO A 1 589 ? 17.006 37.242 41.695 1.00 31.05 589 PRO A O 1
ATOM 4858 N N . CYS A 1 590 ? 15.851 37.302 39.773 1.00 34.22 590 CYS A N 1
ATOM 4859 C CA . CYS A 1 590 ? 16.741 36.408 39.038 1.00 34.22 590 CYS A CA 1
ATOM 4860 C C . CYS A 1 590 ? 17.561 37.232 38.039 1.00 34.22 590 CYS A C 1
ATOM 4862 O O . CYS A 1 590 ? 17.020 37.967 37.216 1.00 34.22 590 CYS A O 1
ATOM 4864 N N . VAL A 1 591 ? 18.885 37.122 38.151 1.00 33.97 591 VAL A N 1
ATOM 4865 C CA . VAL A 1 591 ? 19.867 37.717 37.236 1.00 33.97 591 VAL A CA 1
ATOM 4866 C C . VAL A 1 591 ? 19.799 36.979 35.892 1.00 33.97 591 VAL A C 1
ATOM 4868 O O . VAL A 1 591 ? 19.743 35.747 35.903 1.00 33.97 591 VAL A O 1
ATOM 4871 N N . PRO A 1 592 ? 19.825 37.673 34.740 1.00 29.97 592 PRO A N 1
ATOM 4872 C CA . PRO A 1 592 ? 19.844 37.002 33.450 1.00 29.97 592 PRO A CA 1
ATOM 4873 C C . PRO A 1 592 ? 21.203 36.324 33.233 1.00 29.97 592 PRO A C 1
ATOM 4875 O O . PRO A 1 592 ? 22.248 36.973 33.280 1.00 29.97 592 PRO A O 1
ATOM 4878 N N . VAL A 1 593 ? 21.182 35.017 32.970 1.00 25.89 593 VAL A N 1
ATOM 4879 C CA . VAL A 1 593 ? 22.294 34.318 32.316 1.00 25.89 593 VAL A CA 1
ATOM 4880 C C . VAL A 1 593 ? 22.007 34.346 30.821 1.00 25.89 593 VAL A C 1
ATOM 4882 O O . VAL A 1 593 ? 20.952 33.895 30.381 1.00 25.89 593 VAL A O 1
ATOM 4885 N N . ALA A 1 594 ? 22.931 34.927 30.063 1.00 25.00 594 ALA A N 1
ATOM 4886 C CA . ALA A 1 594 ? 22.876 34.995 28.612 1.00 25.00 594 ALA A CA 1
ATOM 4887 C C . ALA A 1 594 ? 23.166 33.624 27.975 1.00 25.00 594 ALA A C 1
ATOM 4889 O O . ALA A 1 594 ? 24.167 32.989 28.317 1.00 25.00 594 ALA A O 1
ATOM 4890 N N . MET A 1 595 ? 22.329 33.232 27.012 1.00 27.38 595 MET A N 1
ATOM 4891 C CA . MET A 1 595 ? 22.719 32.518 25.790 1.00 27.38 595 MET A CA 1
ATOM 4892 C C . MET A 1 595 ? 22.018 33.171 24.608 1.00 27.38 595 MET A C 1
ATOM 4894 O O . MET A 1 595 ? 20.789 33.384 24.717 1.00 27.38 595 MET A O 1
#

Solvent-accessible surface area (backbone atoms only — not comparable to full-atom values): 33532 Å² total; per-residue (Å²): 110,69,69,58,56,51,51,51,53,52,52,51,54,49,52,50,54,40,48,56,53,48,53,52,38,41,53,52,7,47,54,49,53,52,54,59,71,75,47,96,68,81,60,67,67,47,52,52,49,61,46,40,64,34,68,67,54,19,42,55,35,41,65,74,38,55,51,11,39,32,31,47,38,100,84,46,87,54,64,36,76,54,83,92,51,37,71,46,53,31,12,48,34,50,48,44,35,81,73,40,102,41,43,51,14,41,24,25,30,43,26,26,41,43,95,89,68,46,75,29,30,41,48,52,45,36,38,63,47,88,66,39,36,68,57,13,42,63,66,44,44,64,58,54,51,54,34,54,76,53,58,34,70,68,39,40,25,39,54,24,79,37,30,39,37,44,36,31,60,27,82,34,40,47,80,93,53,25,54,63,75,53,44,52,55,49,53,52,46,51,38,73,72,43,94,60,43,88,36,46,52,66,63,49,49,39,53,82,32,69,42,73,33,57,70,23,36,20,45,85,69,60,20,23,6,32,72,44,55,82,92,44,56,92,73,65,56,78,71,53,21,32,70,90,58,58,73,84,68,81,68,68,70,91,72,72,60,93,60,28,35,59,33,33,48,53,48,49,54,56,59,68,68,51,76,75,79,74,58,73,92,77,54,83,85,70,82,82,61,68,64,63,59,51,51,58,52,52,63,56,51,71,60,94,56,90,76,70,73,67,62,61,56,51,51,56,53,55,63,70,73,59,70,82,67,50,67,65,54,47,50,51,52,41,44,50,52,18,51,54,52,51,50,52,44,58,62,45,66,74,33,67,50,47,51,52,44,47,54,50,49,50,55,35,55,77,68,71,53,88,77,60,63,64,59,51,18,58,77,42,74,40,57,52,69,61,50,46,55,50,47,54,46,62,76,44,40,68,59,53,56,52,41,61,33,64,70,51,18,40,54,53,40,64,71,40,61,53,25,42,32,22,52,38,99,62,46,62,65,40,66,82,88,46,35,70,51,52,32,34,48,35,47,31,36,52,75,72,46,57,99,90,50,76,65,44,76,45,72,47,54,44,29,32,45,100,81,68,79,45,76,74,49,47,42,50,75,49,72,29,84,30,83,81,35,43,70,54,6,49,59,51,41,52,53,53,51,50,54,35,54,77,68,70,53,73,66,47,81,43,76,72,85,68,49,34,40,33,42,36,32,68,41,77,88,74,57,81,83,55,87,72,73,84,78,78,86,84,75,79,87,56,67,64,58,55,53,52,51,53,51,51,52,50,54,50,51,52,48,55,50,50,51,52,53,50,59,72,70,53,54,81,78,57,53,61,57,51,59,59,59,54,47,74,75,69,79,60,93,77,80,88,79,89,130

Sequence (595 aa):
MAKKKRKTKQEDEHNQFLTTKYDIVIEKGRELSEIYRQQEHRGDDWRIYNYYSRPDIQRAIFEYARGRKITVLRHFRALYPEIKAPADILYISLYHAERSNLWPSLHGQISRRLENGEHGCDFVIEIDYKQSWETCFRATRPIIEMFLDFGVHACVKFSGHRSAHVIIPAEIFPIDKRSQGVRSHLMQFVGSVVKHSEKLDRSFTSPAHFLRLAYSINEKTGLVSLPVRLEEFDNFFWQEAKLEEVKVIDDWWGMVPADAQERMSEFLKFALHLPAPRTARQAGQKQFTVKKKREAAKQFQQADVKPKIESQKKIVALQQMTQPLTDHQLYDSMLESAGEELKQYEDKLGQKNIMTAIEHLKQIAENQAIISLQEHALEHNVELNDLWLVWRWELCKHDLEYYAKFEIQKAMYDEAQNRRIQVGSDGPFVRFRSPQDIYWLAIFLHSHLGVNEHPAFYRSVANYDAQDRFMIDYDIVLETDGRGNHQKSVELMETVVKVLQELGVTFDLRFTGGVNLQAVIPSLTHTEKSPRPPLIQGGEADDEQQSVLVESIRERLAATMRELELVKSLKHDELILLTHSLNEFTGKPCVPVAM

Mean predicted aligned error: 15.68 Å

Radius of gyration: 30.44 Å; Cα contacts (8 Å, |Δi|>4): 740; chains: 1; bounding box: 69×76×85 Å

Foldseek 3Di:
DVVVVVVVVVVVVVLVVLVVVLVVLLVQLVVLLVVLVVDPDDDDLVLLSVLLVDLLLLVQLQQQQAFWWKDWDPPDPSTHRGDDGSNSSRSNQSSVVVVDPWGTFMWTQQWGQDPVRDIAGKQKKKQDDPFALLVQLVLCVQVVVVCVLLVADWWWWALLHRHIMIIRTRVLADPVGRDLPLNLLVLLLSLVRGPPSVRIDPQSSDSRDIGGGAQGADGPNRFGRHTDDPVCSNVDDSVCRHSVNHDDDPPSPDDDDPCNNVSVVVVSVVSVPPDRPDPPVPDDDDDPDPVVVVVVSVVVVVPPDDDDPVVVVVVVVVVVVDDPDDLVRVLVVLLVVLVVLVVLLVVLVPDPLLVVLLVVVVVCVVVVHDDDLVVSCVVSVHDSVSNVSNNLCVLQVVLLVQLQDLVNLVVVLVVQPQWWKAWDPSHDTHHDPGSNSSSSSQSSCSVVDDSPDGTDIDTAQFGADPVRPDGPWGKDKDKACCVQALVSQVVVVVLVVVLCVVVVQDWDWDDPVGSMIITIRRTPVPPPPDPDDDDPDDDDDDPVVVVVVVVVSVVVVVVVVVVVVVVVPDDPVVVVVVVVVVCVVPVDDDDDDDD

Secondary structure (DSSP, 8-state):
-HHHHHHHHHHHHHHHHHHHHHHHHHHHHHHHHHHHHHS---SHHHHHHHHHH-HHHHHHHHHHHTTEEEEESTT---EES---STTHHHHHHHHHHTT-SS---EEEEEEEE-TTS-EEE-EEEEB--SS-HHHHHHHHHHHHHHHHHTT---EEEE-SSSPEEEEE-GGGS-GGG-STHHHHHHHHHHHHHSTTGGGB-GGGGSTT-EEEPTTPBPTTT--B--EE-TTTGGG--GGGGSTTT----TTTTT---TTHHHHHHHHHHHHHHSPPPPPGGG--S----THHHHHHHHHHTTSS----HHHHHHHHHHHHT-PPPPHHHHHHHHHHHHHHHHHHHHHHHT-HHHHHHHHHHHHHHHTT----HHHHHHHTT--HHHHHHHHHHHHTHHHHHHHH-HHHHHHHHHHTTTEEEEESSSS-EE--SSTTHHHHHHHHHHHHS-TT----EEEEEEEE-TTSSSEEEE-EEEEE--TT-HHHHHHHHHHHHHHHHHTT---EEEE-SSS-EEEEE--GGG-TTS-PPP--S-----HHHHHHHHHHHHHHHHHHHHHHHHHHHS-HHHHHHHHHHHHHHH---PPPPP-

Nearest PDB structures (foldseek):
  6sa1-assembly1_A  TM=7.037E-01  e=1.024E-06  Mycolicibacterium smegmatis MC2 155
  2r9l-assembly1_A  TM=7.095E-01  e=1.024E-06  Mycobacterium tuberculosis H37Rv
  2far-assembly2_B  TM=5.827E-01  e=1.133E-06  Pseudomonas aeruginosa
  3ofh-assembly3_B  TM=7.111E-01  e=3.446E+00  Mus musculus
  3ofh-assembly3_A  TM=7.056E-01  e=8.098E+00  Mus musculus